Protein AF-0000000079855420 (afdb_homodimer)

Foldseek 3Di:
DVVVLVVVLVVLLLLQLQQCLVPNPVRDDLCSSCVVSVHDSVVVCVNPVDPLSSVLVNLVVLLVVLVVQLVVLVVVVDQLVVSLLSSLLSVLVVCLVPVSNLSVVVCLVVQCVPVSCVVSSVVSVVVQLVSQLVSQVSCCVVQFFPVPDDSSVLSCVLVVLLNVLSVVCVVVVNPDRSNVSSSVVVCVSSVVGTD/DVVVLVVVLVVLLLLQLQQCLVPNPVRDDLCSSCVVSVHDSVVVCVNPVDPLRSVLVNLVVLLVVLVVQLVVLVVVVDQLVVSLLSSLLSVLVVCLVPVSNLSVVVCLVVQCVPVSCVVSSVVSVVVQLVSQLVSQCSCCVVQFFPVPDDSSVLSCVLVVLLNVLSVVCVVVVNPDRSNVVSSVVVCVSSVVGTD

Organism: NCBI:txid1812858

pLDDT: mean 91.12, std 8.91, range [43.56, 98.62]

Sequence (390 aa):
MRDNLLHRKDRLIITTIEIIDELGIQGLSTREIAKRQGVSEATLFRHYKSKNELLIAVLEYFSQFDKDIYYSTKLKKLNPKKAIYYLIRATVEYYENYPAITSIMQLTDVLRYDIALSDKVNEIYENRMEIIKQLIIDAQLCGEIRSDANSEYLSVLIIGLMREICLKWRLEDRNFSLKDRTISTLDMLIDVFSTMRDNLLHRKDRLIITTIEIIDELGIQGLSTREIAKRQGVSEATLFRHYKSKNELLIAVLEYFSQFDKDIYYSTKLKKLNPKKAIYYLIRATVEYYENYPAITSIMQLTDVLRYDIALSDKVNEIYENRMEIIKQLIIDAQLCGEIRSDANSEYLSVLIIGLMREICLKWRLEDRNFSLKDRTISTLDMLIDVFST

InterPro domains:
  IPR001647 DNA-binding HTH domain, TetR-type [PF00440] (16-58)
  IPR001647 DNA-binding HTH domain, TetR-type [PR00455] (12-25)
  IPR001647 DNA-binding HTH domain, TetR-type [PR00455] (33-56)
  IPR001647 DNA-binding HTH domain, TetR-type [PS50977] (6-66)
  IPR009057 Homedomain-like superfamily [SSF46689] (4-65)
  IPR013570 Transcription regulator YsiA, C-terminal [PF08359] (77-190)
  IPR036271 Tetracyclin repressor-like, C-terminal domain superfamily [SSF48498] (79-191)
  IPR050624 Nucleoid occlusion factor SlmA/HTH-type transcriptional regulator [PTHR43479] (7-173)

Radius of gyration: 21.97 Å; Cα contacts (8 Å, |Δi|>4): 417; chains: 2; bounding box: 68×56×42 Å

Structure (mmCIF, N/CA/C/O backbone):
data_AF-0000000079855420-model_v1
#
loop_
_entity.id
_entity.type
_entity.pdbx_description
1 polymer 'TetR/AcrR family transcriptional regulator'
#
loop_
_atom_site.group_PDB
_atom_site.id
_atom_site.type_symbol
_atom_site.label_atom_id
_atom_site.label_alt_id
_atom_site.label_comp_id
_atom_site.label_asym_id
_atom_site.label_entity_id
_atom_site.label_seq_id
_atom_site.pdbx_PDB_ins_code
_atom_site.Cartn_x
_atom_site.Cartn_y
_atom_site.Cartn_z
_atom_site.occupancy
_atom_site.B_iso_or_equiv
_atom_site.auth_seq_id
_atom_site.auth_comp_id
_atom_site.auth_asym_id
_atom_site.auth_atom_id
_atom_site.pdbx_PDB_model_num
ATOM 1 N N . MET A 1 1 ? 33.625 19.188 12.18 1 44.31 1 MET A N 1
ATOM 2 C CA . MET A 1 1 ? 32.375 19.938 12.008 1 44.31 1 MET A CA 1
ATOM 3 C C . MET A 1 1 ? 31.469 19.266 10.984 1 44.31 1 MET A C 1
ATOM 5 O O . MET A 1 1 ? 30.266 19.156 11.188 1 44.31 1 MET A O 1
ATOM 9 N N . ARG A 1 2 ? 32.125 18.906 9.789 1 49.12 2 ARG A N 1
ATOM 10 C CA . ARG A 1 2 ? 31.406 18.234 8.703 1 49.12 2 ARG A CA 1
ATOM 11 C C . ARG A 1 2 ? 30.859 16.875 9.156 1 49.12 2 ARG A C 1
ATOM 13 O O . ARG A 1 2 ? 29.719 16.531 8.836 1 49.12 2 ARG A O 1
ATOM 20 N N . ASP A 1 3 ? 31.609 16.172 9.891 1 50.81 3 ASP A N 1
ATOM 21 C CA . ASP A 1 3 ? 31.25 14.859 10.414 1 50.81 3 ASP A CA 1
ATOM 22 C C . ASP A 1 3 ? 30.078 14.953 11.375 1 50.81 3 ASP A C 1
ATOM 24 O O . ASP A 1 3 ? 29.172 14.125 11.336 1 50.81 3 ASP A O 1
ATOM 28 N N . ASN A 1 4 ? 30.141 15.922 12.203 1 55.38 4 ASN A N 1
ATOM 29 C CA . ASN A 1 4 ? 29.062 16.156 13.156 1 55.38 4 ASN A CA 1
ATOM 30 C C . ASN A 1 4 ? 27.766 16.531 12.453 1 55.38 4 ASN A C 1
ATOM 32 O O . ASN A 1 4 ? 26.672 16.141 12.883 1 55.38 4 ASN A O 1
ATOM 36 N N . LEU A 1 5 ? 28.031 17.188 11.297 1 54.75 5 LEU A N 1
ATOM 37 C CA . LEU A 1 5 ? 26.875 17.609 10.508 1 54.75 5 LEU A CA 1
ATOM 38 C C . LEU A 1 5 ? 26.219 16.406 9.836 1 54.75 5 LEU A C 1
ATOM 40 O O . LEU A 1 5 ? 24.984 16.328 9.789 1 54.75 5 LEU A O 1
ATOM 44 N N . LEU A 1 6 ? 27.141 15.648 9.266 1 59.25 6 LEU A N 1
ATOM 45 C CA . LEU A 1 6 ? 26.625 14.453 8.602 1 59.25 6 LEU A CA 1
ATOM 46 C C . LEU A 1 6 ? 25.891 13.555 9.594 1 59.25 6 LEU A C 1
ATOM 48 O O . LEU A 1 6 ? 24.844 12.992 9.273 1 59.25 6 LEU A O 1
ATOM 52 N N . HIS A 1 7 ? 26.438 13.703 10.609 1 78.75 7 HIS A N 1
ATOM 53 C CA . HIS A 1 7 ? 25.859 12.891 11.672 1 78.75 7 HIS A CA 1
ATOM 54 C C . HIS A 1 7 ? 24.5 13.43 12.102 1 78.75 7 HIS A C 1
ATOM 56 O O . HIS A 1 7 ? 23.562 12.656 12.32 1 78.75 7 HIS A O 1
ATOM 62 N N . ARG A 1 8 ? 24.406 14.734 11.945 1 81.81 8 ARG A N 1
ATOM 63 C CA . ARG A 1 8 ? 23.156 15.344 12.375 1 81.81 8 ARG A CA 1
ATOM 64 C C . ARG A 1 8 ? 22.062 15.164 11.328 1 81.81 8 ARG A C 1
ATOM 66 O O . ARG A 1 8 ? 20.906 14.914 11.656 1 81.81 8 ARG A O 1
ATOM 73 N N . LYS A 1 9 ? 22.5 15.266 10.102 1 88.31 9 LYS A N 1
ATOM 74 C CA . LYS A 1 9 ? 21.547 15.07 9.016 1 88.31 9 LYS A CA 1
ATOM 75 C C . LYS A 1 9 ? 20.938 13.672 9.07 1 88.31 9 LYS A C 1
ATOM 77 O O . LYS A 1 9 ? 19.719 13.516 8.922 1 88.31 9 LYS A O 1
ATOM 82 N N . ASP A 1 10 ? 21.766 12.773 9.359 1 91.12 10 ASP A N 1
ATOM 83 C CA . ASP A 1 10 ? 21.297 11.391 9.438 1 91.12 10 ASP A CA 1
ATOM 84 C C . ASP A 1 10 ? 20.359 11.203 10.625 1 91.12 10 ASP A C 1
ATOM 86 O O . ASP A 1 10 ? 19.375 10.469 10.539 1 91.12 10 ASP A O 1
ATOM 90 N N . ARG A 1 11 ? 20.641 11.867 11.648 1 93.75 11 ARG A N 1
ATOM 91 C CA . ARG A 1 11 ? 19.812 11.773 12.836 1 93.75 11 ARG A CA 1
ATOM 92 C C . ARG A 1 11 ? 18.422 12.383 12.578 1 93.75 11 ARG A C 1
ATOM 94 O O . ARG A 1 11 ? 17.422 11.852 13.047 1 93.75 11 ARG A O 1
ATOM 101 N N . LEU A 1 12 ? 18.453 13.477 11.805 1 94.94 12 LEU A N 1
ATOM 102 C CA . LEU A 1 12 ? 17.188 14.117 11.469 1 94.94 12 LEU A CA 1
ATOM 103 C C . LEU A 1 12 ? 16.328 13.211 10.586 1 94.94 12 LEU A C 1
ATOM 105 O O . LEU A 1 12 ? 15.109 13.141 10.75 1 94.94 12 LEU A O 1
ATOM 109 N N . ILE A 1 13 ? 17 12.539 9.727 1 95.81 13 ILE A N 1
ATOM 110 C CA . ILE A 1 13 ? 16.312 11.609 8.836 1 95.81 13 ILE A CA 1
ATOM 111 C C . ILE A 1 13 ? 15.688 10.477 9.648 1 95.81 13 ILE A C 1
ATOM 113 O O . ILE A 1 13 ? 14.5 10.18 9.508 1 95.81 13 ILE A O 1
ATOM 117 N N . ILE A 1 14 ? 16.469 9.914 10.547 1 96.12 14 ILE A N 1
ATOM 118 C CA . ILE A 1 14 ? 16.031 8.789 11.359 1 96.12 14 ILE A CA 1
ATOM 119 C C . ILE A 1 14 ? 14.891 9.234 12.273 1 96.12 14 ILE A C 1
ATOM 121 O O . ILE A 1 14 ? 13.875 8.539 12.406 1 96.12 14 ILE A O 1
ATOM 125 N N . THR A 1 15 ? 15.016 10.375 12.844 1 96.94 15 THR A N 1
ATOM 126 C CA . THR A 1 15 ? 13.969 10.93 13.703 1 96.94 15 THR A CA 1
ATOM 127 C C . THR A 1 15 ? 12.68 11.133 12.914 1 96.94 15 THR A C 1
ATOM 129 O O . THR A 1 15 ? 11.594 10.852 13.414 1 96.94 15 THR A O 1
ATOM 132 N N . THR A 1 16 ? 12.789 11.672 11.688 1 96.62 16 THR A N 1
ATOM 133 C CA . THR A 1 16 ? 11.625 11.891 10.836 1 96.62 16 THR A CA 1
ATOM 134 C C . THR A 1 16 ? 10.914 10.57 10.539 1 96.62 16 THR A C 1
ATOM 136 O O . THR A 1 16 ? 9.688 10.484 10.656 1 96.62 16 THR A O 1
ATOM 139 N N . ILE A 1 17 ? 11.68 9.539 10.234 1 96.06 17 ILE A N 1
ATOM 140 C CA . ILE A 1 17 ? 11.125 8.219 9.961 1 96.06 17 ILE A CA 1
ATOM 141 C C . ILE A 1 17 ? 10.398 7.691 11.195 1 96.06 17 ILE A C 1
ATOM 143 O O . ILE A 1 17 ? 9.281 7.176 11.094 1 96.06 17 ILE A O 1
ATOM 147 N N . GLU A 1 18 ? 10.992 7.875 12.336 1 96.38 18 GLU A N 1
ATOM 148 C CA . GLU A 1 18 ? 10.398 7.418 13.586 1 96.38 18 GLU A CA 1
ATOM 149 C C . GLU A 1 18 ? 9.094 8.156 13.883 1 96.38 18 GLU A C 1
ATOM 151 O O . GLU A 1 18 ? 8.117 7.559 14.344 1 96.38 18 GLU A O 1
ATOM 156 N N . ILE A 1 19 ? 9.078 9.438 13.625 1 95.56 19 ILE A N 1
ATOM 157 C CA . ILE A 1 19 ? 7.875 10.234 13.828 1 95.56 19 ILE A CA 1
ATOM 158 C C . ILE A 1 19 ? 6.77 9.758 12.891 1 95.56 19 ILE A C 1
ATOM 160 O O . ILE A 1 19 ? 5.625 9.578 13.305 1 95.56 19 ILE A O 1
ATOM 164 N N . ILE A 1 20 ? 7.105 9.562 11.625 1 93.38 20 ILE A N 1
ATOM 165 C CA . ILE A 1 20 ? 6.125 9.094 10.656 1 93.38 20 ILE A CA 1
ATOM 166 C C . ILE A 1 20 ? 5.578 7.734 11.086 1 93.38 20 ILE A C 1
ATOM 168 O O . ILE A 1 20 ? 4.383 7.469 10.953 1 93.38 20 ILE A O 1
ATOM 172 N N . ASP A 1 21 ? 6.43 6.898 11.602 1 92.94 21 ASP A N 1
ATOM 173 C CA . ASP A 1 21 ? 6.023 5.57 12.055 1 92.94 21 ASP A CA 1
ATOM 174 C C . ASP A 1 21 ? 5.098 5.656 13.266 1 92.94 21 ASP A C 1
ATOM 176 O O . ASP A 1 21 ? 4.207 4.82 13.43 1 92.94 21 ASP A O 1
ATOM 180 N N . GLU A 1 22 ? 5.297 6.637 14.117 1 91.38 22 GLU A N 1
ATOM 181 C CA . GLU A 1 22 ? 4.559 6.75 15.367 1 91.38 22 GLU A CA 1
ATOM 182 C C . GLU A 1 22 ? 3.281 7.562 15.188 1 91.38 22 GLU A C 1
ATOM 184 O O . GLU A 1 22 ? 2.236 7.227 15.75 1 91.38 22 GLU A O 1
ATOM 189 N N . LEU A 1 23 ? 3.418 8.641 14.375 1 89.5 23 LEU A N 1
ATOM 190 C CA . LEU A 1 23 ? 2.334 9.617 14.344 1 89.5 23 LEU A CA 1
ATOM 191 C C . LEU A 1 23 ? 1.726 9.719 12.953 1 89.5 23 LEU A C 1
ATOM 193 O O . LEU A 1 23 ? 0.7 10.375 12.766 1 89.5 23 LEU A O 1
ATOM 197 N N . GLY A 1 24 ? 2.318 9.039 12.008 1 88 24 GLY A N 1
ATOM 198 C CA . GLY A 1 24 ? 1.881 9.227 10.633 1 88 24 GLY A CA 1
ATOM 199 C C . GLY A 1 24 ? 2.408 10.5 10.008 1 88 24 GLY A C 1
ATOM 200 O O . GLY A 1 24 ? 2.967 11.352 10.703 1 88 24 GLY A O 1
ATOM 201 N N . ILE A 1 25 ? 2.174 10.594 8.711 1 88.25 25 ILE A N 1
ATOM 202 C CA . ILE A 1 25 ? 2.637 11.766 7.98 1 88.25 25 ILE A CA 1
ATOM 203 C C . ILE A 1 25 ? 1.872 13 8.445 1 88.25 25 ILE A C 1
ATOM 205 O O . ILE A 1 25 ? 2.412 14.109 8.445 1 88.25 25 ILE A O 1
ATOM 209 N N . GLN A 1 26 ? 0.71 12.82 8.891 1 85.06 26 GLN A N 1
ATOM 210 C CA . GLN A 1 26 ? -0.114 13.922 9.359 1 85.06 26 GLN A CA 1
ATOM 211 C C . GLN A 1 26 ? 0.444 14.516 10.656 1 85.06 26 GLN A C 1
ATOM 213 O O . GLN A 1 26 ? 0.213 15.688 10.961 1 85.06 26 GLN A O 1
ATOM 218 N N . GLY A 1 27 ? 1.15 13.711 11.367 1 87.75 27 GLY A N 1
ATOM 219 C CA . GLY A 1 27 ? 1.712 14.156 12.625 1 87.75 27 GLY A CA 1
ATOM 220 C C . GLY A 1 27 ? 3.123 14.695 12.492 1 87.75 27 GLY A C 1
ATOM 221 O O . GLY A 1 27 ? 3.719 15.148 13.477 1 87.75 27 GLY A O 1
ATOM 222 N N . LEU A 1 28 ? 3.57 14.633 11.305 1 91.88 28 LEU A N 1
ATOM 223 C CA . LEU A 1 28 ? 4.93 15.109 11.062 1 91.88 28 LEU A CA 1
ATOM 224 C C . LEU A 1 28 ? 4.961 16.625 10.961 1 91.88 28 LEU A C 1
ATOM 226 O O . LEU A 1 28 ? 4.215 17.219 10.18 1 91.88 28 LEU A O 1
ATOM 230 N N . SER A 1 29 ? 5.715 17.297 11.797 1 93.25 29 SER A N 1
ATOM 231 C CA . SER A 1 29 ? 5.953 18.734 11.727 1 93.25 29 SER A CA 1
ATOM 232 C C . SER A 1 29 ? 7.402 19.078 12.047 1 93.25 29 SER A C 1
ATOM 234 O O . SER A 1 29 ? 8.094 18.297 12.711 1 93.25 29 SER A O 1
ATOM 236 N N . THR A 1 30 ? 7.793 20.156 11.461 1 93.62 30 THR A N 1
ATOM 237 C CA . THR A 1 30 ? 9.141 20.609 11.758 1 93.62 30 THR A CA 1
ATOM 238 C C . THR A 1 30 ? 9.312 20.859 13.258 1 93.62 30 THR A C 1
ATOM 240 O O . THR A 1 30 ? 10.375 20.609 13.82 1 93.62 30 THR A O 1
ATOM 243 N N . ARG A 1 31 ? 8.273 21.312 13.859 1 95.19 31 ARG A N 1
ATOM 244 C CA . ARG A 1 31 ? 8.289 21.531 15.305 1 95.19 31 ARG A CA 1
ATOM 245 C C . ARG A 1 31 ? 8.531 20.219 16.047 1 95.19 31 ARG A C 1
ATOM 247 O O . ARG A 1 31 ? 9.359 20.172 16.953 1 95.19 31 ARG A O 1
ATOM 254 N N . GLU A 1 32 ? 7.859 19.156 15.703 1 95.69 32 GLU A N 1
ATOM 255 C CA . GLU A 1 32 ? 7.992 17.859 16.359 1 95.69 32 GLU A CA 1
ATOM 256 C C . GLU A 1 32 ? 9.383 17.266 16.141 1 95.69 32 GLU A C 1
ATOM 258 O O . GLU A 1 32 ? 9.961 16.688 17.062 1 95.69 32 GLU A O 1
ATOM 263 N N . ILE A 1 33 ? 9.914 17.391 14.93 1 96.19 33 ILE A N 1
ATOM 264 C CA . ILE A 1 33 ? 11.25 16.891 14.609 1 96.19 33 ILE A CA 1
ATOM 265 C C . ILE A 1 33 ? 12.289 17.609 15.469 1 96.19 33 ILE A C 1
ATOM 267 O O . ILE A 1 33 ? 13.133 16.953 16.094 1 96.19 33 ILE A O 1
ATOM 271 N N . ALA A 1 34 ? 12.18 18.938 15.5 1 95.62 34 ALA A N 1
ATOM 272 C CA . ALA A 1 34 ? 13.117 19.75 16.281 1 95.62 34 ALA A CA 1
ATOM 273 C C . ALA A 1 34 ? 13.047 19.375 17.766 1 95.62 34 ALA A C 1
ATOM 275 O O . ALA A 1 34 ? 14.086 19.203 18.406 1 95.62 34 ALA A O 1
ATOM 276 N N . LYS A 1 35 ? 11.891 19.234 18.266 1 96.44 35 LYS A N 1
ATOM 277 C CA . LYS A 1 35 ? 11.672 18.875 19.656 1 96.44 35 LYS A CA 1
ATOM 278 C C . LYS A 1 35 ? 12.336 17.531 20 1 96.44 35 LYS A C 1
ATOM 280 O O . LYS A 1 35 ? 13.039 17.422 21 1 96.44 35 LYS A O 1
ATOM 285 N N . ARG A 1 36 ? 12.195 16.562 19.219 1 95.38 36 ARG A N 1
ATOM 286 C CA . ARG A 1 36 ? 12.727 15.227 19.469 1 95.38 36 ARG A CA 1
ATOM 287 C C . ARG A 1 36 ? 14.25 15.219 19.391 1 95.38 36 ARG A C 1
ATOM 289 O O . ARG A 1 36 ? 14.906 14.438 20.078 1 95.38 36 ARG A O 1
ATOM 296 N N . GLN A 1 37 ? 14.781 16.109 18.578 1 94.31 37 GLN A N 1
ATOM 297 C CA . GLN A 1 37 ? 16.219 16.172 18.391 1 94.31 37 GLN A CA 1
ATOM 298 C C . GLN A 1 37 ? 16.859 17.156 19.359 1 94.31 37 GLN A C 1
ATOM 300 O O . GLN A 1 37 ? 18.094 17.266 19.422 1 94.31 37 GLN A O 1
ATOM 305 N N . GLY A 1 38 ? 16.062 17.859 20.078 1 94 38 GLY A N 1
ATOM 306 C CA . GLY A 1 38 ? 16.578 18.812 21.062 1 94 38 GLY A CA 1
ATOM 307 C C . GLY A 1 38 ? 17.234 20.016 20.422 1 94 38 GLY A C 1
ATOM 308 O O . GLY A 1 38 ? 18.266 20.484 20.906 1 94 38 GLY A O 1
ATOM 309 N N . VAL A 1 39 ? 16.766 20.422 19.312 1 92.69 39 VAL A N 1
ATOM 310 C CA . VAL A 1 39 ? 17.281 21.594 18.641 1 92.69 39 VAL A CA 1
ATOM 311 C C . VAL A 1 39 ? 16.156 22.562 18.328 1 92.69 39 VAL A C 1
ATOM 313 O O . VAL A 1 39 ? 14.977 22.219 18.469 1 92.69 39 VAL A O 1
ATOM 316 N N . SER A 1 40 ? 16.531 23.812 17.969 1 93 40 SER A N 1
ATOM 317 C CA . SER A 1 40 ? 15.531 24.781 17.516 1 93 40 SER A CA 1
ATOM 318 C C . SER A 1 40 ? 15.109 24.5 16.078 1 93 40 SER A C 1
ATOM 320 O O . SER A 1 40 ? 15.836 23.859 15.32 1 93 40 SER A O 1
ATOM 322 N N . GLU A 1 41 ? 13.891 24.891 15.734 1 93.31 41 GLU A N 1
ATOM 323 C CA . GLU A 1 41 ? 13.461 24.781 14.344 1 93.31 41 GLU A CA 1
ATOM 324 C C . GLU A 1 41 ? 14.438 25.5 13.414 1 93.31 41 GLU A C 1
ATOM 326 O O . GLU A 1 41 ? 14.664 25.062 12.281 1 93.31 41 GLU A O 1
ATOM 331 N N . ALA A 1 42 ? 15.031 26.625 13.828 1 91.88 42 ALA A N 1
ATOM 332 C CA . ALA A 1 42 ? 16.016 27.359 13.039 1 91.88 42 ALA A CA 1
ATOM 333 C C . ALA A 1 42 ? 17.234 26.484 12.727 1 91.88 42 ALA A C 1
ATOM 335 O O . ALA A 1 42 ? 17.734 26.5 11.602 1 91.88 42 ALA A O 1
ATOM 336 N N . THR A 1 43 ? 17.703 25.781 13.672 1 89.81 43 THR A N 1
ATOM 337 C CA . THR A 1 43 ? 18.812 24.859 13.484 1 89.81 43 THR A CA 1
ATOM 338 C C . THR A 1 43 ? 18.453 23.781 12.477 1 89.81 43 THR A C 1
ATOM 340 O O . THR A 1 43 ? 19.281 23.406 11.633 1 89.81 43 THR A O 1
ATOM 343 N N . LEU A 1 44 ? 17.188 23.203 12.609 1 92.19 44 LEU A N 1
ATOM 344 C CA . LEU A 1 44 ? 16.703 22.203 11.656 1 92.19 44 LEU A CA 1
ATOM 345 C C . LEU A 1 44 ? 16.781 22.734 10.227 1 92.19 44 LEU A C 1
ATOM 347 O O . LEU A 1 44 ? 17.219 22.031 9.32 1 92.19 44 LEU A O 1
ATOM 351 N N . PHE A 1 45 ? 16.484 24 10.07 1 90.81 45 PHE A N 1
ATOM 352 C CA . PHE A 1 45 ? 16.391 24.594 8.742 1 90.81 45 PHE A CA 1
ATOM 353 C C . PHE A 1 45 ? 17.781 24.906 8.203 1 90.81 45 PHE A C 1
ATOM 355 O O . PHE A 1 45 ? 17.953 25.172 7.008 1 90.81 45 PHE A O 1
ATOM 362 N N . ARG A 1 46 ? 18.797 24.922 9.039 1 91.94 46 ARG A N 1
ATOM 363 C CA . ARG A 1 46 ? 20.172 25.031 8.578 1 91.94 46 ARG A CA 1
ATOM 364 C C . ARG A 1 46 ? 20.594 23.781 7.816 1 91.94 46 ARG A C 1
ATOM 366 O O . ARG A 1 46 ? 21.453 23.859 6.922 1 91.94 46 ARG A O 1
ATOM 373 N N . HIS A 1 47 ? 19.922 22.719 8.133 1 91.12 47 HIS A N 1
ATOM 374 C CA . HIS A 1 47 ? 20.281 21.453 7.5 1 91.12 47 HIS A CA 1
ATOM 375 C C . HIS A 1 47 ? 19.359 21.141 6.336 1 91.12 47 HIS A C 1
ATOM 377 O O . HIS A 1 47 ? 19.797 20.641 5.305 1 91.12 47 HIS A O 1
ATOM 383 N N . TYR A 1 48 ? 18.062 21.391 6.586 1 93.62 48 TYR A N 1
ATOM 384 C CA . TYR A 1 48 ? 17.047 21.188 5.559 1 93.62 48 TYR A CA 1
ATOM 385 C C . TYR A 1 48 ? 16.156 22.422 5.434 1 93.62 48 TYR A C 1
ATOM 387 O O . TYR A 1 48 ? 15.406 22.766 6.363 1 93.62 48 TYR A O 1
ATOM 395 N N . LYS A 1 49 ? 16.109 22.953 4.277 1 91.75 49 LYS A N 1
ATOM 396 C CA . LYS A 1 49 ? 15.492 24.25 4.07 1 91.75 49 LYS A CA 1
ATOM 397 C C . LYS A 1 49 ? 13.969 24.156 4.188 1 91.75 49 LYS A C 1
ATOM 399 O O . LYS A 1 49 ? 13.297 25.172 4.383 1 91.75 49 LYS A O 1
ATOM 404 N N . SER A 1 50 ? 13.469 22.938 3.992 1 90.31 50 SER A N 1
ATOM 405 C CA . SER A 1 50 ? 12.023 22.766 4.055 1 90.31 50 SER A CA 1
ATOM 406 C C . SER A 1 50 ? 11.664 21.328 4.461 1 90.31 50 SER A C 1
ATOM 408 O O . SER A 1 50 ? 12.516 20.438 4.441 1 90.31 50 SER A O 1
ATOM 410 N N . LYS A 1 51 ? 10.461 21.188 4.859 1 89.94 51 LYS A N 1
ATOM 411 C CA . LYS A 1 51 ? 9.938 19.859 5.156 1 89.94 51 LYS A CA 1
ATOM 412 C C . LYS A 1 51 ? 10.07 18.922 3.949 1 89.94 51 LYS A C 1
ATOM 414 O O . LYS A 1 51 ? 10.414 17.75 4.098 1 89.94 51 LYS A O 1
ATOM 419 N N . ASN A 1 52 ? 9.891 19.453 2.777 1 90.5 52 ASN A N 1
ATOM 420 C CA . ASN A 1 52 ? 10 18.672 1.556 1 90.5 52 ASN A CA 1
ATOM 421 C C . ASN A 1 52 ? 11.438 18.219 1.31 1 90.5 52 ASN A C 1
ATOM 423 O O . ASN A 1 52 ? 11.664 17.078 0.884 1 90.5 52 ASN A O 1
ATOM 427 N N . GLU A 1 53 ? 12.289 19.109 1.535 1 93.31 53 GLU A N 1
ATOM 428 C CA . GLU A 1 53 ? 13.688 18.719 1.376 1 93.31 53 GLU A CA 1
ATOM 429 C C . GLU A 1 53 ? 14.062 17.578 2.318 1 93.31 53 GLU A C 1
ATOM 431 O O . GLU A 1 53 ? 14.781 16.656 1.931 1 93.31 53 GLU A O 1
ATOM 436 N N . LEU A 1 54 ? 13.594 17.703 3.533 1 94.38 54 LEU A N 1
ATOM 437 C CA . LEU A 1 54 ? 13.836 16.641 4.508 1 94.38 54 LEU A CA 1
ATOM 438 C C . LEU A 1 54 ? 13.18 15.344 4.074 1 94.38 54 LEU A C 1
ATOM 440 O O . LEU A 1 54 ? 13.781 14.273 4.18 1 94.38 54 LEU A O 1
ATOM 444 N N . LEU A 1 55 ? 12 15.391 3.57 1 94 55 LEU A N 1
ATOM 445 C CA . LEU A 1 55 ? 11.281 14.203 3.109 1 94 55 LEU A CA 1
ATOM 446 C C . LEU A 1 55 ? 11.977 13.578 1.907 1 94 55 LEU A C 1
ATOM 448 O O . LEU A 1 55 ? 12 12.359 1.763 1 94 55 LEU A O 1
ATOM 452 N N . ILE A 1 56 ? 12.547 14.406 1.044 1 94.31 56 ILE A N 1
ATOM 453 C CA . ILE A 1 56 ? 13.328 13.898 -0.072 1 94.31 56 ILE A CA 1
ATOM 454 C C . ILE A 1 56 ? 14.531 13.117 0.459 1 94.31 56 ILE A C 1
ATOM 456 O O . ILE A 1 56 ? 14.844 12.031 -0.033 1 94.31 56 ILE A O 1
ATOM 460 N N . ALA A 1 57 ? 15.148 13.688 1.463 1 94.88 57 ALA A N 1
ATOM 461 C CA . ALA A 1 57 ? 16.281 13.016 2.076 1 94.88 57 ALA A CA 1
ATOM 462 C C . ALA A 1 57 ? 15.875 11.688 2.697 1 94.88 57 ALA A C 1
ATOM 464 O O . ALA A 1 57 ? 16.609 10.703 2.625 1 94.88 57 ALA A O 1
ATOM 465 N N . VAL A 1 58 ? 14.727 11.633 3.318 1 95.38 58 VAL A N 1
ATOM 466 C CA . VAL A 1 58 ? 14.188 10.398 3.891 1 95.38 58 VAL A CA 1
ATOM 467 C C . VAL A 1 58 ? 13.969 9.367 2.785 1 95.38 58 VAL A C 1
ATOM 469 O O . VAL A 1 58 ? 14.344 8.203 2.934 1 95.38 58 VAL A O 1
ATOM 472 N N . LEU A 1 59 ? 13.414 9.781 1.668 1 94.19 59 LEU A N 1
ATOM 473 C CA . LEU A 1 59 ? 13.172 8.891 0.539 1 94.19 59 LEU A CA 1
ATOM 474 C C . LEU A 1 59 ? 14.484 8.383 -0.044 1 94.19 59 LEU A C 1
ATOM 476 O O . LEU A 1 59 ? 14.586 7.219 -0.441 1 94.19 59 LEU A O 1
ATOM 480 N N . GLU A 1 60 ? 15.43 9.258 -0.114 1 93.88 60 GLU A N 1
ATOM 481 C CA . GLU A 1 60 ? 16.75 8.852 -0.593 1 93.88 60 GLU A CA 1
ATOM 482 C C . GLU A 1 60 ? 17.375 7.812 0.331 1 93.88 60 GLU A C 1
ATOM 484 O O . GLU A 1 60 ? 17.953 6.828 -0.135 1 93.88 60 GLU A O 1
ATOM 489 N N . TYR A 1 61 ? 17.234 8.086 1.589 1 93.94 61 TYR A N 1
ATOM 490 C CA . TYR A 1 61 ? 17.719 7.125 2.58 1 93.94 61 TYR A CA 1
ATOM 491 C C . TYR A 1 61 ? 17.031 5.773 2.408 1 93.94 61 TYR A C 1
ATOM 493 O O . TYR A 1 61 ? 17.688 4.73 2.406 1 93.94 61 TYR A O 1
ATOM 501 N N . PHE A 1 62 ? 15.781 5.742 2.215 1 92.94 62 PHE A N 1
ATOM 502 C CA . PHE A 1 62 ? 14.969 4.547 2.018 1 92.94 62 PHE A CA 1
ATOM 503 C C . PHE A 1 62 ? 15.398 3.797 0.764 1 92.94 62 PHE A C 1
ATOM 505 O O . PHE A 1 62 ? 15.562 2.576 0.79 1 92.94 62 PHE A O 1
ATOM 512 N N . SER A 1 63 ? 15.609 4.559 -0.322 1 91.56 63 SER A N 1
ATOM 513 C CA . SER A 1 63 ? 15.922 3.945 -1.61 1 91.56 63 SER A CA 1
ATOM 514 C C . SER A 1 63 ? 17.344 3.393 -1.633 1 91.56 63 SER A C 1
ATOM 516 O O . SER A 1 63 ? 17.656 2.492 -2.416 1 91.56 63 SER A O 1
ATOM 518 N N . GLN A 1 64 ? 18.156 3.994 -0.832 1 90.94 64 GLN A N 1
ATOM 519 C CA . GLN A 1 64 ? 19.547 3.564 -0.799 1 90.94 64 GLN A CA 1
ATOM 520 C C . GLN A 1 64 ? 19.672 2.119 -0.322 1 90.94 64 GLN A C 1
ATOM 522 O O . GLN A 1 64 ? 20.516 1.369 -0.809 1 90.94 64 GLN A O 1
ATOM 527 N N . PHE A 1 65 ? 18.859 1.77 0.565 1 85.19 65 PHE A N 1
ATOM 528 C CA . PHE A 1 65 ? 18.891 0.401 1.066 1 85.19 65 PHE A CA 1
ATOM 529 C C . PHE A 1 65 ? 18.531 -0.589 -0.034 1 85.19 65 PHE A C 1
ATOM 531 O O . PHE A 1 65 ? 19.156 -1.64 -0.163 1 85.19 65 PHE A O 1
ATOM 538 N N . ASP A 1 66 ? 17.484 -0.27 -0.79 1 81.69 66 ASP A N 1
ATOM 539 C CA . ASP A 1 66 ? 17.109 -1.113 -1.922 1 81.69 66 ASP A CA 1
ATOM 540 C C . ASP A 1 66 ? 18.297 -1.325 -2.859 1 81.69 66 ASP A C 1
ATOM 542 O O . ASP A 1 66 ? 18.562 -2.447 -3.297 1 81.69 66 ASP A O 1
ATOM 546 N N . LYS A 1 67 ? 18.953 -0.247 -3.125 1 84.75 67 LYS A N 1
ATOM 547 C CA . LYS A 1 67 ? 20.094 -0.296 -4.047 1 84.75 67 LYS A CA 1
ATOM 548 C C . LYS A 1 67 ? 21.219 -1.145 -3.484 1 84.75 67 LYS A C 1
ATOM 550 O O . LYS A 1 67 ? 21.812 -1.953 -4.203 1 84.75 67 LYS A O 1
ATOM 555 N N . ASP A 1 68 ? 21.469 -0.965 -2.248 1 88.56 68 ASP A N 1
ATOM 556 C CA . ASP A 1 68 ? 22.562 -1.695 -1.605 1 88.56 68 ASP A CA 1
ATOM 557 C C . ASP A 1 68 ? 22.297 -3.199 -1.623 1 88.56 68 ASP A C 1
ATOM 559 O O . ASP A 1 68 ? 23.203 -3.99 -1.883 1 88.56 68 ASP A O 1
ATOM 563 N N . ILE A 1 69 ? 21.125 -3.557 -1.355 1 84.5 69 ILE A N 1
ATOM 564 C CA . ILE A 1 69 ? 20.766 -4.973 -1.34 1 84.5 69 ILE A CA 1
ATOM 565 C C . ILE A 1 69 ? 20.875 -5.543 -2.754 1 84.5 69 ILE A C 1
ATOM 567 O O . ILE A 1 69 ? 21.422 -6.629 -2.955 1 84.5 69 ILE A O 1
ATOM 571 N N . TYR A 1 70 ? 20.359 -4.844 -3.736 1 82.56 70 TYR A N 1
ATOM 572 C CA . TYR A 1 70 ? 20.422 -5.277 -5.129 1 82.56 70 TYR A CA 1
ATOM 573 C C . TYR A 1 70 ? 21.875 -5.449 -5.574 1 82.56 70 TYR A C 1
ATOM 575 O O . TYR A 1 70 ? 22.219 -6.453 -6.199 1 82.56 70 TYR A O 1
ATOM 583 N N . TYR A 1 71 ? 22.672 -4.484 -5.227 1 82.88 71 TYR A N 1
ATOM 584 C CA . TYR A 1 71 ? 24.078 -4.562 -5.598 1 82.88 71 TYR A CA 1
ATOM 585 C C . TYR A 1 71 ? 24.75 -5.762 -4.941 1 82.88 71 TYR A C 1
ATOM 587 O O . TYR A 1 71 ? 25.609 -6.406 -5.543 1 82.88 71 TYR A O 1
ATOM 595 N N . SER A 1 72 ? 24.375 -6.043 -3.748 1 84.5 72 SER A N 1
ATOM 596 C CA . SER A 1 72 ? 24.938 -7.191 -3.035 1 84.5 72 SER A CA 1
ATOM 597 C C . SER A 1 72 ? 24.609 -8.5 -3.75 1 84.5 72 SER A C 1
ATOM 599 O O . SER A 1 72 ? 25.422 -9.43 -3.748 1 84.5 72 SER A O 1
ATOM 601 N N . THR A 1 73 ? 23.438 -8.57 -4.359 1 82.12 73 THR A N 1
ATOM 602 C CA . THR A 1 73 ? 23.062 -9.766 -5.105 1 82.12 73 THR A CA 1
ATOM 603 C C . THR A 1 73 ? 23.984 -9.961 -6.312 1 82.12 73 THR A C 1
ATOM 605 O O . THR A 1 73 ? 24.312 -11.094 -6.66 1 82.12 73 THR A O 1
ATOM 608 N N . LYS A 1 74 ? 24.375 -8.93 -6.965 1 82.44 74 LYS A N 1
ATOM 609 C CA . LYS A 1 74 ? 25.266 -8.984 -8.117 1 82.44 74 LYS A CA 1
ATOM 610 C C . LYS A 1 74 ? 26.672 -9.406 -7.699 1 82.44 74 LYS A C 1
ATOM 612 O O . LYS A 1 74 ? 27.312 -10.195 -8.391 1 82.44 74 LYS A O 1
ATOM 617 N N . LEU A 1 75 ? 27.078 -8.953 -6.609 1 83.19 75 LEU A N 1
ATOM 618 C CA . LEU A 1 75 ? 28.422 -9.266 -6.105 1 83.19 75 LEU A CA 1
ATOM 619 C C . LEU A 1 75 ? 28.531 -10.742 -5.754 1 83.19 75 LEU A C 1
ATOM 621 O O . LEU A 1 75 ? 29.594 -11.352 -5.953 1 83.19 75 LEU A O 1
ATOM 625 N N . LYS A 1 76 ? 27.469 -11.328 -5.348 1 87.12 76 LYS A N 1
ATOM 626 C CA . LYS A 1 76 ? 27.469 -12.719 -4.918 1 87.12 76 LYS A CA 1
ATOM 627 C C . LYS A 1 76 ? 27.328 -13.664 -6.109 1 87.12 76 LYS A C 1
ATOM 629 O O . LYS A 1 76 ? 27.453 -14.883 -5.961 1 87.12 76 LYS A O 1
ATOM 634 N N . LYS A 1 77 ? 27.172 -13.219 -7.312 1 86.69 77 LYS A N 1
ATOM 635 C CA . LYS A 1 77 ? 27.047 -14 -8.539 1 86.69 77 LYS A CA 1
ATOM 636 C C . LYS A 1 77 ? 26 -15.109 -8.375 1 86.69 77 LYS A C 1
ATOM 638 O O . LYS A 1 77 ? 26.266 -16.266 -8.734 1 86.69 77 LYS A O 1
ATOM 643 N N . LEU A 1 78 ? 24.922 -14.797 -7.758 1 88.94 78 LEU A N 1
ATOM 644 C CA . LEU A 1 78 ? 23.875 -15.773 -7.508 1 88.94 78 LEU A CA 1
ATOM 645 C C . LEU A 1 78 ? 23.109 -16.078 -8.789 1 88.94 78 LEU A C 1
ATOM 647 O O . LEU A 1 78 ? 22.953 -15.203 -9.648 1 88.94 78 LEU A O 1
ATOM 651 N N . ASN A 1 79 ? 22.703 -17.406 -8.914 1 92.44 79 ASN A N 1
ATOM 652 C CA . ASN A 1 79 ? 21.703 -17.688 -9.938 1 92.44 79 ASN A CA 1
ATOM 653 C C . ASN A 1 79 ? 20.469 -16.797 -9.773 1 92.44 79 ASN A C 1
ATOM 655 O O . ASN A 1 79 ? 20.141 -16.406 -8.656 1 92.44 79 ASN A O 1
ATOM 659 N N . PRO A 1 80 ? 19.844 -16.484 -10.875 1 93.62 80 PRO A N 1
ATOM 660 C CA . PRO A 1 80 ? 18.781 -15.477 -10.844 1 93.62 80 PRO A CA 1
ATOM 661 C C . PRO A 1 80 ? 17.672 -15.82 -9.852 1 93.62 80 PRO A C 1
ATOM 663 O O . PRO A 1 80 ? 17.203 -14.945 -9.117 1 93.62 80 PRO A O 1
ATOM 666 N N . LYS A 1 81 ? 17.281 -17.031 -9.805 1 95.19 81 LYS A N 1
ATOM 667 C CA . LYS A 1 81 ? 16.234 -17.422 -8.867 1 95.19 81 LYS A CA 1
ATOM 668 C C . LYS A 1 81 ? 16.688 -17.234 -7.422 1 95.19 81 LYS A C 1
ATOM 670 O O . LYS A 1 81 ? 15.953 -16.688 -6.602 1 95.19 81 LYS A O 1
ATOM 675 N N . LYS A 1 82 ? 17.922 -17.641 -7.086 1 94.75 82 LYS A N 1
ATOM 676 C CA . LYS A 1 82 ? 18.5 -17.422 -5.762 1 94.75 82 LYS A CA 1
ATOM 677 C C . LYS A 1 82 ? 18.641 -15.938 -5.453 1 94.75 82 LYS A C 1
ATOM 679 O O . LYS A 1 82 ? 18.5 -15.516 -4.305 1 94.75 82 LYS A O 1
ATOM 684 N N . ALA A 1 83 ? 18.953 -15.18 -6.48 1 94.06 83 ALA A N 1
ATOM 685 C CA . ALA A 1 83 ? 19.094 -13.742 -6.312 1 94.06 83 ALA A CA 1
ATOM 686 C C . ALA A 1 83 ? 17.766 -13.109 -5.887 1 94.06 83 ALA A C 1
ATOM 688 O O . ALA A 1 83 ? 17.734 -12.211 -5.043 1 94.06 83 ALA A O 1
ATOM 689 N N . ILE A 1 84 ? 16.656 -13.57 -6.465 1 95.62 84 ILE A N 1
ATOM 690 C CA . ILE A 1 84 ? 15.328 -13.086 -6.082 1 95.62 84 ILE A CA 1
ATOM 691 C C . ILE A 1 84 ? 15.094 -13.359 -4.598 1 95.62 84 ILE A C 1
ATOM 693 O O . ILE A 1 84 ? 14.719 -12.453 -3.846 1 95.62 84 ILE A O 1
ATOM 697 N N . TYR A 1 85 ? 15.406 -14.547 -4.172 1 96.12 85 TYR A N 1
ATOM 698 C CA . TYR A 1 85 ? 15.219 -14.93 -2.779 1 96.12 85 TYR A CA 1
ATOM 699 C C . TYR A 1 85 ? 16.109 -14.102 -1.86 1 96.12 85 TYR A C 1
ATOM 701 O O . TYR A 1 85 ? 15.68 -13.664 -0.795 1 96.12 85 TYR A O 1
ATOM 709 N N . TYR A 1 86 ? 17.312 -13.969 -2.277 1 95.06 86 TYR A N 1
ATOM 710 C CA . TYR A 1 86 ? 18.25 -13.203 -1.468 1 95.06 86 TYR A CA 1
ATOM 711 C C . TYR A 1 86 ? 17.781 -11.766 -1.288 1 95.06 86 TYR A C 1
ATOM 713 O O . TYR A 1 86 ? 17.797 -11.234 -0.177 1 95.06 86 TYR A O 1
ATOM 721 N N . LEU A 1 87 ? 17.328 -11.18 -2.355 1 94.44 87 LEU A N 1
ATOM 722 C CA . LEU A 1 87 ? 16.859 -9.805 -2.326 1 94.44 87 LEU A CA 1
ATOM 723 C C . LEU A 1 87 ? 15.664 -9.656 -1.392 1 94.44 87 LEU A C 1
ATOM 725 O O . LEU A 1 87 ? 15.641 -8.766 -0.539 1 94.44 87 LEU A O 1
ATOM 729 N N . ILE A 1 88 ? 14.695 -10.523 -1.53 1 96.25 88 ILE A N 1
ATOM 730 C CA . ILE A 1 88 ? 13.477 -10.453 -0.733 1 96.25 88 ILE A CA 1
ATOM 731 C C . ILE A 1 88 ? 13.797 -10.727 0.733 1 96.25 88 ILE A C 1
ATOM 733 O O . ILE A 1 88 ? 13.359 -9.992 1.621 1 96.25 88 ILE A O 1
ATOM 737 N N . ARG A 1 89 ? 14.609 -11.719 0.961 1 96.19 89 ARG A N 1
ATOM 738 C CA . ARG A 1 89 ? 14.992 -12.07 2.324 1 96.19 89 ARG A CA 1
ATOM 739 C C . ARG A 1 89 ? 15.734 -10.93 2.998 1 96.19 89 ARG A C 1
ATOM 741 O O . ARG A 1 89 ? 15.414 -10.547 4.129 1 96.19 89 ARG A O 1
ATOM 748 N N . ALA A 1 90 ? 16.719 -10.414 2.332 1 94.88 90 ALA A N 1
ATOM 749 C CA . ALA A 1 90 ? 17.516 -9.32 2.887 1 94.88 90 ALA A CA 1
ATOM 750 C C . ALA A 1 90 ? 16.625 -8.102 3.17 1 94.88 90 ALA A C 1
ATOM 752 O O . ALA A 1 90 ? 16.797 -7.426 4.188 1 94.88 90 ALA A O 1
ATOM 753 N N . THR A 1 91 ? 15.695 -7.816 2.303 1 94.62 91 THR A N 1
ATOM 754 C CA . THR A 1 91 ? 14.805 -6.672 2.461 1 94.62 91 THR A CA 1
ATOM 755 C C . THR A 1 91 ? 13.922 -6.84 3.693 1 94.62 91 THR A C 1
ATOM 757 O O . THR A 1 91 ? 13.836 -5.941 4.531 1 94.62 91 THR A O 1
ATOM 760 N N . VAL A 1 92 ? 13.32 -7.973 3.836 1 95.94 92 VAL A N 1
ATOM 761 C CA . VAL A 1 92 ? 12.375 -8.156 4.934 1 95.94 92 VAL A CA 1
ATOM 762 C C . VAL A 1 92 ? 13.133 -8.289 6.25 1 95.94 92 VAL A C 1
ATOM 764 O O . VAL A 1 92 ? 12.625 -7.891 7.305 1 95.94 92 VAL A O 1
ATOM 767 N N . GLU A 1 93 ? 14.312 -8.82 6.234 1 95.44 93 GLU A N 1
ATOM 768 C CA . GLU A 1 93 ? 15.156 -8.828 7.422 1 95.44 93 GLU A CA 1
ATOM 769 C C . GLU A 1 93 ? 15.492 -7.402 7.867 1 95.44 93 GLU A C 1
ATOM 771 O O . GLU A 1 93 ? 15.477 -7.102 9.062 1 95.44 93 GLU A O 1
ATOM 776 N N . TYR A 1 94 ? 15.766 -6.652 6.902 1 93.75 94 TYR A N 1
ATOM 777 C CA . TYR A 1 94 ? 15.992 -5.242 7.203 1 93.75 94 TYR A CA 1
ATOM 778 C C . TYR A 1 94 ? 14.766 -4.613 7.844 1 93.75 94 TYR A C 1
ATOM 780 O O . TYR A 1 94 ? 14.875 -3.902 8.844 1 93.75 94 TYR A O 1
ATOM 788 N N . TYR A 1 95 ? 13.602 -4.875 7.281 1 95.31 95 TYR A N 1
ATOM 789 C CA . TYR A 1 95 ? 12.344 -4.352 7.797 1 95.31 95 TYR A CA 1
ATOM 790 C C . TYR A 1 95 ? 12.109 -4.82 9.227 1 95.31 95 TYR A C 1
ATOM 792 O O . TYR A 1 95 ? 11.633 -4.051 10.07 1 95.31 95 TYR A O 1
ATOM 800 N N . GLU A 1 96 ? 12.445 -6.039 9.531 1 96.69 96 GLU A N 1
ATOM 801 C CA . GLU A 1 96 ? 12.273 -6.57 10.883 1 96.69 96 GLU A CA 1
ATOM 802 C C . GLU A 1 96 ? 13.219 -5.898 11.867 1 96.69 96 GLU A C 1
ATOM 804 O O . GLU A 1 96 ? 12.859 -5.68 13.031 1 96.69 96 GLU A O 1
ATOM 809 N N . ASN A 1 97 ? 14.391 -5.594 11.383 1 95.12 97 ASN A N 1
ATOM 810 C CA . ASN A 1 97 ? 15.406 -5.004 12.25 1 95.12 97 ASN A CA 1
ATOM 811 C C . ASN A 1 97 ? 15.18 -3.508 12.445 1 95.12 97 ASN A C 1
ATOM 813 O O . ASN A 1 97 ? 15.609 -2.934 13.445 1 95.12 97 ASN A O 1
ATOM 817 N N . TYR A 1 98 ? 14.562 -2.914 11.492 1 94.69 98 TYR A N 1
ATOM 818 C CA . TYR A 1 98 ? 14.234 -1.495 11.539 1 94.69 98 TYR A CA 1
ATOM 819 C C . TYR A 1 98 ? 12.789 -1.256 11.102 1 94.69 98 TYR A C 1
ATOM 821 O O . TYR A 1 98 ? 12.547 -0.636 10.062 1 94.69 98 TYR A O 1
ATOM 829 N N . PRO A 1 99 ? 11.844 -1.607 11.984 1 95.75 99 PRO A N 1
ATOM 830 C CA . PRO A 1 99 ? 10.43 -1.615 11.609 1 95.75 99 PRO A CA 1
ATOM 831 C C . PRO A 1 99 ? 9.922 -0.235 11.203 1 95.75 99 PRO A C 1
ATOM 833 O O . PRO A 1 99 ? 9.047 -0.126 10.344 1 95.75 99 PRO A O 1
ATOM 836 N N . ALA A 1 100 ? 10.477 0.815 11.703 1 94.31 100 ALA A N 1
ATOM 837 C CA . ALA A 1 100 ? 9.992 2.168 11.438 1 94.31 100 ALA A CA 1
ATOM 838 C C . ALA A 1 100 ? 10.078 2.498 9.953 1 94.31 100 ALA A C 1
ATOM 840 O O . ALA A 1 100 ? 9.227 3.213 9.414 1 94.31 100 ALA A O 1
ATOM 841 N N . ILE A 1 101 ? 11.055 1.899 9.289 1 94.5 101 ILE A N 1
ATOM 842 C CA . ILE A 1 101 ? 11.32 2.238 7.898 1 94.5 101 ILE A CA 1
ATOM 843 C C . ILE A 1 101 ? 10.172 1.756 7.02 1 94.5 101 ILE A C 1
ATOM 845 O O . ILE A 1 101 ? 9.969 2.264 5.914 1 94.5 101 ILE A O 1
ATOM 849 N N . THR A 1 102 ? 9.344 0.784 7.488 1 93.56 102 THR A N 1
ATOM 850 C CA . THR A 1 102 ? 8.25 0.231 6.703 1 93.56 102 THR A CA 1
ATOM 851 C C . THR A 1 102 ? 7.109 1.24 6.578 1 93.56 102 THR A C 1
ATOM 853 O O . THR A 1 102 ? 6.254 1.116 5.699 1 93.56 102 THR A O 1
ATOM 856 N N . SER A 1 103 ? 7.074 2.26 7.441 1 91.81 103 SER A N 1
ATOM 857 C CA . SER A 1 103 ? 6.086 3.324 7.312 1 91.81 103 SER A CA 1
ATOM 858 C C . SER A 1 103 ? 6.312 4.137 6.043 1 91.81 103 SER A C 1
ATOM 860 O O . SER A 1 103 ? 5.359 4.645 5.445 1 91.81 103 SER A O 1
ATOM 862 N N . ILE A 1 104 ? 7.555 4.234 5.598 1 91.44 104 ILE A N 1
ATOM 863 C CA . ILE A 1 104 ? 7.902 4.977 4.391 1 91.44 104 ILE A CA 1
ATOM 864 C C . ILE A 1 104 ? 7.445 4.203 3.156 1 91.44 104 ILE A C 1
ATOM 866 O O . ILE A 1 104 ? 6.961 4.797 2.191 1 91.44 104 ILE A O 1
ATOM 870 N N . MET A 1 105 ? 7.504 2.908 3.188 1 87.44 105 MET A N 1
ATOM 871 C CA . MET A 1 105 ? 7.055 2.043 2.102 1 87.44 105 MET A CA 1
ATOM 872 C C . MET A 1 105 ? 5.559 2.213 1.852 1 87.44 105 MET A C 1
ATOM 874 O O . MET A 1 105 ? 5.113 2.195 0.703 1 87.44 105 MET A O 1
ATOM 878 N N . GLN A 1 106 ? 4.863 2.396 2.891 1 83.56 106 GLN A N 1
ATOM 879 C CA . GLN A 1 106 ? 3.41 2.479 2.785 1 83.56 106 GLN A CA 1
ATOM 880 C C . GLN A 1 106 ? 2.963 3.887 2.404 1 83.56 106 GLN A C 1
ATOM 882 O O . GLN A 1 106 ? 1.8 4.102 2.059 1 83.56 106 GLN A O 1
ATOM 887 N N . LEU A 1 107 ? 3.891 4.824 2.457 1 78.06 107 LEU A N 1
ATOM 888 C CA . LEU A 1 107 ? 3.566 6.234 2.262 1 78.06 107 LEU A CA 1
ATOM 889 C C . LEU A 1 107 ? 3.748 6.637 0.803 1 78.06 107 LEU A C 1
ATOM 891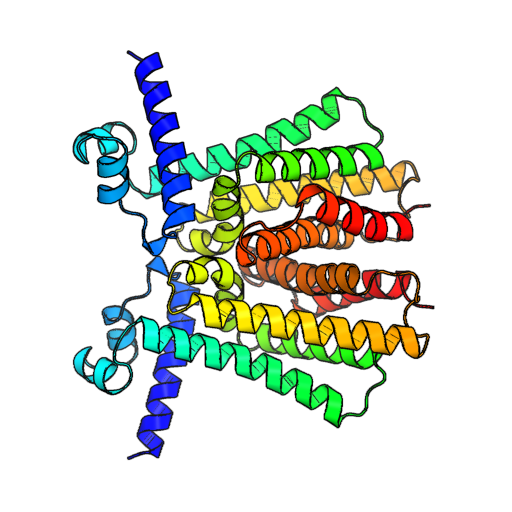 O O . LEU A 1 107 ? 3.396 7.754 0.414 1 78.06 107 LEU A O 1
ATOM 895 N N . THR A 1 108 ? 4.141 5.77 0.004 1 74.25 108 THR A N 1
ATOM 896 C CA . THR A 1 108 ? 4.582 6.152 -1.334 1 74.25 108 THR A CA 1
ATOM 897 C C . THR A 1 108 ? 3.438 6.773 -2.127 1 74.25 108 THR A C 1
ATOM 899 O O . THR A 1 108 ? 3.617 7.797 -2.789 1 74.25 108 THR A O 1
ATOM 902 N N . ASP A 1 109 ? 2.273 6.254 -1.98 1 73.62 109 ASP A N 1
ATOM 903 C CA . ASP A 1 109 ? 1.179 6.828 -2.758 1 73.62 109 ASP A CA 1
ATOM 904 C C . ASP A 1 109 ? 0.743 8.172 -2.184 1 73.62 109 ASP A C 1
ATOM 906 O O . ASP A 1 109 ? 0.276 9.047 -2.92 1 73.62 109 ASP A O 1
ATOM 910 N N . VAL A 1 110 ? 1.015 8.367 -0.916 1 73.75 110 VAL A N 1
ATOM 911 C CA . VAL A 1 110 ? 0.585 9.578 -0.225 1 73.75 110 VAL A CA 1
ATOM 912 C C . VAL A 1 110 ? 1.528 10.734 -0.565 1 73.75 110 VAL A C 1
ATOM 914 O O . VAL A 1 110 ? 1.094 11.875 -0.711 1 73.75 110 VAL A O 1
ATOM 917 N N . LEU A 1 111 ? 2.711 10.43 -0.769 1 75.19 111 LEU A N 1
ATOM 918 C CA . LEU A 1 111 ? 3.727 11.461 -0.962 1 75.19 111 LEU A CA 1
ATOM 919 C C . LEU A 1 111 ? 3.729 11.961 -2.404 1 75.19 111 LEU A C 1
ATOM 921 O O . LEU A 1 111 ? 4.281 13.023 -2.697 1 75.19 111 LEU A O 1
ATOM 925 N N . ARG A 1 112 ? 2.982 11.273 -3.193 1 75.12 112 ARG A N 1
ATOM 926 C CA . ARG A 1 112 ? 3.014 11.633 -4.609 1 75.12 112 ARG A CA 1
ATOM 927 C C . ARG A 1 112 ? 2.25 12.922 -4.863 1 75.12 112 ARG A C 1
ATOM 929 O O . ARG A 1 112 ? 2.396 13.539 -5.922 1 75.12 112 ARG A O 1
ATOM 936 N N . TYR A 1 113 ? 1.532 13.383 -3.943 1 74 113 TYR A N 1
ATOM 937 C CA . TYR A 1 113 ? 0.693 14.555 -4.141 1 74 113 TYR A CA 1
ATOM 938 C C . TYR A 1 113 ? 1.521 15.836 -4.074 1 74 113 TYR A C 1
ATOM 940 O O . TYR A 1 113 ? 1.063 16.906 -4.496 1 74 113 TYR A O 1
ATOM 948 N N . ASP A 1 114 ? 2.637 15.664 -3.436 1 77.62 114 ASP A N 1
ATOM 949 C CA . ASP A 1 114 ? 3.607 16.75 -3.506 1 77.62 114 ASP A CA 1
ATOM 950 C C . ASP A 1 114 ? 4.512 16.609 -4.727 1 77.62 114 ASP A C 1
ATOM 952 O O . ASP A 1 114 ? 5.27 15.633 -4.828 1 77.62 114 ASP A O 1
ATOM 956 N N . ILE A 1 115 ? 4.383 17.5 -5.566 1 76.62 115 ILE A N 1
ATOM 957 C CA . ILE A 1 115 ? 5.055 17.453 -6.859 1 76.62 115 ILE A CA 1
ATOM 958 C C . ILE A 1 115 ? 6.555 17.234 -6.656 1 76.62 115 ILE A C 1
ATOM 960 O O . ILE A 1 115 ? 7.188 16.5 -7.418 1 76.62 115 ILE A O 1
ATOM 964 N N . ALA A 1 116 ? 7.043 17.875 -5.648 1 79.44 116 ALA A N 1
ATOM 965 C CA . ALA A 1 116 ? 8.477 17.781 -5.395 1 79.44 116 ALA A CA 1
ATOM 966 C C . ALA A 1 116 ? 8.875 16.375 -4.984 1 79.44 116 ALA A C 1
ATOM 968 O O . ALA A 1 116 ? 10.008 15.945 -5.215 1 79.44 116 ALA A O 1
ATOM 969 N N . LEU A 1 117 ? 7.918 15.672 -4.406 1 89 117 LEU A N 1
ATOM 970 C CA . LEU A 1 117 ? 8.211 14.336 -3.893 1 89 117 LEU A CA 1
ATOM 971 C C . LEU A 1 117 ? 7.824 13.266 -4.906 1 89 117 LEU A C 1
ATOM 973 O O . LEU A 1 117 ? 8.367 12.164 -4.887 1 89 117 LEU A O 1
ATOM 977 N N . SER A 1 118 ? 6.91 13.609 -5.781 1 87.94 118 SER A N 1
ATOM 978 C CA . SER A 1 118 ? 6.305 12.656 -6.711 1 87.94 118 SER A CA 1
ATOM 979 C C . SER A 1 118 ? 7.363 11.984 -7.578 1 87.94 118 SER A C 1
ATOM 981 O O . SER A 1 118 ? 7.352 10.766 -7.746 1 87.94 118 SER A O 1
ATOM 983 N N . ASP A 1 119 ? 8.312 12.711 -8.07 1 89.56 119 ASP A N 1
ATOM 984 C CA . ASP A 1 119 ? 9.352 12.172 -8.945 1 89.56 119 ASP A CA 1
ATOM 985 C C . ASP A 1 119 ? 10.195 11.125 -8.219 1 89.56 119 ASP A C 1
ATOM 987 O O . ASP A 1 119 ? 10.516 10.078 -8.781 1 89.56 119 ASP A O 1
ATOM 991 N N . LYS A 1 120 ? 10.477 11.453 -6.984 1 90.94 120 LYS A N 1
ATOM 992 C CA . LYS A 1 120 ? 11.32 10.539 -6.211 1 90.94 120 LYS A CA 1
ATOM 993 C C . LYS A 1 120 ? 10.57 9.25 -5.879 1 90.94 120 LYS A C 1
ATOM 995 O O . LYS A 1 120 ? 11.141 8.164 -5.957 1 90.94 120 LYS A O 1
ATOM 1000 N N . VAL A 1 121 ? 9.359 9.375 -5.52 1 91.38 121 VAL A N 1
ATOM 1001 C CA . VAL A 1 121 ? 8.531 8.219 -5.227 1 91.38 121 VAL A CA 1
ATOM 1002 C C . VAL A 1 121 ? 8.414 7.336 -6.469 1 91.38 121 VAL A C 1
ATOM 1004 O O . VAL A 1 121 ? 8.586 6.117 -6.387 1 91.38 121 VAL A O 1
ATOM 1007 N N . ASN A 1 122 ? 8.172 7.953 -7.602 1 91.62 122 ASN A N 1
ATOM 1008 C CA . ASN A 1 122 ? 8.07 7.223 -8.859 1 91.62 122 ASN A CA 1
ATOM 1009 C C . ASN A 1 122 ? 9.375 6.512 -9.203 1 91.62 122 ASN A C 1
ATOM 1011 O O . ASN A 1 122 ? 9.359 5.367 -9.664 1 91.62 122 ASN A O 1
ATOM 1015 N N . GLU A 1 123 ? 10.375 7.203 -9 1 92.06 123 GLU A N 1
ATOM 1016 C CA . GLU A 1 123 ? 11.695 6.637 -9.266 1 92.06 123 GLU A CA 1
ATOM 1017 C C . GLU A 1 123 ? 11.945 5.398 -8.414 1 92.06 123 GLU A C 1
ATOM 1019 O O . GLU A 1 123 ? 12.43 4.379 -8.914 1 92.06 123 GLU A O 1
ATOM 1024 N N . ILE A 1 124 ? 11.656 5.477 -7.16 1 91.94 124 ILE A N 1
ATOM 1025 C CA . ILE A 1 124 ? 11.867 4.375 -6.234 1 91.94 124 ILE A CA 1
ATOM 1026 C C . ILE A 1 124 ? 11.023 3.174 -6.656 1 91.94 124 ILE A C 1
ATOM 1028 O O . ILE A 1 124 ? 11.516 2.047 -6.711 1 91.94 124 ILE A O 1
ATOM 1032 N N . TYR A 1 125 ? 9.812 3.441 -6.961 1 92.31 125 TYR A N 1
ATOM 1033 C CA . TYR A 1 125 ? 8.891 2.391 -7.383 1 92.31 125 TYR A CA 1
ATOM 1034 C C . TYR A 1 125 ? 9.383 1.717 -8.656 1 92.31 125 TYR A C 1
ATOM 1036 O O . TYR A 1 125 ? 9.445 0.488 -8.734 1 92.31 125 TYR A O 1
ATOM 1044 N N . GLU A 1 126 ? 9.75 2.527 -9.656 1 92.94 126 GLU A N 1
ATOM 1045 C CA . GLU A 1 126 ? 10.195 2.014 -10.953 1 92.94 126 GLU A CA 1
ATOM 1046 C C . GLU A 1 126 ? 11.477 1.2 -10.812 1 92.94 126 GLU A C 1
ATOM 1048 O O . GLU A 1 126 ? 11.625 0.156 -11.453 1 92.94 126 GLU A O 1
ATOM 1053 N N . ASN A 1 127 ? 12.344 1.693 -10.039 1 92.69 127 ASN A N 1
ATOM 1054 C CA . ASN A 1 127 ? 13.602 0.987 -9.836 1 92.69 127 ASN A CA 1
ATOM 1055 C C . ASN A 1 127 ? 13.383 -0.389 -9.211 1 92.69 127 ASN A C 1
ATOM 1057 O O . ASN A 1 127 ? 13.977 -1.376 -9.648 1 92.69 127 ASN A O 1
ATOM 1061 N N . ARG A 1 128 ? 12.555 -0.505 -8.188 1 92.5 128 ARG A N 1
ATOM 1062 C CA . ARG A 1 128 ? 12.258 -1.773 -7.527 1 92.5 128 ARG A CA 1
ATOM 1063 C C . ARG A 1 128 ? 11.609 -2.756 -8.5 1 92.5 128 ARG A C 1
ATOM 1065 O O . ARG A 1 128 ? 11.992 -3.926 -8.555 1 92.5 128 ARG A O 1
ATOM 1072 N N . MET A 1 129 ? 10.664 -2.23 -9.242 1 94.69 129 MET A N 1
ATOM 1073 C CA . MET A 1 129 ? 9.984 -3.061 -10.234 1 94.69 129 MET A CA 1
ATOM 1074 C C . MET A 1 129 ? 10.969 -3.58 -11.281 1 94.69 129 MET A C 1
ATOM 1076 O O . MET A 1 129 ? 10.945 -4.762 -11.617 1 94.69 129 MET A O 1
ATOM 1080 N N . GLU A 1 130 ? 11.812 -2.721 -11.727 1 94.25 130 GLU A N 1
ATOM 1081 C CA . GLU A 1 130 ? 12.758 -3.084 -12.773 1 94.25 130 GLU A CA 1
ATOM 1082 C C . GLU A 1 130 ? 13.758 -4.125 -12.273 1 94.25 130 GLU A C 1
ATOM 1084 O O . GLU A 1 130 ? 14.117 -5.051 -13.008 1 94.25 130 GLU A O 1
ATOM 1089 N N . ILE A 1 131 ? 14.227 -3.977 -11.094 1 93.31 131 ILE A N 1
ATOM 1090 C CA . ILE A 1 131 ? 15.18 -4.918 -10.516 1 93.31 131 ILE A CA 1
ATOM 1091 C C . ILE A 1 131 ? 14.562 -6.312 -10.469 1 93.31 131 ILE A C 1
ATOM 1093 O O . ILE A 1 131 ? 15.148 -7.277 -10.953 1 93.31 131 ILE A O 1
ATOM 1097 N N . ILE A 1 132 ? 13.367 -6.441 -9.93 1 95.88 132 ILE A N 1
ATOM 1098 C CA . ILE A 1 132 ? 12.703 -7.734 -9.781 1 95.88 132 ILE A CA 1
ATOM 1099 C C . ILE A 1 132 ? 12.383 -8.312 -11.156 1 95.88 132 ILE A C 1
ATOM 1101 O O . ILE A 1 132 ? 12.602 -9.5 -11.398 1 95.88 132 ILE A O 1
ATOM 1105 N N . LYS A 1 133 ? 11.914 -7.441 -12.023 1 97.06 133 LYS A N 1
ATOM 1106 C CA . LYS A 1 133 ? 11.578 -7.883 -13.375 1 97.06 133 LYS A CA 1
ATOM 1107 C C . LYS A 1 133 ? 12.797 -8.445 -14.094 1 97.06 133 LYS A C 1
ATOM 1109 O O . LYS A 1 133 ? 12.719 -9.5 -14.727 1 97.06 133 LYS A O 1
ATOM 1114 N N . GLN A 1 134 ? 13.883 -7.754 -13.984 1 94.94 134 GLN A N 1
ATOM 1115 C CA . GLN A 1 134 ? 15.094 -8.203 -14.656 1 94.94 134 GLN A CA 1
ATOM 1116 C C . GLN A 1 134 ? 15.578 -9.531 -14.078 1 94.94 134 GLN A C 1
ATOM 1118 O O . GLN A 1 134 ? 16.031 -10.406 -14.82 1 94.94 134 GLN A O 1
ATOM 1123 N N . LEU A 1 135 ? 15.492 -9.711 -12.805 1 94.75 135 LEU A N 1
ATOM 1124 C CA . LEU A 1 135 ? 15.883 -10.977 -12.188 1 94.75 135 LEU A CA 1
ATOM 1125 C C . LEU A 1 135 ? 14.992 -12.117 -12.664 1 94.75 135 LEU A C 1
ATOM 1127 O O . LEU A 1 135 ? 15.469 -13.234 -12.883 1 94.75 135 LEU A O 1
ATOM 1131 N N . ILE A 1 136 ? 13.711 -11.859 -12.867 1 97.38 136 ILE A N 1
ATOM 1132 C CA . ILE A 1 136 ? 12.773 -12.859 -13.359 1 97.38 136 ILE A CA 1
ATOM 1133 C C . ILE A 1 136 ? 13.125 -13.242 -14.797 1 97.38 136 ILE A C 1
ATOM 1135 O O . ILE A 1 136 ? 13.172 -14.422 -15.141 1 97.38 136 ILE A O 1
ATOM 1139 N N . ILE A 1 137 ? 13.383 -12.219 -15.602 1 97.56 137 ILE A N 1
ATOM 1140 C CA . ILE A 1 137 ? 13.758 -12.453 -16.984 1 97.56 137 ILE A CA 1
ATOM 1141 C C . ILE A 1 137 ? 15.016 -13.312 -17.047 1 97.56 137 ILE A C 1
ATOM 1143 O O . ILE A 1 137 ? 15.078 -14.281 -17.812 1 97.56 137 ILE A O 1
ATOM 1147 N N . ASP A 1 138 ? 15.992 -12.945 -16.25 1 95.5 138 ASP A N 1
ATOM 1148 C CA . ASP A 1 138 ? 17.234 -13.719 -16.188 1 95.5 138 ASP A CA 1
ATOM 1149 C C . ASP A 1 138 ? 16.953 -15.164 -15.766 1 95.5 138 ASP A C 1
ATOM 1151 O O . ASP A 1 138 ? 17.531 -16.094 -16.312 1 95.5 138 ASP A O 1
ATOM 1155 N N . ALA A 1 139 ? 16.078 -15.328 -14.805 1 96.88 139 ALA A N 1
ATOM 1156 C CA . ALA A 1 139 ? 15.727 -16.672 -14.32 1 96.88 139 ALA A CA 1
ATOM 1157 C C . ALA A 1 139 ? 15.008 -17.469 -15.398 1 96.88 139 ALA A C 1
ATOM 1159 O O . ALA A 1 139 ? 15.156 -18.688 -15.477 1 96.88 139 ALA A O 1
ATOM 1160 N N . GLN A 1 140 ? 14.234 -16.812 -16.219 1 97.5 140 GLN A N 1
ATOM 1161 C CA . GLN A 1 140 ? 13.555 -17.469 -17.344 1 97.5 140 GLN A CA 1
ATOM 1162 C C . GLN A 1 140 ? 14.547 -17.891 -18.422 1 97.5 140 GLN A C 1
ATOM 1164 O O . GLN A 1 140 ? 14.453 -19 -18.953 1 97.5 140 GLN A O 1
ATOM 1169 N N . LEU A 1 141 ? 15.469 -17.031 -18.656 1 96.19 141 LEU A N 1
ATOM 1170 C CA . LEU A 1 141 ? 16.484 -17.297 -19.672 1 96.19 141 LEU A CA 1
ATOM 1171 C C . LEU A 1 141 ? 17.344 -18.5 -19.281 1 96.19 141 LEU A C 1
ATOM 1173 O O . LEU A 1 141 ? 17.75 -19.281 -20.141 1 96.19 141 LEU A O 1
ATOM 1177 N N . CYS A 1 142 ? 17.578 -18.719 -18.031 1 95.62 142 CYS A N 1
ATOM 1178 C CA . CYS A 1 142 ? 18.422 -19.812 -17.578 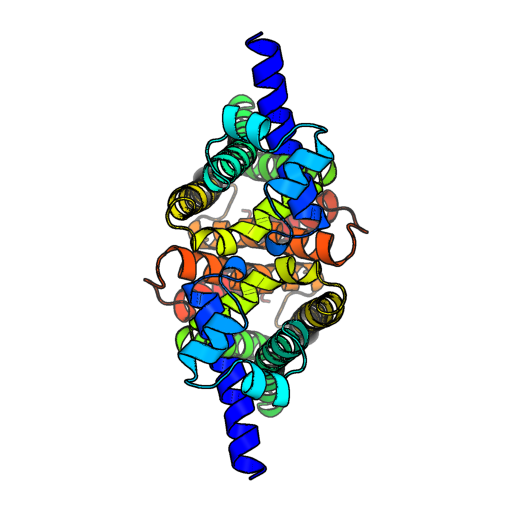1 95.62 142 CYS A CA 1
ATOM 1179 C C . CYS A 1 142 ? 17.578 -21.047 -17.266 1 95.62 142 CYS A C 1
ATOM 1181 O O . CYS A 1 142 ? 18.109 -22.047 -16.781 1 95.62 142 CYS A O 1
ATOM 1183 N N . GLY A 1 143 ? 16.297 -20.938 -17.375 1 95.94 143 GLY A N 1
ATOM 1184 C CA . GLY A 1 143 ? 15.43 -22.094 -17.281 1 95.94 143 GLY A CA 1
ATOM 1185 C C . GLY A 1 143 ? 14.977 -22.391 -15.867 1 95.94 143 GLY A C 1
ATOM 1186 O O . GLY A 1 143 ? 14.445 -23.469 -15.594 1 95.94 143 GLY A O 1
ATOM 1187 N N . GLU A 1 144 ? 15.125 -21.422 -14.953 1 96.69 144 GLU A N 1
ATOM 1188 C CA . GLU A 1 144 ? 14.75 -21.625 -13.555 1 96.69 144 GLU A CA 1
ATOM 1189 C C . GLU A 1 144 ? 13.273 -21.297 -13.336 1 96.69 144 GLU A C 1
ATOM 1191 O O . GLU A 1 144 ? 12.641 -21.844 -12.422 1 96.69 144 GLU A O 1
ATOM 1196 N N . ILE A 1 145 ? 12.781 -20.375 -14.117 1 96.69 145 ILE A N 1
ATOM 1197 C CA . ILE A 1 145 ? 11.375 -19.984 -14.125 1 96.69 145 ILE A CA 1
ATOM 1198 C C . ILE A 1 145 ? 10.797 -20.172 -15.531 1 96.69 145 ILE A C 1
ATOM 1200 O O . ILE A 1 145 ? 11.484 -19.938 -16.531 1 96.69 145 ILE A O 1
ATOM 1204 N N . ARG A 1 146 ? 9.609 -20.672 -15.594 1 96 146 ARG A N 1
ATOM 1205 C CA . ARG A 1 146 ? 8.992 -20.938 -16.891 1 96 146 ARG A CA 1
ATOM 1206 C C . ARG A 1 146 ? 8.984 -19.688 -17.766 1 96 146 ARG A C 1
ATOM 1208 O O . ARG A 1 146 ? 8.719 -18.578 -17.281 1 96 146 ARG A O 1
ATOM 1215 N N . SER A 1 147 ? 9.188 -19.828 -19.016 1 94.88 147 SER A N 1
ATOM 1216 C CA . SER A 1 147 ? 9.336 -18.719 -19.953 1 94.88 147 SER A CA 1
ATOM 1217 C C . SER A 1 147 ? 7.98 -18.203 -20.422 1 94.88 147 SER A C 1
ATOM 1219 O O . SER A 1 147 ? 7.891 -17.109 -20.984 1 94.88 147 SER A O 1
ATOM 1221 N N . ASP A 1 148 ? 6.906 -18.969 -20.188 1 94.69 148 ASP A N 1
ATOM 1222 C CA . ASP A 1 148 ? 5.582 -18.547 -20.641 1 94.69 148 ASP A CA 1
ATOM 1223 C C . ASP A 1 148 ? 4.91 -17.641 -19.609 1 94.69 148 ASP A C 1
ATOM 1225 O O . ASP A 1 148 ? 3.852 -17.078 -19.891 1 94.69 148 ASP A O 1
ATOM 1229 N N . ALA A 1 149 ? 5.547 -17.578 -18.422 1 96.19 149 ALA A N 1
ATOM 1230 C CA . ALA A 1 149 ? 5.039 -16.656 -17.406 1 96.19 149 ALA A CA 1
ATOM 1231 C C . ALA A 1 149 ? 5.422 -15.211 -17.75 1 96.19 149 ALA A C 1
ATOM 1233 O O . ALA A 1 149 ? 6.574 -14.93 -18.078 1 96.19 149 ALA A O 1
ATOM 1234 N N . ASN A 1 150 ? 4.461 -14.305 -17.734 1 97.75 150 ASN A N 1
ATOM 1235 C CA . ASN A 1 150 ? 4.754 -12.898 -17.984 1 97.75 150 ASN A CA 1
ATOM 1236 C C . ASN A 1 150 ? 5.617 -12.305 -16.875 1 97.75 150 ASN A C 1
ATOM 1238 O O . ASN A 1 150 ? 5.215 -12.281 -15.719 1 97.75 150 ASN A O 1
ATOM 1242 N N . SER A 1 151 ? 6.797 -11.828 -17.234 1 97.94 151 SER A N 1
ATOM 1243 C CA . SER A 1 151 ? 7.758 -11.352 -16.25 1 97.94 151 SER A CA 1
ATOM 1244 C C . SER A 1 151 ? 7.242 -10.117 -15.516 1 97.94 151 SER A C 1
ATOM 1246 O O . SER A 1 151 ? 7.508 -9.938 -14.32 1 97.94 151 SER A O 1
ATOM 1248 N N . GLU A 1 152 ? 6.469 -9.258 -16.188 1 97.31 152 GLU A N 1
ATOM 1249 C CA . GLU A 1 152 ? 5.891 -8.078 -15.547 1 97.31 152 GLU A CA 1
ATOM 1250 C C . GLU A 1 152 ? 4.84 -8.469 -14.508 1 97.31 152 GLU A C 1
ATOM 1252 O O . GLU A 1 152 ? 4.816 -7.926 -13.406 1 97.31 152 GLU A O 1
ATOM 1257 N N . TYR A 1 153 ? 3.977 -9.43 -14.914 1 97.81 153 TYR A N 1
ATOM 1258 C CA . TYR A 1 153 ? 2.936 -9.883 -14 1 97.81 153 TYR A CA 1
ATOM 1259 C C . TYR A 1 153 ? 3.543 -10.562 -12.773 1 97.81 153 TYR A C 1
ATOM 1261 O O . TYR A 1 153 ? 3.092 -10.344 -11.648 1 97.81 153 TYR A O 1
ATOM 1269 N N . LEU A 1 154 ? 4.559 -11.359 -13.031 1 97.75 154 LEU A N 1
ATOM 1270 C CA . LEU A 1 154 ? 5.211 -12.047 -11.922 1 97.75 154 LEU A CA 1
ATOM 1271 C C . LEU A 1 154 ? 5.898 -11.055 -11 1 97.75 154 LEU A C 1
ATOM 1273 O O . LEU A 1 154 ? 5.918 -11.242 -9.781 1 97.75 154 LEU A O 1
ATOM 1277 N N . SER A 1 155 ? 6.477 -9.945 -11.547 1 98 155 SER A N 1
ATOM 1278 C CA . SER A 1 155 ? 7.094 -8.891 -10.742 1 98 155 SER A CA 1
ATOM 1279 C C . SER A 1 155 ? 6.07 -8.234 -9.828 1 98 155 SER A C 1
ATOM 1281 O O . SER A 1 155 ? 6.348 -7.988 -8.648 1 98 155 SER A O 1
ATOM 1283 N N . VAL A 1 156 ? 4.871 -7.992 -10.352 1 97.75 156 VAL A N 1
ATOM 1284 C CA . VAL A 1 156 ? 3.779 -7.398 -9.586 1 97.75 156 VAL A CA 1
ATOM 1285 C C . VAL A 1 156 ? 3.391 -8.32 -8.438 1 97.75 156 VAL A C 1
ATOM 1287 O O . VAL A 1 156 ? 3.146 -7.859 -7.316 1 97.75 156 VAL A O 1
ATOM 1290 N N . LEU A 1 157 ? 3.342 -9.57 -8.711 1 98.19 157 LEU A N 1
ATOM 1291 C CA . LEU A 1 157 ? 2.986 -10.547 -7.691 1 98.19 157 LEU A CA 1
ATOM 1292 C C . LEU A 1 157 ? 4.012 -10.555 -6.559 1 98.19 157 LEU A C 1
ATOM 1294 O O . LEU A 1 157 ? 3.645 -10.555 -5.383 1 98.19 157 LEU A O 1
ATOM 1298 N N . ILE A 1 158 ? 5.281 -10.5 -6.914 1 98.19 158 ILE A N 1
ATOM 1299 C CA . ILE A 1 158 ? 6.348 -10.586 -5.918 1 98.19 158 ILE A CA 1
ATOM 1300 C C . ILE A 1 158 ? 6.379 -9.305 -5.086 1 98.19 158 ILE A C 1
ATOM 1302 O O . ILE A 1 158 ? 6.406 -9.359 -3.855 1 98.19 158 ILE A O 1
ATOM 1306 N N . ILE A 1 159 ? 6.336 -8.188 -5.754 1 96.5 159 ILE A N 1
ATOM 1307 C CA . ILE A 1 159 ? 6.367 -6.914 -5.043 1 96.5 159 ILE A CA 1
ATOM 1308 C C . ILE A 1 159 ? 5.09 -6.75 -4.223 1 96.5 159 ILE A C 1
ATOM 1310 O O . ILE A 1 159 ? 5.137 -6.289 -3.078 1 96.5 159 ILE A O 1
ATOM 1314 N N . GLY A 1 160 ? 3.98 -7.18 -4.801 1 96.25 160 GLY A N 1
ATOM 1315 C CA . GLY A 1 160 ? 2.697 -7.094 -4.121 1 96.25 160 GLY A CA 1
ATOM 1316 C C . GLY A 1 160 ? 2.633 -7.93 -2.859 1 96.25 160 GLY A C 1
ATOM 1317 O O . GLY A 1 160 ? 2.094 -7.488 -1.842 1 96.25 160 GLY A O 1
ATOM 1318 N N . LEU A 1 161 ? 3.141 -9.156 -2.949 1 97.69 161 LEU A N 1
ATOM 1319 C CA . LEU A 1 161 ? 3.078 -10 -1.759 1 97.69 161 LEU A CA 1
ATOM 1320 C C . LEU A 1 161 ? 3.932 -9.414 -0.638 1 97.69 161 LEU A C 1
ATOM 1322 O O . LEU A 1 161 ? 3.555 -9.484 0.535 1 97.69 161 LEU A O 1
ATOM 1326 N N . MET A 1 162 ? 5.105 -8.867 -0.968 1 95.62 162 MET A N 1
ATOM 1327 C CA . MET A 1 162 ? 5.973 -8.266 0.044 1 95.62 162 MET A CA 1
ATOM 1328 C C . MET A 1 162 ? 5.289 -7.078 0.711 1 95.62 162 MET A C 1
ATOM 1330 O O . MET A 1 162 ? 5.27 -6.973 1.939 1 95.62 162 MET A O 1
ATOM 1334 N N . ARG A 1 163 ? 4.754 -6.246 -0.113 1 93.12 163 ARG A N 1
ATOM 1335 C CA . ARG A 1 163 ? 4.078 -5.059 0.405 1 93.12 163 ARG A CA 1
ATOM 1336 C C . ARG A 1 163 ? 2.859 -5.438 1.237 1 93.12 163 ARG A C 1
ATOM 1338 O O . ARG A 1 163 ? 2.613 -4.852 2.293 1 93.12 163 ARG A O 1
ATOM 1345 N N . GLU A 1 164 ? 2.084 -6.371 0.767 1 95.5 164 GLU A N 1
ATOM 1346 C CA . GLU A 1 164 ? 0.861 -6.785 1.449 1 95.5 164 GLU A CA 1
ATOM 1347 C C . GLU A 1 164 ? 1.172 -7.422 2.799 1 95.5 164 GLU A C 1
ATOM 1349 O O . GLU A 1 164 ? 0.504 -7.137 3.795 1 95.5 164 GLU A O 1
ATOM 1354 N N . ILE A 1 165 ? 2.162 -8.297 2.857 1 97.25 165 ILE A N 1
ATOM 1355 C CA . ILE A 1 165 ? 2.518 -8.953 4.113 1 97.25 165 ILE A CA 1
ATOM 1356 C C . ILE A 1 165 ? 3.072 -7.922 5.09 1 97.25 165 ILE A C 1
ATOM 1358 O O . ILE A 1 165 ? 2.795 -7.988 6.293 1 97.25 165 ILE A O 1
ATOM 1362 N N . CYS A 1 166 ? 3.828 -6.996 4.559 1 95.19 166 CYS A N 1
ATOM 1363 C CA . CYS A 1 166 ? 4.336 -5.918 5.406 1 95.19 166 CYS A CA 1
ATOM 1364 C C . CYS A 1 166 ? 3.193 -5.102 5.996 1 95.19 166 CYS A C 1
ATOM 1366 O O . CYS A 1 166 ? 3.215 -4.762 7.18 1 95.19 166 CYS A O 1
ATOM 1368 N N . LEU A 1 167 ? 2.24 -4.781 5.172 1 93.12 167 LEU A N 1
ATOM 1369 C CA . LEU A 1 167 ? 1.076 -4.051 5.66 1 93.12 167 LEU A CA 1
ATOM 1370 C C . LEU A 1 167 ? 0.37 -4.832 6.766 1 93.12 167 LEU A C 1
ATOM 1372 O O . LEU A 1 167 ? 0.075 -4.281 7.828 1 93.12 167 LEU A O 1
ATOM 1376 N N . LYS A 1 168 ? 0.117 -6.074 6.512 1 94.25 168 LYS A N 1
ATOM 1377 C CA . LYS A 1 168 ? -0.516 -6.922 7.516 1 94.25 168 LYS A CA 1
ATOM 1378 C C . LYS A 1 168 ? 0.308 -6.961 8.797 1 94.25 168 LYS A C 1
ATOM 1380 O O . LYS A 1 168 ? -0.243 -6.891 9.898 1 94.25 168 LYS A O 1
ATOM 1385 N N . TRP A 1 169 ? 1.63 -7.098 8.609 1 95.69 169 TRP A N 1
ATOM 1386 C CA . TRP A 1 169 ? 2.574 -7.129 9.719 1 95.69 169 TRP A CA 1
ATOM 1387 C C . TRP A 1 169 ? 2.445 -5.875 10.578 1 95.69 169 TRP A C 1
ATOM 1389 O O . TRP A 1 169 ? 2.404 -5.961 11.812 1 95.69 169 TRP A O 1
ATOM 1399 N N . ARG A 1 170 ? 2.291 -4.785 9.992 1 92.19 170 ARG A N 1
ATOM 1400 C CA . ARG A 1 170 ? 2.156 -3.518 10.695 1 92.19 170 ARG A CA 1
ATOM 1401 C C . ARG A 1 170 ? 0.788 -3.404 11.359 1 92.19 170 ARG A C 1
ATOM 1403 O O . ARG A 1 170 ? 0.682 -2.947 12.5 1 92.19 170 ARG A O 1
ATOM 1410 N N . LEU A 1 171 ? -0.231 -3.803 10.672 1 90.31 171 LEU A N 1
ATOM 1411 C CA . LEU A 1 171 ? -1.591 -3.711 11.195 1 90.31 171 LEU A CA 1
ATOM 1412 C C . LEU A 1 171 ? -1.767 -4.605 12.414 1 90.31 171 LEU A C 1
ATOM 1414 O O . LEU A 1 171 ? -2.566 -4.297 13.305 1 90.31 171 LEU A O 1
ATOM 1418 N N . GLU A 1 172 ? -1.011 -5.672 12.422 1 92.19 172 GLU A N 1
ATOM 1419 C CA . GLU A 1 172 ? -1.124 -6.625 13.523 1 92.19 172 GLU A CA 1
ATOM 1420 C C . GLU A 1 172 ? -0.039 -6.391 14.57 1 92.19 172 GLU A C 1
ATOM 1422 O O . GLU A 1 172 ? 0.4 -7.332 15.234 1 92.19 172 GLU A O 1
ATOM 1427 N N . ASP A 1 173 ? 0.503 -5.238 14.648 1 91.12 173 ASP A N 1
ATOM 1428 C CA . ASP A 1 173 ? 1.478 -4.809 15.648 1 91.12 173 ASP A CA 1
ATOM 1429 C C . ASP A 1 173 ? 2.736 -5.672 15.594 1 91.12 173 ASP A C 1
ATOM 1431 O O . ASP A 1 173 ? 3.283 -6.047 16.641 1 91.12 173 ASP A O 1
ATOM 1435 N N . ARG A 1 174 ? 3.109 -6.129 14.359 1 94.88 174 ARG A N 1
ATOM 1436 C CA . ARG A 1 174 ? 4.359 -6.836 14.094 1 94.88 174 ARG A CA 1
ATOM 1437 C C . ARG A 1 174 ? 4.457 -8.102 14.938 1 94.88 174 ARG A C 1
ATOM 1439 O O . ARG A 1 174 ? 5.504 -8.391 15.523 1 94.88 174 ARG A O 1
ATOM 1446 N N . ASN A 1 175 ? 3.344 -8.891 14.992 1 95.19 175 ASN A N 1
ATOM 1447 C CA . ASN A 1 175 ? 3.211 -10 15.922 1 95.19 175 ASN A CA 1
ATOM 1448 C C . ASN A 1 175 ? 3.562 -11.336 15.266 1 95.19 175 ASN A C 1
ATOM 1450 O O . ASN A 1 175 ? 3.252 -12.398 15.805 1 95.19 175 ASN A O 1
ATOM 1454 N N . PHE A 1 176 ? 4.062 -11.375 14.109 1 96.94 176 PHE A N 1
ATOM 1455 C CA . PHE A 1 176 ? 4.535 -12.578 13.438 1 96.94 176 PHE A CA 1
ATOM 1456 C C . PHE A 1 176 ? 5.859 -12.328 12.734 1 96.94 176 PHE A C 1
ATOM 1458 O O . PHE A 1 176 ? 6.297 -11.18 12.617 1 96.94 176 PHE A O 1
ATOM 1465 N N . SER A 1 177 ? 6.531 -13.352 12.336 1 98 177 SER A N 1
ATOM 1466 C CA . SER A 1 177 ? 7.777 -13.211 11.586 1 98 177 SER A CA 1
ATOM 1467 C C . SER A 1 177 ? 7.516 -12.758 10.156 1 98 177 SER A C 1
ATOM 1469 O O . SER A 1 177 ? 6.996 -13.516 9.336 1 98 177 SER A O 1
ATOM 1471 N N . LEU A 1 178 ? 7.906 -11.523 9.914 1 98.06 178 LEU A N 1
ATOM 1472 C CA . LEU A 1 178 ? 7.754 -10.984 8.562 1 98.06 178 LEU A CA 1
ATOM 1473 C C . LEU A 1 178 ? 8.547 -11.812 7.559 1 98.06 178 LEU A C 1
ATOM 1475 O O . LEU A 1 178 ? 8.039 -12.125 6.477 1 98.06 178 LEU A O 1
ATOM 1479 N N . LYS A 1 179 ? 9.719 -12.156 7.973 1 97.94 179 LYS A N 1
ATOM 1480 C CA . LYS A 1 179 ? 10.617 -12.922 7.121 1 97.94 179 LYS A CA 1
ATOM 1481 C C . LYS A 1 179 ? 10.016 -14.281 6.773 1 97.94 179 LYS A C 1
ATOM 1483 O O . LYS A 1 179 ? 9.891 -14.633 5.598 1 97.94 179 LYS A O 1
ATOM 1488 N N . ASP A 1 180 ? 9.547 -15.016 7.746 1 98.06 180 ASP A N 1
ATOM 1489 C CA . ASP A 1 180 ? 9.047 -16.359 7.527 1 98.06 180 ASP A CA 1
ATOM 1490 C C . ASP A 1 180 ? 7.789 -16.344 6.66 1 98.06 180 ASP A C 1
ATOM 1492 O O . ASP A 1 180 ? 7.66 -17.141 5.727 1 98.06 180 ASP A O 1
ATOM 1496 N N . ARG A 1 181 ? 6.906 -15.445 6.965 1 98.12 181 ARG A N 1
ATOM 1497 C CA . ARG A 1 181 ? 5.668 -15.359 6.199 1 98.12 181 ARG A CA 1
ATOM 1498 C C . ARG A 1 181 ? 5.941 -14.969 4.75 1 98.12 181 ARG A C 1
ATOM 1500 O O . ARG A 1 181 ? 5.348 -15.523 3.826 1 98.12 181 ARG A O 1
ATOM 1507 N N . THR A 1 182 ? 6.84 -13.992 4.543 1 98.62 182 THR A N 1
ATOM 1508 C CA . THR A 1 182 ? 7.152 -13.508 3.201 1 98.62 182 THR A CA 1
ATOM 1509 C C . THR A 1 182 ? 7.832 -14.602 2.381 1 98.62 182 THR A C 1
ATOM 1511 O O . THR A 1 182 ? 7.434 -14.867 1.245 1 98.62 182 THR A O 1
ATOM 1514 N N . ILE A 1 183 ? 8.773 -15.281 3.002 1 98.19 183 ILE A N 1
ATOM 1515 C CA . ILE A 1 183 ? 9.547 -16.297 2.285 1 98.19 183 ILE A CA 1
ATOM 1516 C C . ILE A 1 183 ? 8.664 -17.5 1.995 1 98.19 183 ILE A C 1
ATOM 1518 O O . ILE A 1 183 ? 8.727 -18.078 0.906 1 98.19 183 ILE A O 1
ATOM 1522 N N . SER A 1 184 ? 7.805 -17.891 2.938 1 98.12 184 SER A N 1
ATOM 1523 C CA . SER A 1 184 ? 6.898 -19.016 2.711 1 98.12 184 SER A CA 1
ATOM 1524 C C . SER A 1 184 ? 5.926 -18.719 1.576 1 98.12 184 SER A C 1
ATOM 1526 O O . SER A 1 184 ? 5.637 -19.594 0.754 1 98.12 184 SER A O 1
ATOM 1528 N N . THR A 1 185 ? 5.414 -17.5 1.526 1 98.31 185 THR A N 1
ATOM 1529 C CA . THR A 1 185 ? 4.508 -17.109 0.453 1 98.31 185 THR A CA 1
ATOM 1530 C C . THR A 1 185 ? 5.242 -17.047 -0.883 1 98.31 185 THR A C 1
ATOM 1532 O O . THR A 1 185 ? 4.715 -17.5 -1.906 1 98.31 185 THR A O 1
ATOM 1535 N N . LEU A 1 186 ? 6.441 -16.484 -0.817 1 98.19 186 LEU A N 1
ATOM 1536 C CA . LEU A 1 186 ? 7.266 -16.438 -2.018 1 98.19 186 LEU A CA 1
ATOM 1537 C C . LEU A 1 186 ? 7.543 -17.859 -2.535 1 98.19 186 LEU A C 1
ATOM 1539 O O . LEU A 1 186 ? 7.496 -18.094 -3.744 1 98.19 186 LEU A O 1
ATOM 1543 N N . ASP A 1 187 ? 7.836 -18.812 -1.65 1 97.44 187 ASP A N 1
ATOM 1544 C CA . ASP A 1 187 ? 8.07 -20.203 -2.012 1 97.44 187 ASP A CA 1
ATOM 1545 C C . ASP A 1 187 ? 6.879 -20.781 -2.764 1 97.44 187 ASP A C 1
ATOM 1547 O O . ASP A 1 187 ? 7.043 -21.406 -3.814 1 97.44 187 ASP A O 1
ATOM 1551 N N . MET A 1 188 ? 5.77 -20.562 -2.221 1 96.88 188 MET A N 1
ATOM 1552 C CA . MET A 1 188 ? 4.562 -21.094 -2.857 1 96.88 188 MET A CA 1
ATOM 1553 C C . MET A 1 188 ? 4.395 -20.516 -4.262 1 96.88 188 MET A C 1
ATOM 1555 O O . MET A 1 188 ? 4.043 -21.234 -5.195 1 96.88 188 MET A O 1
ATOM 1559 N N . LEU A 1 189 ? 4.676 -19.219 -4.414 1 97.56 189 LEU A N 1
ATOM 1560 C CA . LEU A 1 189 ? 4.516 -18.547 -5.695 1 97.56 189 LEU A CA 1
ATOM 1561 C C . LEU A 1 189 ? 5.555 -19.031 -6.699 1 97.56 189 LEU A C 1
ATOM 1563 O O . LEU A 1 189 ? 5.203 -19.453 -7.805 1 97.56 189 LEU A O 1
ATOM 1567 N N . ILE A 1 190 ? 6.84 -19.016 -6.301 1 96.44 190 ILE A N 1
ATOM 1568 C CA . ILE A 1 190 ? 7.93 -19.328 -7.219 1 96.44 190 ILE A CA 1
ATOM 1569 C C . ILE A 1 190 ? 7.898 -20.812 -7.578 1 96.44 190 ILE A C 1
ATOM 1571 O O . ILE A 1 190 ? 8.211 -21.188 -8.711 1 96.44 190 ILE A O 1
ATOM 1575 N N . ASP A 1 191 ? 7.469 -21.656 -6.68 1 93.69 191 ASP A N 1
ATOM 1576 C CA . ASP A 1 191 ? 7.441 -23.094 -6.902 1 93.69 191 ASP A CA 1
ATOM 1577 C C . ASP A 1 191 ? 6.535 -23.453 -8.078 1 93.69 191 ASP A C 1
ATOM 1579 O O . ASP A 1 191 ? 6.844 -24.359 -8.859 1 93.69 191 ASP A O 1
ATOM 1583 N N . VAL A 1 192 ? 5.488 -22.766 -8.258 1 93.44 192 VAL A N 1
ATOM 1584 C CA . VAL A 1 192 ? 4.516 -23.109 -9.289 1 93.44 192 VAL A CA 1
ATOM 1585 C C . VAL A 1 192 ? 4.965 -22.547 -10.633 1 93.44 192 VAL A C 1
ATOM 1587 O O . VAL A 1 192 ? 4.445 -22.938 -11.688 1 93.44 192 VAL A O 1
ATOM 1590 N N . PHE A 1 193 ? 5.922 -21.656 -10.578 1 93.81 193 PHE A N 1
ATOM 1591 C CA . PHE A 1 193 ? 6.422 -21.094 -11.828 1 93.81 193 PHE A CA 1
ATOM 1592 C C . PHE A 1 193 ? 7.801 -21.656 -12.164 1 93.81 193 PHE A C 1
ATOM 1594 O O . PHE A 1 193 ? 8.375 -21.328 -13.203 1 93.81 193 PHE A O 1
ATOM 1601 N N . SER A 1 194 ? 8.266 -22.453 -11.266 1 90 194 SER A N 1
ATOM 1602 C CA . SER A 1 194 ? 9.586 -23.031 -11.477 1 90 194 SER A CA 1
ATOM 1603 C C . SER A 1 194 ? 9.523 -24.203 -12.453 1 90 194 SER A C 1
ATOM 1605 O O . SER A 1 194 ? 8.492 -24.875 -12.562 1 90 194 SER A O 1
ATOM 1607 N N . THR A 1 195 ? 10.5 -24.344 -13.195 1 81.75 195 THR A N 1
ATOM 1608 C CA . THR A 1 195 ? 10.656 -25.469 -14.117 1 81.75 195 THR A CA 1
ATOM 1609 C C . THR A 1 195 ? 11.523 -26.562 -13.492 1 81.75 195 THR A C 1
ATOM 1611 O O . THR A 1 195 ? 12.391 -26.281 -12.664 1 81.75 195 THR A O 1
ATOM 1614 N N . MET B 1 1 ? -36.281 17.609 4.496 1 43.56 1 MET B N 1
ATOM 1615 C CA . MET B 1 1 ? -35.125 18.109 5.234 1 43.56 1 MET B CA 1
ATOM 1616 C C . MET B 1 1 ? -34.125 17 5.445 1 43.56 1 MET B C 1
ATOM 1618 O O . MET B 1 1 ? -32.906 17.219 5.293 1 43.56 1 MET B O 1
ATOM 1622 N N . ARG B 1 2 ? -34.656 15.773 5.898 1 48.66 2 ARG B N 1
ATOM 1623 C CA . ARG B 1 2 ? -33.812 14.609 6.145 1 48.66 2 ARG B CA 1
ATOM 1624 C C . ARG B 1 2 ? -33.125 14.141 4.859 1 48.66 2 ARG B C 1
ATOM 1626 O O . ARG B 1 2 ? -31.953 13.812 4.863 1 48.66 2 ARG B O 1
ATOM 1633 N N . ASP B 1 3 ? -33.844 14.141 3.799 1 50.53 3 ASP B N 1
ATOM 1634 C CA . ASP B 1 3 ? -33.375 13.734 2.484 1 50.53 3 ASP B CA 1
ATOM 1635 C C . ASP B 1 3 ? -32.25 14.664 1.992 1 50.53 3 ASP B C 1
ATOM 1637 O O . ASP B 1 3 ? -31.266 14.211 1.425 1 50.53 3 ASP B O 1
ATOM 1641 N N . ASN B 1 4 ? -32.469 15.883 2.186 1 55.44 4 ASN B N 1
ATOM 1642 C CA . ASN B 1 4 ? -31.484 16.875 1.8 1 55.44 4 ASN B CA 1
ATOM 1643 C C . ASN B 1 4 ? -30.219 16.75 2.625 1 55.44 4 ASN B C 1
ATOM 1645 O O . ASN B 1 4 ? -29.109 16.953 2.109 1 55.44 4 ASN B O 1
ATOM 1649 N N . LEU B 1 5 ? -30.484 16.266 3.848 1 55.09 5 LEU B N 1
ATOM 1650 C CA . LEU B 1 5 ? -29.359 16.078 4.746 1 55.09 5 LEU B CA 1
ATOM 1651 C C . LEU B 1 5 ? -28.516 14.883 4.32 1 55.09 5 LEU B C 1
ATOM 1653 O O . LEU B 1 5 ? -27.281 14.938 4.355 1 55.09 5 LEU B O 1
ATOM 1657 N N . LEU B 1 6 ? -29.297 13.844 4.055 1 59.28 6 LEU B N 1
ATOM 1658 C CA . LEU B 1 6 ? -28.609 12.633 3.615 1 59.28 6 LEU B CA 1
ATOM 1659 C C . LEU B 1 6 ? -27.828 12.891 2.328 1 59.28 6 LEU B C 1
ATOM 1661 O O . LEU B 1 6 ? -26.703 12.414 2.172 1 59.28 6 LEU B O 1
ATOM 1665 N N . HIS B 1 7 ? -28.438 13.695 1.738 1 78.81 7 HIS B N 1
ATOM 1666 C CA . HIS B 1 7 ? -27.828 14.047 0.464 1 78.81 7 HIS B CA 1
ATOM 1667 C C . HIS B 1 7 ? -26.562 14.883 0.673 1 78.81 7 HIS B C 1
ATOM 1669 O O . HIS B 1 7 ? -25.547 14.664 0.005 1 78.81 7 HIS B O 1
ATOM 1675 N N . ARG B 1 8 ? -26.641 15.617 1.76 1 82.25 8 ARG B N 1
ATOM 1676 C CA . ARG B 1 8 ? -25.5 16.484 2.02 1 82.25 8 ARG B CA 1
ATOM 1677 C C . ARG B 1 8 ? -24.344 15.703 2.627 1 82.25 8 ARG B C 1
ATOM 1679 O O . ARG B 1 8 ? -23.172 15.938 2.285 1 82.25 8 ARG B O 1
ATOM 1686 N N . LYS B 1 9 ? -24.719 14.789 3.471 1 88.44 9 LYS B N 1
ATOM 1687 C CA . LYS B 1 9 ? -23.688 13.961 4.082 1 88.44 9 LYS B CA 1
ATOM 1688 C C . LYS B 1 9 ? -22.906 13.18 3.025 1 88.44 9 LYS B C 1
ATOM 1690 O O . LYS B 1 9 ? -21.688 13.109 3.074 1 88.44 9 LYS B O 1
ATOM 1695 N N . ASP B 1 10 ? -23.656 12.711 2.113 1 91.12 10 ASP B N 1
ATOM 1696 C CA . ASP B 1 10 ? -23.016 11.945 1.039 1 91.12 10 ASP B CA 1
ATOM 1697 C C . ASP B 1 10 ? -22.141 12.836 0.176 1 91.12 10 ASP B C 1
ATOM 1699 O O . ASP B 1 10 ? -21.062 12.414 -0.268 1 91.12 10 ASP B O 1
ATOM 1703 N N . ARG B 1 11 ? -22.547 14.008 -0.002 1 93.75 11 ARG B N 1
ATOM 1704 C CA . ARG B 1 11 ? -21.766 14.953 -0.797 1 93.75 11 ARG B CA 1
ATOM 1705 C C . ARG B 1 11 ? -20.469 15.312 -0.095 1 93.75 11 ARG B C 1
ATOM 1707 O O . ARG B 1 11 ? -19.422 15.453 -0.741 1 93.75 11 ARG B O 1
ATOM 1714 N N . LEU B 1 12 ? -20.578 15.422 1.236 1 94.88 12 LEU B N 1
ATOM 1715 C CA . LEU B 1 12 ? -19.391 15.734 2.012 1 94.88 12 LEU B CA 1
ATOM 1716 C C . LEU B 1 12 ? -18.375 14.594 1.949 1 94.88 12 LEU B C 1
ATOM 1718 O O . LEU B 1 12 ? -17.172 14.82 1.852 1 94.88 12 LEU B O 1
ATOM 1722 N N . ILE B 1 13 ? -18.906 13.422 1.964 1 95.69 13 ILE B N 1
ATOM 1723 C CA . ILE B 1 13 ? -18.062 12.242 1.879 1 95.69 13 ILE B CA 1
ATOM 1724 C C . ILE B 1 13 ? -17.359 12.203 0.525 1 95.69 13 ILE B C 1
ATOM 1726 O O . ILE B 1 13 ? -16.141 12.062 0.46 1 95.69 13 ILE B O 1
ATOM 1730 N N . ILE B 1 14 ? -18.125 12.43 -0.528 1 96.06 14 ILE B N 1
ATOM 1731 C CA . ILE B 1 14 ? -17.578 12.375 -1.884 1 96.06 14 ILE B CA 1
ATOM 1732 C C . ILE B 1 14 ? -16.562 13.492 -2.076 1 96.06 14 ILE B C 1
ATOM 1734 O O . ILE B 1 14 ? -15.484 13.266 -2.627 1 96.06 14 ILE B O 1
ATOM 1738 N N . THR B 1 15 ? -16.859 14.641 -1.587 1 96.81 15 THR B N 1
ATOM 1739 C CA . THR B 1 15 ? -15.938 15.773 -1.672 1 96.81 15 THR B CA 1
ATOM 1740 C C . THR B 1 15 ? -14.641 15.469 -0.931 1 96.81 15 THR B C 1
ATOM 1742 O O . THR B 1 15 ? -13.555 15.797 -1.413 1 96.81 15 THR B O 1
ATOM 1745 N N . THR B 1 16 ? -14.742 14.875 0.266 1 96.56 16 THR B N 1
ATOM 1746 C CA . THR B 1 16 ? -13.57 14.508 1.052 1 96.56 16 THR B CA 1
ATOM 1747 C C . THR B 1 16 ? -12.688 13.531 0.283 1 96.56 16 THR B C 1
ATOM 1749 O O . THR B 1 16 ? -11.469 13.711 0.213 1 96.56 16 THR B O 1
ATOM 1752 N N . ILE B 1 17 ? -13.312 12.539 -0.344 1 96 17 ILE B N 1
ATOM 1753 C CA . ILE B 1 17 ? -12.586 11.547 -1.134 1 96 17 ILE B CA 1
ATOM 1754 C C . ILE B 1 17 ? -11.875 12.242 -2.295 1 96 17 ILE B C 1
ATOM 1756 O O . ILE B 1 17 ? -10.695 11.969 -2.559 1 96 17 ILE B O 1
ATOM 1760 N N . GLU B 1 18 ? -12.539 13.148 -2.928 1 96.38 18 GLU B N 1
ATOM 1761 C CA . GLU B 1 18 ? -11.961 13.875 -4.055 1 96.38 18 GLU B CA 1
ATOM 1762 C C . GLU B 1 18 ? -10.781 14.734 -3.607 1 96.38 18 GLU B C 1
ATOM 1764 O O . GLU B 1 18 ? -9.766 14.812 -4.309 1 96.38 18 GLU B O 1
ATOM 1769 N N . ILE B 1 19 ? -10.898 15.359 -2.471 1 95.5 19 ILE B N 1
ATOM 1770 C CA . ILE B 1 19 ? -9.82 16.172 -1.935 1 95.5 19 ILE B CA 1
ATOM 1771 C C . ILE B 1 19 ? -8.609 15.289 -1.621 1 95.5 19 ILE B C 1
ATOM 1773 O O . ILE B 1 19 ? -7.48 15.625 -1.97 1 95.5 19 ILE B O 1
ATOM 1777 N N . ILE B 1 20 ? -8.852 14.164 -0.97 1 93.31 20 ILE B N 1
ATOM 1778 C CA . ILE B 1 20 ? -7.766 13.25 -0.639 1 93.31 20 ILE B CA 1
ATOM 1779 C C . ILE B 1 20 ? -7.086 12.766 -1.919 1 93.31 20 ILE B C 1
ATOM 1781 O O . ILE B 1 20 ? -5.859 12.648 -1.971 1 93.31 20 ILE B O 1
ATOM 1785 N N . ASP B 1 21 ? -7.855 12.523 -2.939 1 92.88 21 ASP B N 1
ATOM 1786 C CA . ASP B 1 21 ? -7.316 12.062 -4.215 1 92.88 21 ASP B CA 1
ATOM 1787 C C . ASP B 1 21 ? -6.477 13.148 -4.883 1 92.88 21 ASP B C 1
ATOM 1789 O O . ASP B 1 21 ? -5.5 12.852 -5.57 1 92.88 21 ASP B O 1
ATOM 1793 N N . GLU B 1 22 ? -6.848 14.398 -4.707 1 91.44 22 GLU B N 1
ATOM 1794 C CA . GLU B 1 22 ? -6.203 15.516 -5.395 1 91.44 22 GLU B CA 1
ATOM 1795 C C . GLU B 1 22 ? -5.027 16.062 -4.586 1 91.44 22 GLU B C 1
ATOM 1797 O O . GLU B 1 22 ? -3.986 16.406 -5.152 1 91.44 22 GLU B O 1
ATOM 1802 N N . LEU B 1 23 ? -5.25 16.109 -3.244 1 89.56 23 LEU B N 1
ATOM 1803 C CA . LEU B 1 23 ? -4.293 16.859 -2.432 1 89.56 23 LEU B CA 1
ATOM 1804 C C . LEU B 1 23 ? -3.623 15.945 -1.409 1 89.56 23 LEU B C 1
ATOM 1806 O O . LEU B 1 23 ? -2.676 16.359 -0.732 1 89.56 23 LEU B O 1
ATOM 1810 N N . GLY B 1 24 ? -4.066 14.711 -1.344 1 87.88 24 GLY B N 1
ATOM 1811 C CA . GLY B 1 24 ? -3.578 13.844 -0.282 1 87.88 24 GLY B CA 1
ATOM 1812 C C . GLY B 1 24 ? -4.223 14.125 1.062 1 87.88 24 GLY B C 1
ATOM 1813 O O . GLY B 1 24 ? -4.93 15.125 1.221 1 87.88 24 GLY B O 1
ATOM 1814 N N . ILE B 1 25 ? -3.916 13.242 1.98 1 88.25 25 ILE B N 1
ATOM 1815 C CA . ILE B 1 25 ? -4.477 13.383 3.32 1 88.25 25 ILE B CA 1
ATOM 1816 C C . ILE B 1 25 ? -3.9 14.625 3.994 1 88.25 25 ILE B C 1
ATOM 1818 O O . ILE B 1 25 ? -4.57 15.266 4.809 1 88.25 25 ILE B O 1
ATOM 1822 N N . GLN B 1 26 ? -2.752 14.984 3.637 1 85 26 GLN B N 1
ATOM 1823 C CA . GLN B 1 26 ? -2.1 16.156 4.215 1 85 26 GLN B CA 1
ATOM 1824 C C . GLN B 1 26 ? -2.801 17.438 3.785 1 85 26 GLN B C 1
ATOM 1826 O O . GLN B 1 26 ? -2.734 18.453 4.484 1 85 26 GLN B O 1
ATOM 1831 N N . GLY B 1 27 ? -3.436 17.375 2.67 1 87.69 27 GLY B N 1
ATOM 1832 C CA . GLY B 1 27 ? -4.121 18.547 2.156 1 87.69 27 GLY B CA 1
ATOM 1833 C C . GLY B 1 27 ? -5.578 18.609 2.576 1 87.69 27 GLY B C 1
ATOM 1834 O O . GLY B 1 27 ? -6.281 19.562 2.238 1 87.69 27 GLY B O 1
ATOM 1835 N N . LEU B 1 28 ? -5.953 17.625 3.279 1 91.75 28 LEU B N 1
ATOM 1836 C CA . LEU B 1 28 ? -7.34 17.578 3.723 1 91.75 28 LEU B CA 1
ATOM 1837 C C . LEU B 1 28 ? -7.555 18.469 4.941 1 91.75 28 LEU B C 1
ATOM 1839 O O . LEU B 1 28 ? -6.844 18.328 5.941 1 91.75 28 LEU B O 1
ATOM 1843 N N . SER B 1 29 ? -8.422 19.438 4.855 1 93.12 29 SER B N 1
ATOM 1844 C CA . SER B 1 29 ? -8.828 20.281 5.98 1 93.12 29 SER B CA 1
ATOM 1845 C C . SER B 1 29 ? -10.32 20.562 5.949 1 93.12 29 SER B C 1
ATOM 1847 O O . SER B 1 29 ? -10.953 20.484 4.891 1 93.12 29 SER B O 1
ATOM 1849 N N . THR B 1 30 ? -10.805 20.766 7.121 1 93.38 30 THR B N 1
ATOM 1850 C CA . THR B 1 30 ? -12.219 21.109 7.195 1 93.38 30 THR B CA 1
ATOM 1851 C C . THR B 1 30 ? -12.5 22.391 6.402 1 93.38 30 THR B C 1
ATOM 1853 O O . THR B 1 30 ? -13.555 22.516 5.785 1 93.38 30 THR B O 1
ATOM 1856 N N . ARG B 1 31 ? -11.562 23.266 6.402 1 95 31 ARG B N 1
ATOM 1857 C CA . ARG B 1 31 ? -11.688 24.484 5.625 1 95 31 ARG B CA 1
ATOM 1858 C C . ARG B 1 31 ? -11.812 24.188 4.137 1 95 31 ARG B C 1
ATOM 1860 O O . ARG B 1 31 ? -12.688 24.734 3.457 1 95 31 ARG B O 1
ATOM 1867 N N . GLU B 1 32 ? -10.992 23.328 3.59 1 95.62 32 GLU B N 1
ATOM 1868 C CA . GLU B 1 32 ? -11.008 22.969 2.174 1 95.62 32 GLU B CA 1
ATOM 1869 C C . GLU B 1 32 ? -12.297 22.25 1.792 1 95.62 32 GLU B C 1
ATOM 1871 O O . GLU B 1 32 ? -12.859 22.5 0.723 1 95.62 32 GLU B O 1
ATOM 1876 N N . ILE B 1 33 ? -12.773 21.359 2.654 1 96.06 33 ILE B N 1
ATOM 1877 C CA . ILE B 1 33 ? -14.016 20.625 2.414 1 96.06 33 ILE B CA 1
ATOM 1878 C C . ILE B 1 33 ? -15.18 21.609 2.33 1 96.06 33 ILE B C 1
ATOM 1880 O O . ILE B 1 33 ? -15.977 21.562 1.389 1 96.06 33 ILE B O 1
ATOM 1884 N N . ALA B 1 34 ? -15.242 22.5 3.336 1 95.44 34 ALA B N 1
ATOM 1885 C CA . ALA B 1 34 ? -16.312 23.5 3.385 1 95.44 34 ALA B CA 1
ATOM 1886 C C . ALA B 1 34 ? -16.281 24.391 2.146 1 95.44 34 ALA B C 1
ATOM 1888 O O . ALA B 1 34 ? -17.328 24.641 1.536 1 95.44 34 ALA B O 1
ATOM 1889 N N . LYS B 1 35 ? -15.156 24.812 1.763 1 96.38 35 LYS B N 1
ATOM 1890 C CA . LYS B 1 35 ? -14.977 25.672 0.595 1 96.38 35 LYS B CA 1
ATOM 1891 C C . LYS B 1 35 ? -15.492 24.984 -0.672 1 96.38 35 LYS B C 1
ATOM 1893 O O . LYS B 1 35 ? -16.234 25.594 -1.448 1 96.38 35 LYS B O 1
ATOM 1898 N N . ARG B 1 36 ? -15.188 23.797 -0.896 1 95.31 36 ARG B N 1
ATOM 1899 C CA . ARG B 1 36 ? -15.562 23.062 -2.105 1 95.31 36 ARG B CA 1
ATOM 1900 C C . ARG B 1 36 ? -17.062 22.812 -2.145 1 95.31 36 ARG B C 1
ATOM 1902 O O . ARG B 1 36 ? -17.672 22.75 -3.221 1 95.31 36 ARG B O 1
ATOM 1909 N N . GLN B 1 37 ? -17.656 22.703 -0.958 1 94.12 37 GLN B N 1
ATOM 1910 C CA . GLN B 1 37 ? -19.078 22.422 -0.875 1 94.12 37 GLN B CA 1
ATOM 1911 C C . GLN B 1 37 ? -19.891 23.703 -0.795 1 94.12 37 GLN B C 1
ATOM 1913 O O . GLN B 1 37 ? -21.125 23.672 -0.806 1 94.12 37 GLN B O 1
ATOM 1918 N N . GLY B 1 38 ? -19.219 24.812 -0.681 1 93.88 38 GLY B N 1
ATOM 1919 C CA . GLY B 1 38 ? -19.906 26.094 -0.623 1 93.88 38 GLY B CA 1
ATOM 1920 C C . GLY B 1 38 ? -20.672 26.312 0.666 1 93.88 38 GLY B C 1
ATOM 1921 O O . GLY B 1 38 ? -21.781 26.844 0.651 1 93.88 38 GLY B O 1
ATOM 1922 N N . VAL B 1 39 ? -20.172 25.781 1.714 1 92.5 39 VAL B N 1
ATOM 1923 C CA . VAL B 1 39 ? -20.797 25.953 3.021 1 92.5 39 VAL B CA 1
ATOM 1924 C C . VAL B 1 39 ? -19.766 26.484 4.02 1 92.5 39 VAL B C 1
ATOM 1926 O O . VAL B 1 39 ? -18.562 26.516 3.73 1 92.5 39 VAL B O 1
ATOM 1929 N N . SER B 1 40 ? -20.281 26.969 5.184 1 92.88 40 SER B N 1
ATOM 1930 C CA . SER B 1 40 ? -19.375 27.359 6.258 1 92.88 40 SER B CA 1
ATOM 1931 C C . SER B 1 40 ? -18.844 26.141 7.008 1 92.88 40 SER B C 1
ATOM 1933 O O . SER B 1 40 ? -19.438 25.078 6.973 1 92.88 40 SER B O 1
ATOM 1935 N N . GLU B 1 41 ? -17.656 26.281 7.59 1 93.19 41 GLU B N 1
ATOM 1936 C CA . GLU B 1 41 ? -17.156 25.219 8.438 1 93.19 41 GLU B CA 1
ATOM 1937 C C . GLU B 1 41 ? -18.141 24.859 9.539 1 93.19 41 GLU B C 1
ATOM 1939 O O . GLU B 1 41 ? -18.25 23.688 9.922 1 93.19 41 GLU B O 1
ATOM 1944 N N . ALA B 1 42 ? -18.875 25.812 10.086 1 91.62 42 ALA B N 1
ATOM 1945 C CA . ALA B 1 42 ? -19.906 25.578 11.102 1 91.62 42 ALA B CA 1
ATOM 1946 C C . ALA B 1 42 ? -20.984 24.625 10.578 1 91.62 42 ALA B C 1
ATOM 1948 O O . ALA B 1 42 ? -21.422 23.734 11.289 1 91.62 42 ALA B O 1
ATOM 1949 N N . THR B 1 43 ? -21.438 24.844 9.406 1 89.62 43 THR B N 1
ATOM 1950 C CA . THR B 1 43 ? -22.406 23.969 8.766 1 89.62 43 THR B CA 1
ATOM 1951 C C . THR B 1 43 ? -21.859 22.562 8.617 1 89.62 43 THR B C 1
ATOM 1953 O O . THR B 1 43 ? -22.578 21.578 8.836 1 89.62 43 THR B O 1
ATOM 1956 N N . LEU B 1 44 ? -20.531 22.438 8.164 1 92 44 LEU B N 1
ATOM 1957 C CA . LEU B 1 44 ? -19.891 21.125 8.055 1 92 44 LEU B CA 1
ATOM 1958 C C . LEU B 1 44 ? -19.953 20.375 9.383 1 92 44 LEU B C 1
ATOM 1960 O O . LEU B 1 44 ? -20.25 19.188 9.414 1 92 44 LEU B O 1
ATOM 1964 N N . PHE B 1 45 ? -19.797 21.109 10.461 1 90.56 45 PHE B N 1
ATOM 1965 C CA . PHE B 1 45 ? -19.703 20.5 11.781 1 90.56 45 PHE B CA 1
ATOM 1966 C C . PHE B 1 45 ? -21.094 20.109 12.289 1 90.56 45 PHE B C 1
ATOM 1968 O O . PHE B 1 45 ? -21.219 19.344 13.25 1 90.56 45 PHE B O 1
ATOM 1975 N N . ARG B 1 46 ? -22.141 20.625 11.695 1 91.81 46 ARG B N 1
ATOM 1976 C CA . ARG B 1 46 ? -23.5 20.188 12.008 1 91.81 46 ARG B CA 1
ATOM 1977 C C . ARG B 1 46 ? -23.734 18.75 11.531 1 91.81 46 ARG B C 1
ATOM 1979 O O . ARG B 1 46 ? -24.531 18.016 12.117 1 91.81 46 ARG B O 1
ATOM 1986 N N . HIS B 1 47 ? -22.953 18.406 10.555 1 90.94 47 HIS B N 1
ATOM 1987 C CA . HIS B 1 47 ? -23.125 17.062 9.984 1 90.94 47 HIS B CA 1
ATOM 1988 C C . HIS B 1 47 ? -22.094 16.094 10.555 1 90.94 47 HIS B C 1
ATOM 1990 O O . HIS B 1 47 ? -22.406 14.93 10.82 1 90.94 47 HIS B O 1
ATOM 1996 N N . TYR B 1 48 ? -20.859 16.594 10.656 1 93.44 48 TYR B N 1
ATOM 1997 C CA . TYR B 1 48 ? -19.766 15.812 11.242 1 93.44 48 TYR B CA 1
ATOM 1998 C C . TYR B 1 48 ? -19.031 16.609 12.305 1 93.44 48 TYR B C 1
ATOM 2000 O O . TYR B 1 48 ? -18.391 17.625 12 1 93.44 48 TYR B O 1
ATOM 2008 N N . LYS B 1 49 ? -18.984 16.062 13.453 1 91.56 49 LYS B N 1
ATOM 2009 C CA . LYS B 1 49 ? -18.516 16.812 14.609 1 91.56 49 LYS B CA 1
ATOM 2010 C C . LYS B 1 49 ? -17.016 17.031 14.547 1 91.56 49 LYS B C 1
ATOM 2012 O O . LYS B 1 49 ? -16.484 17.922 15.234 1 91.56 49 LYS B O 1
ATOM 2017 N N . SER B 1 50 ? -16.359 16.172 13.781 1 90.19 50 SER B N 1
ATOM 2018 C CA . SER B 1 50 ? -14.906 16.297 13.68 1 90.19 50 SER B CA 1
ATOM 2019 C C . SER B 1 50 ? -14.398 15.727 12.352 1 90.19 50 SER B C 1
ATOM 2021 O O . SER B 1 50 ? -15.133 15.039 11.648 1 90.19 50 SER B O 1
ATOM 2023 N N . LYS B 1 51 ? -13.195 16.094 12.039 1 89.81 51 LYS B N 1
ATOM 2024 C CA . LYS B 1 51 ? -12.531 15.523 10.867 1 89.81 51 LYS B CA 1
ATOM 2025 C C . LYS B 1 51 ? -12.484 14 10.945 1 89.81 51 LYS B C 1
ATOM 2027 O O . LYS B 1 51 ? -12.688 13.32 9.938 1 89.81 51 LYS B O 1
ATOM 2032 N N . ASN B 1 52 ? -12.305 13.477 12.125 1 90.31 52 ASN B N 1
ATOM 2033 C CA . ASN B 1 52 ? -12.25 12.031 12.312 1 90.31 52 ASN B CA 1
ATOM 2034 C C . ASN B 1 52 ? -13.602 11.375 12.047 1 90.31 52 ASN B C 1
ATOM 2036 O O . ASN B 1 52 ? -13.664 10.297 11.453 1 90.31 52 ASN B O 1
ATOM 2040 N N . GLU B 1 53 ? -14.562 12.008 12.531 1 93.19 53 GLU B N 1
ATOM 2041 C CA . GLU B 1 53 ? -15.898 11.469 12.266 1 93.19 53 GLU B CA 1
ATOM 2042 C C . GLU B 1 53 ? -16.188 11.406 10.766 1 93.19 53 GLU B C 1
ATOM 2044 O O . GLU B 1 53 ? -16.75 10.43 10.281 1 93.19 53 GLU B O 1
ATOM 2049 N N . LEU B 1 54 ? -15.812 12.461 10.102 1 94.25 54 LEU B N 1
ATOM 2050 C CA . LEU B 1 54 ? -15.984 12.492 8.648 1 94.25 54 LEU B CA 1
ATOM 2051 C C . LEU B 1 54 ? -15.148 11.414 7.98 1 94.25 54 LEU B C 1
ATOM 2053 O O . LEU B 1 54 ? -15.617 10.727 7.07 1 94.25 54 LEU B O 1
ATOM 2057 N N . LEU B 1 55 ? -13.945 11.211 8.406 1 94 55 LEU B N 1
ATOM 2058 C CA . LEU B 1 55 ? -13.07 10.188 7.844 1 94 55 LEU B CA 1
ATOM 2059 C C . LEU B 1 55 ? -13.617 8.789 8.117 1 94 55 LEU B C 1
ATOM 2061 O O . LEU B 1 55 ? -13.477 7.891 7.281 1 94 55 LEU B O 1
ATOM 2065 N N . ILE B 1 56 ? 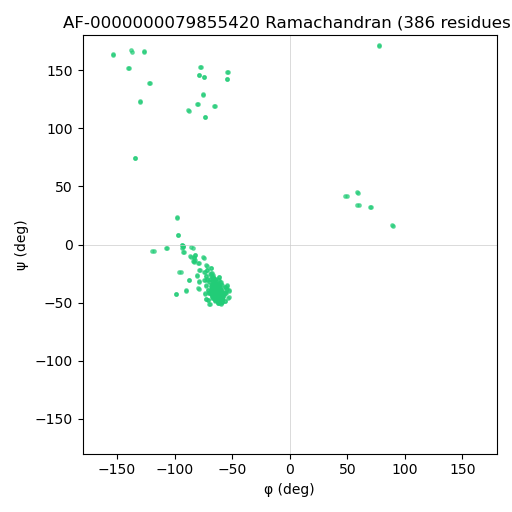-14.219 8.594 9.281 1 94.19 56 ILE B N 1
ATOM 2066 C CA . ILE B 1 56 ? -14.867 7.328 9.578 1 94.19 56 ILE B CA 1
ATOM 2067 C C . ILE B 1 56 ? -16 7.082 8.578 1 94.19 56 ILE B C 1
ATOM 2069 O O . ILE B 1 56 ? -16.141 5.973 8.055 1 94.19 56 ILE B O 1
ATOM 2073 N N . ALA B 1 57 ? -16.734 8.125 8.32 1 94.81 57 ALA B N 1
ATOM 2074 C CA . ALA B 1 57 ? -17.812 8.016 7.352 1 94.81 57 ALA B CA 1
ATOM 2075 C C . ALA B 1 57 ? -17.281 7.684 5.961 1 94.81 57 ALA B C 1
ATOM 2077 O O . ALA B 1 57 ? -17.891 6.906 5.223 1 94.81 57 ALA B O 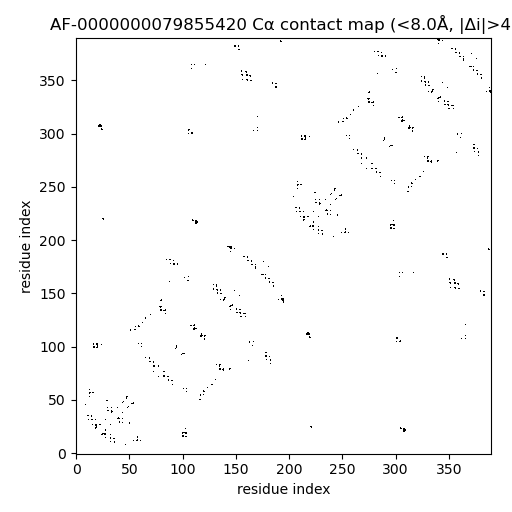1
ATOM 2078 N N . VAL B 1 58 ? -16.172 8.266 5.574 1 95.38 58 VAL B N 1
ATOM 2079 C CA . VAL B 1 58 ? -15.523 7.977 4.301 1 95.38 58 VAL B CA 1
ATOM 2080 C C . VAL B 1 58 ? -15.117 6.504 4.254 1 95.38 58 VAL B C 1
ATOM 2082 O O . VAL B 1 58 ? -15.352 5.824 3.25 1 95.38 58 VAL B O 1
ATOM 2085 N N . LEU B 1 59 ? -14.562 5.996 5.324 1 94.19 59 LEU B N 1
ATOM 2086 C CA . LEU B 1 59 ? -14.141 4.598 5.395 1 94.19 59 LEU B CA 1
ATOM 2087 C C . LEU B 1 59 ? -15.344 3.666 5.312 1 94.19 59 LEU B C 1
ATOM 2089 O O . LEU B 1 59 ? -15.273 2.609 4.684 1 94.19 59 LEU B O 1
ATOM 2093 N N . GLU B 1 60 ? -16.391 4.059 5.969 1 93.88 60 GLU B N 1
ATOM 2094 C CA . GLU B 1 60 ? -17.609 3.271 5.898 1 93.88 60 GLU B CA 1
ATOM 2095 C C . GLU B 1 60 ? -18.156 3.229 4.477 1 93.88 60 GLU B C 1
ATOM 2097 O O . GLU B 1 60 ? -18.594 2.174 4 1 93.88 60 GLU B O 1
ATOM 2102 N N . TYR B 1 61 ? -18.141 4.379 3.873 1 93.94 61 TYR B N 1
ATOM 2103 C CA . TYR B 1 61 ? -18.547 4.457 2.477 1 93.94 61 TYR B CA 1
ATOM 2104 C C . TYR B 1 61 ? -17.688 3.547 1.604 1 93.94 61 TYR B C 1
ATOM 2106 O O . TYR B 1 61 ? -18.219 2.795 0.779 1 93.94 61 TYR B O 1
ATOM 2114 N N . PHE B 1 62 ? -16.438 3.535 1.762 1 92.94 62 PHE B N 1
ATOM 2115 C CA . PHE B 1 62 ? -15.477 2.719 1.028 1 92.94 62 PHE B CA 1
ATOM 2116 C C . PHE B 1 62 ? -15.742 1.234 1.254 1 92.94 62 PHE B C 1
ATOM 2118 O O . PHE B 1 62 ? -15.766 0.45 0.303 1 92.94 62 PHE B O 1
ATOM 2125 N N . SER B 1 63 ? -15.984 0.867 2.535 1 91.5 63 SER B N 1
ATOM 2126 C CA . SER B 1 63 ? -16.141 -0.54 2.891 1 91.5 63 SER B CA 1
ATOM 2127 C C . SER B 1 63 ? -17.469 -1.089 2.408 1 91.5 63 SER B C 1
ATOM 2129 O O . SER B 1 63 ? -17.625 -2.297 2.221 1 91.5 63 SER B O 1
ATOM 2131 N N . GLN B 1 64 ? -18.406 -0.204 2.295 1 91.06 64 GLN B N 1
ATOM 2132 C CA . GLN B 1 64 ? -19.734 -0.628 1.872 1 91.06 64 GLN B CA 1
ATOM 2133 C C . GLN B 1 64 ? -19.703 -1.211 0.462 1 91.06 64 GLN B C 1
ATOM 2135 O O . GLN B 1 64 ? -20.422 -2.164 0.163 1 91.06 64 GLN B O 1
ATOM 2140 N N . PHE B 1 65 ? -18.906 -0.659 -0.333 1 85.31 65 PHE B N 1
ATOM 2141 C CA . PHE B 1 65 ? -18.797 -1.165 -1.697 1 85.31 65 PHE B CA 1
ATOM 2142 C C . PHE B 1 65 ? -18.266 -2.588 -1.708 1 85.31 65 PHE B C 1
ATOM 2144 O O . PHE B 1 65 ? -18.75 -3.439 -2.453 1 85.31 65 PHE B O 1
ATOM 2151 N N . ASP B 1 66 ? -17.203 -2.83 -0.918 1 81.81 66 ASP B N 1
ATOM 2152 C CA . ASP B 1 66 ? -16.672 -4.184 -0.8 1 81.81 66 ASP B CA 1
ATOM 2153 C C . ASP B 1 66 ? -17.766 -5.176 -0.415 1 81.81 66 ASP B C 1
ATOM 2155 O O . ASP B 1 66 ? -17.875 -6.254 -0.999 1 81.81 66 ASP B O 1
ATOM 2159 N N . LYS B 1 67 ? -18.547 -4.773 0.531 1 85 67 LYS B N 1
ATOM 2160 C CA . LYS B 1 67 ? -19.609 -5.645 1.031 1 85 67 LYS B CA 1
ATOM 2161 C C . LYS B 1 67 ? -20.656 -5.898 -0.043 1 85 67 LYS B C 1
ATOM 2163 O O . LYS B 1 67 ? -21.109 -7.035 -0.224 1 85 67 LYS B O 1
ATOM 2168 N N . ASP B 1 68 ? -21 -4.875 -0.726 1 88.62 68 ASP B N 1
ATOM 2169 C CA . ASP B 1 68 ? -22.016 -4.988 -1.76 1 88.62 68 ASP B CA 1
ATOM 2170 C C . ASP B 1 68 ? -21.578 -5.93 -2.875 1 88.62 68 ASP B C 1
ATOM 2172 O O . ASP B 1 68 ? -22.359 -6.746 -3.357 1 88.62 68 ASP B O 1
ATOM 2176 N N . ILE B 1 69 ? -20.375 -5.805 -3.248 1 84.69 69 ILE B N 1
ATOM 2177 C CA . ILE B 1 69 ? -19.859 -6.656 -4.312 1 84.69 69 ILE B CA 1
ATOM 2178 C C . ILE B 1 69 ? -19.812 -8.109 -3.834 1 84.69 69 ILE B C 1
ATOM 2180 O O . ILE B 1 69 ? -20.203 -9.023 -4.559 1 84.69 69 ILE B O 1
ATOM 2184 N N . TYR B 1 70 ? -19.328 -8.344 -2.639 1 82.88 70 TYR B N 1
ATOM 2185 C CA . TYR B 1 70 ? -19.266 -9.688 -2.066 1 82.88 70 TYR B CA 1
ATOM 2186 C C . TYR B 1 70 ? -20.656 -10.312 -1.994 1 82.88 70 TYR B C 1
ATOM 2188 O O . TYR B 1 70 ? -20.828 -11.477 -2.373 1 82.88 70 TYR B O 1
ATOM 2196 N N . TYR B 1 71 ? -21.578 -9.523 -1.532 1 82.94 71 TYR B N 1
ATOM 2197 C CA . TYR B 1 71 ? -22.938 -10.023 -1.433 1 82.94 71 TYR B CA 1
ATOM 2198 C C . TYR B 1 71 ? -23.5 -10.375 -2.809 1 82.94 71 TYR B C 1
ATOM 2200 O O . TYR B 1 71 ? -24.234 -11.352 -2.957 1 82.94 71 TYR B O 1
ATOM 2208 N N . SER B 1 72 ? -23.172 -9.617 -3.781 1 84.62 72 SER B N 1
ATOM 2209 C CA . SER B 1 72 ? -23.625 -9.875 -5.145 1 84.62 72 SER B CA 1
ATOM 2210 C C . SER B 1 72 ? -23.094 -11.211 -5.652 1 84.62 72 SER B C 1
ATOM 2212 O O . SER B 1 72 ? -23.781 -11.906 -6.41 1 84.62 72 SER B O 1
ATOM 2214 N N . THR B 1 73 ? -21.891 -11.586 -5.242 1 82.19 73 THR B N 1
ATOM 2215 C CA . THR B 1 73 ? -21.328 -12.867 -5.645 1 82.19 73 THR B CA 1
ATOM 2216 C C . THR B 1 73 ? -22.141 -14.023 -5.066 1 82.19 73 THR B C 1
ATOM 2218 O O . THR B 1 73 ? -22.312 -15.055 -5.715 1 82.19 73 THR B O 1
ATOM 2221 N N . LYS B 1 74 ? -22.625 -13.898 -3.875 1 82.44 74 LYS B N 1
ATOM 2222 C CA . LYS B 1 74 ? -23.453 -14.914 -3.227 1 82.44 74 LYS B CA 1
ATOM 2223 C C . LYS B 1 74 ? -24.812 -15.047 -3.908 1 82.44 74 LYS B C 1
ATOM 2225 O O . LYS B 1 74 ? -25.312 -16.156 -4.098 1 82.44 74 LYS B O 1
ATOM 2230 N N . LEU B 1 75 ? -25.328 -13.977 -4.285 1 83 75 LEU B N 1
ATOM 2231 C CA . LEU B 1 75 ? -26.625 -13.953 -4.93 1 83 75 LEU B CA 1
ATOM 2232 C C . LEU B 1 75 ? -26.578 -14.648 -6.289 1 83 75 LEU B C 1
ATOM 2234 O O . LEU B 1 75 ? -27.547 -15.305 -6.688 1 83 75 LEU B O 1
ATOM 2238 N N . LYS B 1 76 ? -25.469 -14.602 -6.934 1 86.62 76 LYS B N 1
ATOM 2239 C CA . LYS B 1 76 ? -25.328 -15.164 -8.273 1 86.62 76 LYS B CA 1
ATOM 2240 C C . LYS B 1 76 ? -25 -16.656 -8.203 1 86.62 76 LYS B C 1
ATOM 2242 O O . LYS B 1 76 ? -24.984 -17.344 -9.234 1 86.62 76 LYS B O 1
ATOM 2247 N N . LYS B 1 77 ? -24.844 -17.266 -7.086 1 86.44 77 LYS B N 1
ATOM 2248 C CA . LYS B 1 77 ? -24.547 -18.672 -6.871 1 86.44 77 LYS B CA 1
ATOM 2249 C C . LYS B 1 77 ? -23.391 -19.141 -7.754 1 86.44 77 LYS B C 1
ATOM 2251 O O . LYS B 1 77 ? -23.484 -20.172 -8.414 1 86.44 77 LYS B O 1
ATOM 2256 N N . LEU B 1 78 ? -22.391 -18.328 -7.852 1 88.88 78 LEU B N 1
ATOM 2257 C CA . LEU B 1 78 ? -21.25 -18.641 -8.688 1 88.88 78 LEU B CA 1
ATOM 2258 C C . LEU B 1 78 ? -20.375 -19.703 -8.047 1 88.88 78 LEU B C 1
ATOM 2260 O O . LEU B 1 78 ? -20.281 -19.797 -6.816 1 88.88 78 LEU B O 1
ATOM 2264 N N . ASN B 1 79 ? -19.797 -20.609 -8.969 1 92.5 79 ASN B N 1
ATOM 2265 C CA . ASN B 1 79 ? -18.719 -21.438 -8.445 1 92.5 79 ASN B CA 1
ATOM 2266 C C . ASN B 1 79 ? -17.609 -20.594 -7.812 1 92.5 79 ASN B C 1
ATOM 2268 O O . ASN B 1 79 ? -17.406 -19.453 -8.211 1 92.5 79 ASN B O 1
ATOM 2272 N N . PRO B 1 80 ? -16.969 -21.141 -6.816 1 93.62 80 PRO B N 1
ATOM 2273 C CA . PRO B 1 80 ? -16.047 -20.344 -6.008 1 93.62 80 PRO B CA 1
ATOM 2274 C C . PRO B 1 80 ? -14.961 -19.672 -6.848 1 93.62 80 PRO B C 1
ATOM 2276 O O . PRO B 1 80 ? -14.656 -18.5 -6.637 1 93.62 80 PRO B O 1
ATOM 2279 N N . LYS B 1 81 ? -14.422 -20.359 -7.773 1 95.19 81 LYS B N 1
ATOM 2280 C CA . LYS B 1 81 ? -13.391 -19.766 -8.625 1 95.19 81 LYS B CA 1
ATOM 2281 C C . LYS B 1 81 ? -13.953 -18.609 -9.438 1 95.19 81 LYS B C 1
ATOM 2283 O O . LYS B 1 81 ? -13.336 -17.547 -9.516 1 95.19 81 LYS B O 1
ATOM 2288 N N . LYS B 1 82 ? -15.141 -18.766 -10.031 1 94.75 82 LYS B N 1
ATOM 2289 C CA . LYS B 1 82 ? -15.812 -17.703 -10.766 1 94.75 82 LYS B CA 1
ATOM 2290 C C . LYS B 1 82 ? -16.172 -16.531 -9.852 1 94.75 82 LYS B C 1
ATOM 2292 O O . LYS B 1 82 ? -16.141 -15.375 -10.266 1 94.75 82 LYS B O 1
ATOM 2297 N N . ALA B 1 83 ? -16.5 -16.875 -8.625 1 94.06 83 ALA B N 1
ATOM 2298 C CA . ALA B 1 83 ? -16.828 -15.836 -7.648 1 94.06 83 ALA B CA 1
ATOM 2299 C C . ALA B 1 83 ? -15.617 -14.945 -7.367 1 94.06 83 ALA B C 1
ATOM 2301 O O . ALA B 1 83 ? -15.75 -13.727 -7.23 1 94.06 83 ALA B O 1
ATOM 2302 N N . ILE B 1 84 ? -14.422 -15.539 -7.281 1 95.62 84 ILE B N 1
ATOM 2303 C CA . ILE B 1 84 ? -13.195 -14.773 -7.086 1 95.62 84 ILE B CA 1
ATOM 2304 C C . ILE B 1 84 ? -13.008 -13.789 -8.242 1 95.62 84 ILE B C 1
ATOM 2306 O O . ILE B 1 84 ? -12.797 -12.602 -8.023 1 95.62 84 ILE B O 1
ATOM 2310 N N . TYR B 1 85 ? -13.203 -14.273 -9.438 1 96.12 85 TYR B N 1
ATOM 2311 C CA . TYR B 1 85 ? -13.047 -13.438 -10.625 1 96.12 85 TYR B CA 1
ATOM 2312 C C . TYR B 1 85 ? -14.078 -12.32 -10.641 1 96.12 85 TYR B C 1
ATOM 2314 O O . TYR B 1 85 ? -13.766 -11.172 -10.969 1 96.12 85 TYR B O 1
ATOM 2322 N N . TYR B 1 86 ? -15.258 -12.703 -10.336 1 95.06 86 TYR B N 1
ATOM 2323 C CA . TYR B 1 86 ? -16.328 -11.719 -10.336 1 95.06 86 TYR B CA 1
ATOM 2324 C C . TYR B 1 86 ? -16.047 -10.602 -9.336 1 95.06 86 TYR B C 1
ATOM 2326 O O . TYR B 1 86 ? -16.203 -9.422 -9.656 1 95.06 86 TYR B O 1
ATOM 2334 N N . LEU B 1 87 ? -15.617 -10.977 -8.172 1 94.44 87 LEU B N 1
ATOM 2335 C CA . LEU B 1 87 ? -15.328 -10.008 -7.121 1 94.44 87 LEU B CA 1
ATOM 2336 C C . LEU B 1 87 ? -14.211 -9.062 -7.547 1 94.44 87 LEU B C 1
ATOM 2338 O O . LEU B 1 87 ? -14.344 -7.844 -7.426 1 94.44 87 LEU B O 1
ATOM 2342 N N . ILE B 1 88 ? -13.141 -9.609 -8.055 1 96.31 88 ILE B N 1
ATOM 2343 C CA . ILE B 1 88 ? -11.984 -8.812 -8.445 1 96.31 88 ILE B CA 1
ATOM 2344 C C . ILE B 1 88 ? -12.352 -7.91 -9.625 1 96.31 88 ILE B C 1
ATOM 2346 O O . ILE B 1 88 ? -12.055 -6.715 -9.617 1 96.31 88 ILE B O 1
ATOM 2350 N N . ARG B 1 89 ? -13.055 -8.461 -10.578 1 96.19 89 ARG B N 1
ATOM 2351 C CA . ARG B 1 89 ? -13.469 -7.703 -11.758 1 96.19 89 ARG B CA 1
ATOM 2352 C C . ARG B 1 89 ? -14.383 -6.551 -11.367 1 96.19 89 ARG B C 1
ATOM 2354 O O . ARG B 1 89 ? -14.18 -5.414 -11.797 1 96.19 89 ARG B O 1
ATOM 2361 N N . ALA B 1 90 ? -15.383 -6.859 -10.594 1 94.88 90 ALA B N 1
ATOM 2362 C CA . ALA B 1 90 ? -16.328 -5.832 -10.164 1 94.88 90 ALA B CA 1
ATOM 2363 C C . ALA B 1 90 ? -15.617 -4.73 -9.383 1 94.88 90 ALA B C 1
ATOM 2365 O O . ALA B 1 90 ? -15.93 -3.547 -9.539 1 94.88 90 ALA B O 1
ATOM 2366 N N . THR B 1 91 ? -14.68 -5.09 -8.555 1 94.62 91 THR B N 1
ATOM 2367 C CA . THR B 1 91 ? -13.945 -4.129 -7.734 1 94.62 91 THR B CA 1
ATOM 2368 C C . THR B 1 91 ? -13.117 -3.193 -8.609 1 94.62 91 THR B C 1
ATOM 2370 O O . THR B 1 91 ? -13.195 -1.971 -8.469 1 94.62 91 THR B O 1
ATOM 2373 N N . VAL B 1 92 ? -12.391 -3.738 -9.531 1 95.94 92 VAL B N 1
ATOM 2374 C CA . VAL B 1 92 ? -11.492 -2.908 -10.328 1 95.94 92 VAL B CA 1
ATOM 2375 C C . VAL B 1 92 ? -12.297 -2.086 -11.328 1 95.94 92 VAL B C 1
ATOM 2377 O O . VAL B 1 92 ? -11.906 -0.973 -11.688 1 95.94 92 VAL B O 1
ATOM 2380 N N . GLU B 1 93 ? -13.414 -2.586 -11.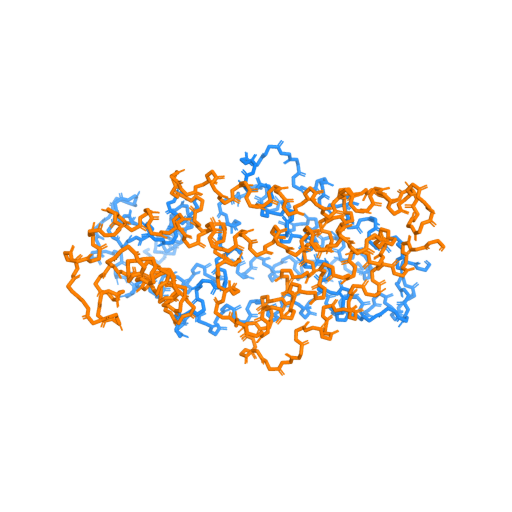781 1 95.44 93 GLU B N 1
ATOM 2381 C CA . GLU B 1 93 ? -14.32 -1.788 -12.609 1 95.44 93 GLU B CA 1
ATOM 2382 C C . GLU B 1 93 ? -14.852 -0.583 -11.836 1 95.44 93 GLU B C 1
ATOM 2384 O O . GLU B 1 93 ? -14.945 0.517 -12.383 1 95.44 93 GLU B O 1
ATOM 2389 N N . TYR B 1 94 ? -15.156 -0.872 -10.664 1 93.88 94 TYR B N 1
ATOM 2390 C CA . TYR B 1 94 ? -15.57 0.228 -9.797 1 93.88 94 TYR B CA 1
ATOM 2391 C C . TYR B 1 94 ? -14.469 1.272 -9.672 1 93.88 94 TYR B C 1
ATOM 2393 O O . TYR B 1 94 ? -14.727 2.473 -9.797 1 93.88 94 TYR B O 1
ATOM 2401 N N . TYR B 1 95 ? -13.258 0.823 -9.43 1 95.31 95 TYR B N 1
ATOM 2402 C CA . TYR B 1 95 ? -12.102 1.709 -9.297 1 95.31 95 TYR B CA 1
ATOM 2403 C C . TYR B 1 95 ? -11.891 2.521 -10.57 1 95.31 95 TYR B C 1
ATOM 2405 O O . TYR B 1 95 ? -11.562 3.709 -10.508 1 95.31 95 TYR B O 1
ATOM 2413 N N . GLU B 1 96 ? -12.094 1.933 -11.711 1 96.62 96 GLU B N 1
ATOM 2414 C CA . GLU B 1 96 ? -11.93 2.629 -12.977 1 96.62 96 GLU B CA 1
ATOM 2415 C C . GLU B 1 96 ? -13.008 3.693 -13.172 1 96.62 96 GLU B C 1
ATOM 2417 O O . GLU B 1 96 ? -12.742 4.758 -13.734 1 96.62 96 GLU B O 1
ATOM 2422 N N . ASN B 1 97 ? -14.18 3.373 -12.695 1 95.06 97 ASN B N 1
ATOM 2423 C CA . ASN B 1 97 ? -15.305 4.281 -12.875 1 95.06 97 ASN B CA 1
ATOM 2424 C C . ASN B 1 97 ? -15.281 5.414 -11.852 1 95.06 97 ASN B C 1
ATOM 2426 O O . ASN B 1 97 ? -15.859 6.477 -12.086 1 95.06 97 ASN B O 1
ATOM 2430 N N . TYR B 1 98 ? -14.688 5.156 -10.75 1 94.75 98 TYR B N 1
ATOM 2431 C CA . TYR B 1 98 ? -14.539 6.145 -9.688 1 94.75 98 TYR B CA 1
ATOM 2432 C C . TYR B 1 98 ? -13.117 6.145 -9.141 1 94.75 98 TYR B C 1
ATOM 2434 O O . TYR B 1 98 ? -12.891 5.797 -7.98 1 94.75 98 TYR B O 1
ATOM 2442 N N . PRO B 1 99 ? -12.188 6.711 -9.93 1 95.62 99 PRO B N 1
ATOM 2443 C CA . PRO B 1 99 ? -10.758 6.598 -9.609 1 95.62 99 PRO B CA 1
ATOM 2444 C C . PRO B 1 99 ? -10.398 7.238 -8.266 1 95.62 99 PRO B C 1
ATOM 2446 O O . PRO B 1 99 ? -9.492 6.766 -7.578 1 95.62 99 PRO B O 1
ATOM 2449 N N . ALA B 1 100 ? -11.117 8.219 -7.828 1 94.25 100 ALA B N 1
ATOM 2450 C CA . ALA B 1 100 ? -10.789 8.938 -6.602 1 94.25 100 ALA B CA 1
ATOM 2451 C C . ALA B 1 100 ? -10.836 8.016 -5.391 1 94.25 100 ALA B C 1
ATOM 2453 O O . ALA B 1 100 ? -10.047 8.172 -4.453 1 94.25 100 ALA B O 1
ATOM 2454 N N . ILE B 1 101 ? -11.688 7.02 -5.473 1 94.44 101 ILE B N 1
ATOM 2455 C CA . ILE B 1 101 ? -11.914 6.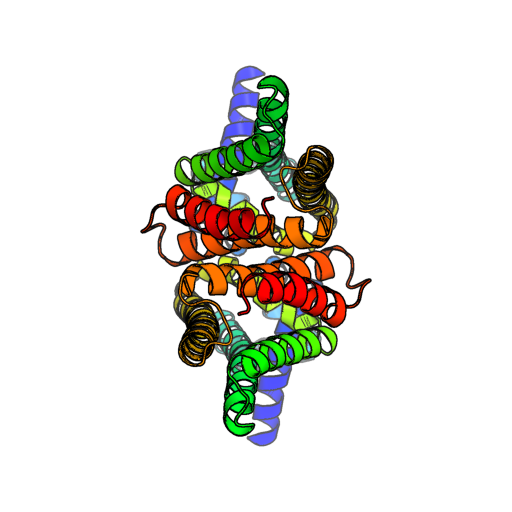145 -4.324 1 94.44 101 ILE B CA 1
ATOM 2456 C C . ILE B 1 101 ? -10.664 5.312 -4.055 1 94.44 101 ILE B C 1
ATOM 2458 O O . ILE B 1 101 ? -10.461 4.828 -2.939 1 94.44 101 ILE B O 1
ATOM 2462 N N . THR B 1 102 ? -9.75 5.137 -5.047 1 93.56 102 THR B N 1
ATOM 2463 C CA . THR B 1 102 ? -8.547 4.328 -4.895 1 93.56 102 THR B CA 1
ATOM 2464 C C . THR B 1 102 ? -7.543 5.02 -3.98 1 93.56 102 THR B C 1
ATOM 2466 O O . THR B 1 102 ? -6.637 4.379 -3.445 1 93.56 102 THR B O 1
ATOM 2469 N N . SER B 1 103 ? -7.688 6.324 -3.77 1 91.75 103 SER B N 1
ATOM 2470 C CA . SER B 1 103 ? -6.832 7.035 -2.822 1 91.75 103 SER B CA 1
ATOM 2471 C C . SER B 1 103 ? -7.082 6.566 -1.394 1 91.75 103 SER B C 1
ATOM 2473 O O . SER B 1 103 ? -6.168 6.559 -0.567 1 91.75 103 SER B O 1
ATOM 2475 N N . ILE B 1 104 ? -8.289 6.137 -1.1 1 91.25 104 ILE B N 1
ATOM 2476 C CA . ILE B 1 104 ? -8.664 5.66 0.227 1 91.25 104 ILE B CA 1
ATOM 2477 C C . ILE B 1 104 ? -8.039 4.285 0.472 1 91.25 104 ILE B C 1
ATOM 2479 O O . ILE B 1 104 ? -7.578 3.994 1.576 1 91.25 104 ILE B O 1
ATOM 2483 N N . MET B 1 105 ? -7.941 3.475 -0.531 1 87.25 105 MET B N 1
ATOM 2484 C CA . MET B 1 105 ? -7.328 2.152 -0.454 1 87.25 105 MET B CA 1
ATOM 2485 C C . MET B 1 105 ? -5.855 2.258 -0.081 1 87.25 105 MET B C 1
ATOM 2487 O O . MET B 1 105 ? -5.34 1.429 0.672 1 87.25 105 MET B O 1
ATOM 2491 N N . GLN B 1 106 ? -5.242 3.24 -0.586 1 83.38 106 GLN B N 1
ATOM 2492 C CA . GLN B 1 106 ? -3.807 3.395 -0.38 1 83.38 106 GLN B CA 1
ATOM 2493 C C . GLN B 1 106 ? -3.51 4.066 0.958 1 83.38 106 GLN B C 1
ATOM 2495 O O . GLN B 1 106 ? -2.365 4.078 1.413 1 83.38 106 GLN B O 1
ATOM 2500 N N . LEU B 1 107 ? -4.551 4.598 1.577 1 78.06 107 LEU B N 1
ATOM 2501 C CA . LEU B 1 107 ? -4.387 5.398 2.785 1 78.06 107 LEU B CA 1
ATOM 2502 C C . LEU B 1 107 ? -4.535 4.535 4.035 1 78.06 107 LEU B C 1
ATOM 2504 O O . LEU B 1 107 ? -4.301 5.008 5.148 1 78.06 107 LEU B O 1
ATOM 2508 N N . THR B 1 108 ? -4.766 3.334 3.867 1 74.31 108 THR B N 1
ATOM 2509 C CA . THR B 1 108 ? -5.188 2.514 4.996 1 74.31 108 THR B CA 1
ATOM 2510 C C . THR B 1 108 ? -4.09 2.453 6.059 1 74.31 108 THR B C 1
ATOM 2512 O O . THR B 1 108 ? -4.367 2.594 7.25 1 74.31 108 THR B O 1
ATOM 2515 N N . ASP B 1 109 ? -2.881 2.365 5.656 1 74.12 109 ASP B N 1
ATOM 2516 C CA . ASP B 1 109 ? -1.83 2.275 6.664 1 74.12 109 ASP B CA 1
ATOM 2517 C C . ASP B 1 109 ? -1.602 3.627 7.34 1 74.12 109 ASP B C 1
ATOM 2519 O O . ASP B 1 109 ? -1.211 3.684 8.508 1 74.12 109 ASP B O 1
ATOM 2523 N N . VAL B 1 110 ? -1.955 4.676 6.652 1 74.12 110 VAL B N 1
ATOM 2524 C CA . VAL B 1 110 ? -1.716 6.031 7.148 1 74.12 110 VAL B CA 1
ATOM 2525 C C . VAL B 1 110 ? -2.779 6.398 8.18 1 74.12 110 VAL B C 1
ATOM 2527 O O . VAL B 1 110 ? -2.488 7.094 9.156 1 74.12 110 VAL B O 1
ATOM 2530 N N . LEU B 1 111 ? -3.895 5.895 8.008 1 75.94 111 LEU B N 1
ATOM 2531 C CA . LEU B 1 111 ? -5.02 6.281 8.852 1 75.94 111 LEU B CA 1
ATOM 2532 C C . LEU B 1 111 ? -5.004 5.512 10.172 1 75.94 111 LEU B C 1
ATOM 2534 O O . LEU B 1 111 ? -5.668 5.902 11.133 1 75.94 111 LEU B O 1
ATOM 2538 N N . ARG B 1 112 ? -4.133 4.57 10.203 1 75.88 112 ARG B N 1
ATOM 2539 C CA . ARG B 1 112 ? -4.141 3.721 11.391 1 75.88 112 ARG B CA 1
ATOM 2540 C C . ARG B 1 112 ? -3.523 4.445 12.586 1 75.88 112 ARG B C 1
ATOM 2542 O O . ARG B 1 112 ? -3.684 4.012 13.727 1 75.88 112 ARG B O 1
ATOM 2549 N N . TYR B 1 113 ? -2.924 5.531 12.367 1 74.44 113 TYR B N 1
ATOM 2550 C CA . TYR B 1 113 ? -2.221 6.234 13.438 1 74.44 113 TYR B CA 1
ATOM 2551 C C . TYR B 1 113 ? -3.199 6.992 14.328 1 74.44 113 TYR B C 1
ATOM 2553 O O . TYR B 1 113 ? -2.848 7.402 15.438 1 74.44 113 TYR B O 1
ATOM 2561 N N . ASP B 1 114 ? -4.324 7.23 13.727 1 77.5 114 ASP B N 1
ATOM 2562 C CA . ASP B 1 114 ? -5.414 7.746 14.555 1 77.5 114 ASP B CA 1
ATOM 2563 C C . ASP B 1 114 ? -6.219 6.609 15.172 1 77.5 114 ASP B C 1
ATOM 2565 O O . ASP B 1 114 ? -6.828 5.812 14.461 1 77.5 114 ASP B O 1
ATOM 2569 N N . ILE B 1 115 ? -6.168 6.547 16.406 1 76.56 115 ILE B N 1
ATOM 2570 C CA . ILE B 1 115 ? -6.754 5.449 17.172 1 76.56 115 ILE B CA 1
ATOM 2571 C C . ILE B 1 115 ? -8.219 5.262 16.781 1 76.56 115 ILE B C 1
ATOM 2573 O O . ILE B 1 115 ? -8.688 4.133 16.656 1 76.56 115 ILE B O 1
ATOM 2577 N N . ALA B 1 116 ? -8.867 6.367 16.594 1 79.5 116 ALA B N 1
ATOM 2578 C CA . ALA B 1 116 ? -10.289 6.305 16.266 1 79.5 116 ALA B CA 1
ATOM 2579 C C . ALA B 1 116 ? -10.508 5.676 14.891 1 79.5 116 ALA B C 1
ATOM 2581 O O . ALA B 1 116 ? -11.547 5.055 14.641 1 79.5 116 ALA B O 1
ATOM 2582 N N . LEU B 1 117 ? -9.516 5.828 14.039 1 88.94 117 LEU B N 1
ATOM 2583 C CA . LEU B 1 117 ? -9.648 5.34 12.672 1 88.94 117 LEU B CA 1
ATOM 2584 C C . LEU B 1 117 ? -9.062 3.936 12.539 1 88.94 117 LEU B C 1
ATOM 2586 O O . LEU B 1 117 ? -9.469 3.17 11.664 1 88.94 117 LEU B O 1
ATOM 2590 N N . SER B 1 118 ? -8.164 3.6 13.414 1 88.06 118 SER B N 1
ATOM 2591 C CA . SER B 1 118 ? -7.395 2.359 13.344 1 88.06 118 SER B CA 1
ATOM 2592 C C . SER B 1 118 ? -8.312 1.142 13.344 1 88.06 118 SER B C 1
ATOM 2594 O O . SER B 1 118 ? -8.141 0.229 12.531 1 88.06 118 SER B O 1
ATOM 2596 N N . ASP B 1 119 ? -9.312 1.115 14.148 1 89.5 119 ASP B N 1
ATOM 2597 C CA . ASP B 1 119 ? -10.227 -0.015 14.25 1 89.5 119 ASP B CA 1
ATOM 2598 C C . ASP B 1 119 ? -10.977 -0.239 12.938 1 89.5 119 ASP B C 1
ATOM 2600 O O . ASP B 1 119 ? -11.125 -1.378 12.492 1 89.5 119 ASP B O 1
ATOM 2604 N N . LYS B 1 120 ? -11.367 0.861 12.375 1 90.94 120 LYS B N 1
ATOM 2605 C CA . LYS B 1 120 ? -12.133 0.76 11.133 1 90.94 120 LYS B CA 1
ATOM 2606 C C . LYS B 1 120 ? -11.25 0.275 9.984 1 90.94 120 LYS B C 1
ATOM 2608 O O . LYS B 1 120 ? -11.68 -0.555 9.18 1 90.94 120 LYS B O 1
ATOM 2613 N N . VAL B 1 121 ? -10.086 0.777 9.914 1 91.44 121 VAL B N 1
ATOM 2614 C CA . VAL B 1 121 ? -9.133 0.358 8.891 1 91.44 121 VAL B CA 1
ATOM 2615 C C . VAL B 1 121 ? -8.844 -1.134 9.039 1 91.44 121 VAL B C 1
ATOM 2617 O O . VAL B 1 121 ? -8.867 -1.876 8.055 1 91.44 121 VAL B O 1
ATOM 2620 N N . ASN B 1 122 ? -8.625 -1.567 10.266 1 91.62 122 ASN B N 1
ATOM 2621 C CA . ASN B 1 122 ? -8.359 -2.977 10.531 1 91.62 122 ASN B CA 1
ATOM 2622 C C . ASN B 1 122 ? -9.547 -3.855 10.141 1 91.62 122 ASN B C 1
ATOM 2624 O O . ASN B 1 122 ? -9.367 -4.934 9.578 1 91.62 122 ASN B O 1
ATOM 2628 N N . GLU B 1 123 ? -10.625 -3.379 10.477 1 92 123 GLU B N 1
ATOM 2629 C CA . GLU B 1 123 ? -11.852 -4.109 10.148 1 92 123 GLU B CA 1
ATOM 2630 C C . GLU B 1 123 ? -11.992 -4.281 8.633 1 92 123 GLU B C 1
ATOM 2632 O O . GLU B 1 123 ? -12.312 -5.371 8.156 1 92 123 GLU B O 1
ATOM 2637 N N . ILE B 1 124 ? -11.789 -3.244 7.895 1 91.94 124 ILE B N 1
ATOM 2638 C CA . ILE B 1 124 ? -11.914 -3.273 6.441 1 91.94 124 ILE B CA 1
ATOM 2639 C C . ILE B 1 124 ? -10.898 -4.258 5.859 1 91.94 124 ILE B C 1
ATOM 2641 O O . ILE B 1 124 ? -11.25 -5.082 5.012 1 91.94 124 ILE B O 1
ATOM 2645 N N . TYR B 1 125 ? -9.719 -4.168 6.328 1 92.38 125 TYR B N 1
ATOM 2646 C CA . TYR B 1 125 ? -8.656 -5.047 5.855 1 92.38 125 TYR B CA 1
ATOM 2647 C C . TYR B 1 125 ? -8.984 -6.504 6.148 1 92.38 125 TYR B C 1
ATOM 2649 O O . TYR B 1 125 ? -8.891 -7.355 5.258 1 92.38 125 TYR B O 1
ATOM 2657 N N . GLU B 1 126 ? -9.398 -6.793 7.391 1 93 126 GLU B N 1
ATOM 2658 C CA . GLU B 1 126 ? -9.695 -8.156 7.816 1 93 126 GLU B CA 1
ATOM 2659 C C . GLU B 1 126 ? -10.875 -8.734 7.039 1 93 126 GLU B C 1
ATOM 2661 O O . GLU B 1 126 ? -10.859 -9.906 6.652 1 93 126 GLU B O 1
ATOM 2666 N N . ASN B 1 127 ? -11.836 -7.934 6.855 1 92.69 127 ASN B N 1
ATOM 2667 C CA . ASN B 1 127 ? -13.008 -8.391 6.121 1 92.69 127 ASN B CA 1
ATOM 2668 C C . ASN B 1 127 ? -12.656 -8.766 4.684 1 92.69 127 ASN B C 1
ATOM 2670 O O . ASN B 1 127 ? -13.094 -9.805 4.188 1 92.69 127 ASN B O 1
ATOM 2674 N N . ARG B 1 128 ? -11.891 -7.965 3.977 1 92.56 128 ARG B N 1
ATOM 2675 C CA . ARG B 1 128 ? -11.477 -8.242 2.605 1 92.56 128 ARG B CA 1
ATOM 2676 C C . ARG B 1 128 ? -10.656 -9.523 2.529 1 92.56 128 ARG B C 1
ATOM 2678 O O . ARG B 1 128 ? -10.891 -10.367 1.656 1 92.56 128 ARG B O 1
ATOM 2685 N N . MET B 1 129 ? -9.734 -9.641 3.457 1 94.75 129 MET B N 1
ATOM 2686 C CA . MET B 1 129 ? -8.906 -10.836 3.514 1 94.75 129 MET B CA 1
ATOM 2687 C C . MET B 1 129 ? -9.75 -12.078 3.744 1 94.75 129 MET B C 1
ATOM 2689 O O . MET B 1 129 ? -9.57 -13.094 3.068 1 94.75 129 MET B O 1
ATOM 2693 N N . GLU B 1 130 ? -10.672 -11.969 4.629 1 94.31 130 GLU B N 1
ATOM 2694 C CA . GLU B 1 130 ? -11.508 -13.109 4.98 1 94.31 130 GLU B CA 1
ATOM 2695 C C . GLU B 1 130 ? -12.398 -13.523 3.811 1 94.31 130 GLU B C 1
ATOM 2697 O O . GLU B 1 130 ? -12.594 -14.719 3.566 1 94.31 130 GLU B O 1
ATOM 2702 N N . ILE B 1 131 ? -12.953 -12.594 3.133 1 93.38 131 ILE B N 1
ATOM 2703 C CA . ILE B 1 131 ? -13.812 -12.883 1.99 1 93.38 131 ILE B CA 1
ATOM 2704 C C . ILE B 1 131 ? -13.031 -13.656 0.934 1 93.38 131 ILE B C 1
ATOM 2706 O O . ILE B 1 131 ? -13.469 -14.719 0.485 1 93.38 131 ILE B O 1
ATOM 2710 N N . ILE B 1 132 ? -11.859 -13.188 0.556 1 95.94 132 ILE B N 1
ATOM 2711 C CA . ILE B 1 132 ? -11.055 -13.82 -0.482 1 95.94 132 ILE B CA 1
ATOM 2712 C C . ILE B 1 132 ? -10.586 -15.188 -0.009 1 95.94 132 ILE B C 1
ATOM 2714 O O . ILE B 1 132 ? -10.633 -16.172 -0.762 1 95.94 132 ILE B O 1
ATOM 2718 N N . LYS B 1 133 ? -10.18 -15.242 1.241 1 97.06 133 LYS B N 1
ATOM 2719 C CA . LYS B 1 133 ? -9.711 -16.5 1.802 1 97.06 133 LYS B CA 1
ATOM 2720 C C . LYS B 1 133 ? -10.812 -17.562 1.771 1 97.06 133 LYS B C 1
ATOM 2722 O O . LYS B 1 133 ? -10.562 -18.703 1.386 1 97.06 133 LYS B O 1
ATOM 2727 N N . GLN B 1 134 ? -11.977 -17.172 2.162 1 95 134 GLN B N 1
ATOM 2728 C CA . GLN B 1 134 ? -13.086 -18.109 2.188 1 95 134 GLN B CA 1
ATOM 2729 C C . GLN B 1 134 ? -13.438 -18.594 0.779 1 95 134 GLN B C 1
ATOM 2731 O O . GLN B 1 134 ? -13.734 -19.766 0.573 1 95 134 GLN B O 1
ATOM 2736 N N . LEU B 1 135 ? -13.398 -17.734 -0.175 1 94.81 135 LEU B N 1
ATOM 2737 C CA . LEU B 1 135 ? -13.664 -18.109 -1.556 1 94.81 135 LEU B CA 1
ATOM 2738 C C . LEU B 1 135 ? -12.617 -19.094 -2.062 1 94.81 135 LEU B C 1
ATOM 2740 O O . LEU B 1 135 ? -12.938 -20.031 -2.789 1 94.81 135 LEU B O 1
ATOM 2744 N N . ILE B 1 136 ? -11.367 -18.922 -1.659 1 97.38 136 ILE B N 1
ATOM 2745 C CA . ILE B 1 136 ? -10.281 -19.812 -2.047 1 97.38 136 ILE B CA 1
ATOM 2746 C C . ILE B 1 136 ? -10.5 -21.188 -1.417 1 97.38 136 ILE B C 1
ATOM 2748 O O . ILE B 1 136 ? -10.383 -22.219 -2.092 1 97.38 136 ILE B O 1
ATOM 2752 N N . ILE B 1 137 ? -10.836 -21.188 -0.137 1 97.56 137 ILE B N 1
ATOM 2753 C CA . ILE B 1 137 ? -11.094 -22.438 0.568 1 97.56 137 ILE B CA 1
ATOM 2754 C C . ILE B 1 137 ? -12.227 -23.188 -0.118 1 97.56 137 ILE B C 1
ATOM 2756 O O . ILE B 1 137 ? -12.125 -24.391 -0.356 1 97.56 137 ILE B O 1
ATOM 2760 N N . ASP B 1 138 ? 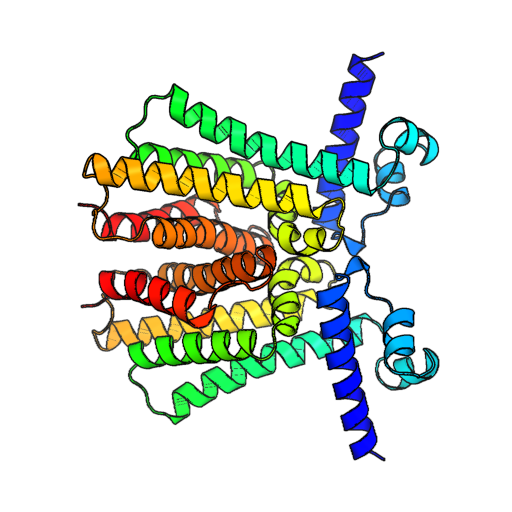-13.289 -22.469 -0.419 1 95.56 138 ASP B N 1
ATOM 2761 C CA . ASP B 1 138 ? -14.414 -23.078 -1.119 1 95.56 138 ASP B CA 1
ATOM 2762 C C . ASP B 1 138 ? -13.984 -23.641 -2.471 1 95.56 138 ASP B C 1
ATOM 2764 O O . ASP B 1 138 ? -14.414 -24.734 -2.857 1 95.56 138 ASP B O 1
ATOM 2768 N N . ALA B 1 139 ? -13.164 -22.906 -3.166 1 96.88 139 ALA B N 1
ATOM 2769 C CA . ALA B 1 139 ? -12.672 -23.359 -4.469 1 96.88 139 ALA B CA 1
ATOM 2770 C C . ALA B 1 139 ? -11.797 -24.594 -4.332 1 96.88 139 ALA B C 1
ATOM 2772 O O . ALA B 1 139 ? -11.789 -25.453 -5.215 1 96.88 139 ALA B O 1
ATOM 2773 N N . GLN B 1 140 ? -11.062 -24.719 -3.271 1 97.5 140 GLN B N 1
ATOM 2774 C CA . GLN B 1 140 ? -10.242 -25.891 -2.998 1 97.5 140 GLN B CA 1
ATOM 2775 C C . GLN B 1 140 ? -11.109 -27.109 -2.672 1 97.5 140 GLN B C 1
ATOM 2777 O O . GLN B 1 140 ? -10.852 -28.203 -3.152 1 97.5 140 GLN B O 1
ATOM 2782 N N . LEU B 1 141 ? -12.125 -26.844 -1.915 1 96.12 141 LEU B N 1
ATOM 2783 C CA . LEU B 1 141 ? -13.031 -27.922 -1.516 1 96.12 141 LEU B CA 1
ATOM 2784 C C . LEU B 1 141 ? -13.75 -28.5 -2.727 1 96.12 141 LEU B C 1
ATOM 2786 O O . LEU B 1 141 ? -14.016 -29.703 -2.779 1 96.12 141 LEU B O 1
ATOM 2790 N N . CYS B 1 142 ? -14.047 -27.719 -3.713 1 95.62 142 CYS B N 1
ATOM 2791 C CA . CYS B 1 142 ? -14.766 -28.188 -4.891 1 95.62 142 CYS B CA 1
ATOM 2792 C C . CYS B 1 142 ? -13.789 -28.625 -5.98 1 95.62 142 CYS B C 1
ATOM 2794 O O . CYS B 1 142 ? -14.211 -28.969 -7.086 1 95.62 142 CYS B O 1
ATOM 2796 N N . GLY B 1 143 ? -12.539 -28.484 -5.754 1 95.94 143 GLY B N 1
ATOM 2797 C CA . GLY B 1 143 ? -11.531 -29.047 -6.637 1 95.94 143 GLY B CA 1
ATOM 2798 C C . GLY B 1 143 ? -11.133 -28.109 -7.762 1 95.94 143 GLY B C 1
ATOM 2799 O O . GLY B 1 143 ? -10.492 -28.531 -8.727 1 95.94 143 GLY B O 1
ATOM 2800 N N . GLU B 1 144 ? -11.445 -26.812 -7.633 1 96.69 144 GLU B N 1
ATOM 2801 C CA . GLU B 1 144 ? -11.125 -25.828 -8.672 1 96.69 144 GLU B CA 1
ATOM 2802 C C . GLU B 1 144 ? -9.719 -25.266 -8.484 1 96.69 144 GLU B C 1
ATOM 2804 O O . GLU B 1 144 ? -9.078 -24.844 -9.445 1 96.69 144 GLU B O 1
ATOM 2809 N N . ILE B 1 145 ? -9.305 -25.203 -7.25 1 96.75 145 ILE B N 1
ATOM 2810 C CA . ILE B 1 145 ? -7.965 -24.797 -6.863 1 96.75 145 ILE B CA 1
ATOM 2811 C C . ILE B 1 145 ? -7.293 -25.906 -6.062 1 96.75 145 ILE B C 1
ATOM 2813 O O . ILE B 1 145 ? -7.945 -26.594 -5.273 1 96.75 145 ILE B O 1
ATOM 2817 N N . ARG B 1 146 ? -6.047 -26.125 -6.332 1 95.94 146 ARG B N 1
ATOM 2818 C CA . ARG B 1 146 ? -5.324 -27.203 -5.66 1 95.94 146 ARG B CA 1
ATOM 2819 C C . ARG B 1 146 ? -5.418 -27.062 -4.145 1 95.94 146 ARG B C 1
ATOM 2821 O O . ARG B 1 146 ? -5.305 -25.969 -3.611 1 95.94 146 ARG B O 1
ATOM 2828 N N . SER B 1 147 ? -5.539 -28.125 -3.445 1 94.81 147 SER B N 1
ATOM 2829 C CA . SER B 1 147 ? -5.77 -28.141 -2.006 1 94.81 147 SER B CA 1
ATOM 2830 C C . SER B 1 147 ? -4.465 -28 -1.232 1 94.81 147 SER B C 1
ATOM 2832 O O . SER B 1 147 ? -4.477 -27.703 -0.034 1 94.81 147 SER B O 1
ATOM 2834 N N . ASP B 1 148 ? -3.314 -28.188 -1.898 1 94.62 148 ASP B N 1
ATOM 2835 C CA . ASP B 1 148 ? -2.031 -28.109 -1.209 1 94.62 148 ASP B CA 1
ATOM 2836 C C . ASP B 1 148 ? -1.535 -26.656 -1.151 1 94.62 148 ASP B C 1
ATOM 2838 O O . ASP B 1 148 ? -0.547 -26.375 -0.476 1 94.62 148 ASP B O 1
ATOM 2842 N N . ALA B 1 149 ? -2.244 -25.797 -1.925 1 96.12 149 ALA B N 1
ATOM 2843 C CA . ALA B 1 149 ? -1.914 -24.375 -1.849 1 96.12 149 ALA B CA 1
ATOM 2844 C C . ALA B 1 149 ? -2.453 -23.75 -0.562 1 96.12 149 ALA B C 1
ATOM 2846 O O . ALA B 1 149 ? -3.613 -23.969 -0.203 1 96.12 149 ALA B O 1
ATOM 2847 N N . ASN B 1 150 ? -1.603 -23.047 0.178 1 97.69 150 ASN B N 1
ATOM 2848 C CA . ASN B 1 150 ? -2.055 -22.359 1.39 1 97.69 150 ASN B CA 1
ATOM 2849 C C . ASN B 1 150 ? -3.045 -21.25 1.072 1 97.69 150 ASN B C 1
ATOM 2851 O O . ASN B 1 150 ? -2.713 -20.297 0.358 1 97.69 150 ASN B O 1
ATOM 2855 N N . SER B 1 151 ? -4.254 -21.359 1.592 1 97.88 151 SER B N 1
ATOM 2856 C CA . SER B 1 151 ? -5.32 -20.422 1.253 1 97.88 151 SER B CA 1
ATOM 2857 C C . SER B 1 151 ? -5 -19.016 1.743 1 97.88 151 SER B C 1
ATOM 2859 O O . SER B 1 151 ? -5.355 -18.031 1.093 1 97.88 151 SER B O 1
ATOM 2861 N N . GLU B 1 152 ? -4.309 -18.875 2.873 1 97.25 152 GLU B N 1
ATOM 2862 C CA . GLU B 1 152 ? -3.918 -17.562 3.389 1 97.25 152 GLU B CA 1
ATOM 2863 C C . GLU B 1 152 ? -2.885 -16.891 2.482 1 97.25 152 GLU B C 1
ATOM 2865 O O . GLU B 1 152 ? -2.994 -15.711 2.176 1 97.25 152 GLU B O 1
ATOM 2870 N N . TYR B 1 153 ? -1.894 -17.719 2.062 1 97.81 153 TYR B N 1
ATOM 2871 C CA . TYR B 1 153 ? -0.859 -17.172 1.183 1 97.81 153 TYR B CA 1
ATOM 2872 C C . TYR B 1 153 ? -1.446 -16.766 -0.16 1 97.81 153 TYR B C 1
ATOM 2874 O O . TYR B 1 153 ? -1.094 -15.711 -0.7 1 97.81 153 TYR B O 1
ATOM 2882 N N . LEU B 1 154 ? -2.338 -17.594 -0.661 1 97.81 154 LEU B N 1
ATOM 2883 C CA . LEU B 1 154 ? -2.963 -17.266 -1.939 1 97.81 154 LEU B CA 1
ATOM 2884 C C . LEU B 1 154 ? -3.82 -16.016 -1.827 1 97.81 154 LEU B C 1
ATOM 2886 O O . LEU B 1 154 ? -3.885 -15.219 -2.764 1 97.81 154 LEU B O 1
ATOM 2890 N N . SER B 1 155 ? -4.5 -15.797 -0.654 1 98.06 155 SER B N 1
ATOM 2891 C CA . SER B 1 155 ? -5.285 -14.594 -0.414 1 98.06 155 SER B CA 1
ATOM 2892 C C . SER B 1 155 ? -4.406 -13.344 -0.446 1 98.06 155 SER B C 1
ATOM 2894 O O . SER B 1 155 ? -4.777 -12.328 -1.038 1 98.06 155 SER B O 1
ATOM 2896 N N . VAL B 1 156 ? -3.217 -13.445 0.145 1 97.75 156 VAL B N 1
ATOM 2897 C CA . VAL B 1 156 ? -2.254 -12.352 0.164 1 97.75 156 VAL B CA 1
ATOM 2898 C C . VAL B 1 156 ? -1.818 -12.023 -1.262 1 97.75 156 VAL B C 1
ATOM 2900 O O . VAL B 1 156 ? -1.695 -10.844 -1.623 1 97.75 156 VAL B O 1
ATOM 2903 N N . LEU B 1 157 ? -1.597 -13.031 -2.041 1 98.19 157 LEU B N 1
ATOM 2904 C CA . LEU B 1 157 ? -1.183 -12.836 -3.426 1 98.19 157 LEU B CA 1
ATOM 2905 C C . LEU B 1 157 ? -2.262 -12.109 -4.219 1 98.19 157 LEU B C 1
ATOM 2907 O O . LEU B 1 157 ? -1.965 -11.172 -4.965 1 98.19 157 LEU B O 1
ATOM 2911 N N . ILE B 1 158 ? -3.502 -12.5 -4.016 1 98.25 158 ILE B N 1
ATOM 2912 C CA . ILE B 1 158 ? -4.605 -11.93 -4.785 1 98.25 158 ILE B CA 1
ATOM 2913 C C . ILE B 1 158 ? -4.84 -10.484 -4.355 1 98.25 158 ILE B C 1
ATOM 2915 O O . ILE B 1 158 ? -4.934 -9.586 -5.199 1 98.25 158 ILE B O 1
ATOM 2919 N N . ILE B 1 159 ? -4.902 -10.266 -3.076 1 96.5 159 ILE B N 1
ATOM 2920 C CA . ILE B 1 159 ? -5.133 -8.914 -2.576 1 96.5 159 ILE B CA 1
ATOM 2921 C C . ILE B 1 159 ? -3.936 -8.031 -2.912 1 96.5 159 ILE B C 1
ATOM 2923 O O . ILE B 1 159 ? -4.102 -6.875 -3.309 1 96.5 159 ILE B O 1
ATOM 2927 N N . GLY B 1 160 ? -2.754 -8.609 -2.795 1 96.25 160 GLY B N 1
ATOM 2928 C CA . GLY B 1 160 ? -1.532 -7.883 -3.1 1 96.25 160 GLY B CA 1
ATOM 2929 C C . GLY B 1 160 ? -1.439 -7.453 -4.551 1 96.25 160 GLY B C 1
ATOM 2930 O O . GLY B 1 160 ? -1.02 -6.332 -4.848 1 96.25 160 GLY B O 1
ATOM 2931 N N . LEU B 1 161 ? -1.782 -8.375 -5.453 1 97.75 161 LEU B N 1
ATOM 2932 C CA . LEU B 1 161 ? -1.687 -8 -6.863 1 97.75 161 LEU B CA 1
ATOM 2933 C C . LEU B 1 161 ? -2.67 -6.883 -7.195 1 97.75 161 LEU B C 1
ATOM 2935 O O . LEU B 1 161 ? -2.357 -5.992 -7.988 1 97.75 161 LEU B O 1
ATOM 2939 N N . MET B 1 162 ? -3.879 -6.922 -6.621 1 95.56 162 MET B N 1
ATOM 2940 C CA . MET B 1 162 ? -4.867 -5.875 -6.871 1 95.56 162 MET B CA 1
ATOM 2941 C C . MET B 1 162 ? -4.375 -4.523 -6.367 1 95.56 162 MET B C 1
ATOM 2943 O O . MET B 1 162 ? -4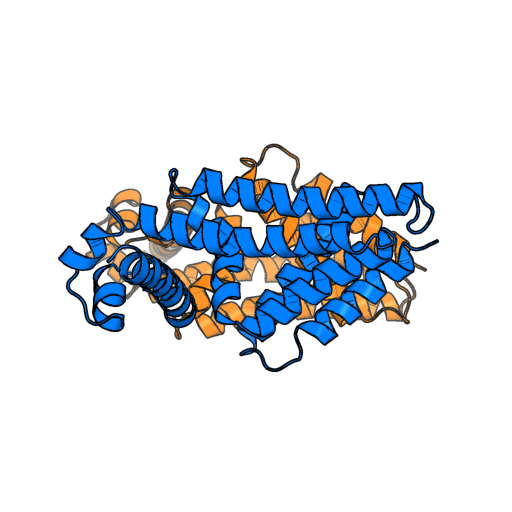.438 -3.527 -7.09 1 95.56 162 MET B O 1
ATOM 2947 N N . ARG B 1 163 ? -3.898 -4.551 -5.168 1 93.12 163 ARG B N 1
ATOM 2948 C CA . ARG B 1 163 ? -3.406 -3.318 -4.566 1 93.12 163 ARG B CA 1
ATOM 2949 C C . ARG B 1 163 ? -2.201 -2.779 -5.328 1 93.12 163 ARG B C 1
ATOM 2951 O O . ARG B 1 163 ? -2.092 -1.572 -5.559 1 93.12 163 ARG B O 1
ATOM 2958 N N . GLU B 1 164 ? -1.29 -3.637 -5.688 1 95.44 164 GLU B N 1
ATOM 2959 C CA . GLU B 1 164 ? -0.067 -3.236 -6.379 1 95.44 164 GLU B CA 1
ATOM 2960 C C . GLU B 1 164 ? -0.373 -2.66 -7.758 1 95.44 164 GLU B C 1
ATOM 2962 O O . GLU B 1 164 ? 0.197 -1.641 -8.148 1 95.44 164 GLU B O 1
ATOM 2967 N N . ILE B 1 165 ? -1.246 -3.297 -8.516 1 97.25 165 ILE B N 1
ATOM 2968 C CA . ILE B 1 165 ? -1.59 -2.811 -9.844 1 97.25 165 ILE B CA 1
ATOM 2969 C C . ILE B 1 165 ? -2.322 -1.476 -9.734 1 97.25 165 ILE B C 1
ATOM 2971 O O . ILE B 1 165 ? -2.107 -0.572 -10.547 1 97.25 165 ILE B O 1
ATOM 2975 N N . CYS B 1 166 ? -3.158 -1.38 -8.727 1 95.12 166 CYS B N 1
ATOM 2976 C CA . CYS B 1 166 ? -3.842 -0.113 -8.484 1 95.12 166 CYS B CA 1
ATOM 2977 C C . CYS B 1 166 ? -2.842 0.998 -8.188 1 95.12 166 CYS B C 1
ATOM 2979 O O . CYS B 1 166 ? -2.973 2.111 -8.695 1 95.12 166 CYS B O 1
ATOM 2981 N N . LEU B 1 167 ? -1.891 0.694 -7.359 1 93.19 167 LEU B N 1
ATOM 2982 C CA . LEU B 1 167 ? -0.853 1.674 -7.055 1 93.19 167 LEU B CA 1
ATOM 2983 C C . LEU B 1 167 ? -0.121 2.1 -8.32 1 93.19 167 LEU B C 1
ATOM 2985 O O . LEU B 1 167 ? 0.046 3.295 -8.578 1 93.19 167 LEU B O 1
ATOM 2989 N N . LYS B 1 168 ? 0.301 1.146 -9.086 1 94.25 168 LYS B N 1
ATOM 2990 C CA . LYS B 1 168 ? 0.973 1.444 -10.352 1 94.25 168 LYS B CA 1
ATOM 2991 C C . LYS B 1 168 ? 0.086 2.291 -11.258 1 94.25 168 LYS B C 1
ATOM 2993 O O . LYS B 1 168 ? 0.56 3.238 -11.883 1 94.25 168 LYS B O 1
ATOM 2998 N N . TRP B 1 169 ? -1.197 1.893 -11.312 1 95.69 169 TRP B N 1
ATOM 2999 C CA . TRP B 1 169 ? -2.195 2.598 -12.109 1 95.69 169 TRP B CA 1
ATOM 3000 C C . TRP B 1 169 ? -2.27 4.07 -11.711 1 95.69 169 TRP B C 1
ATOM 3002 O O . TRP B 1 169 ? -2.291 4.949 -12.57 1 95.69 169 TRP B O 1
ATOM 3012 N N . ARG B 1 170 ? -2.213 4.344 -10.492 1 92.12 170 ARG B N 1
ATOM 3013 C CA . ARG B 1 170 ? -2.277 5.711 -9.984 1 92.12 170 ARG B CA 1
ATOM 3014 C C . ARG B 1 170 ? -0.976 6.457 -10.25 1 92.12 170 ARG B C 1
ATOM 3016 O O . ARG B 1 170 ? -0.993 7.625 -10.641 1 92.12 170 ARG B O 1
ATOM 3023 N N . LEU B 1 171 ? 0.122 5.801 -10.047 1 90.25 171 LEU B N 1
ATOM 3024 C CA . LEU B 1 171 ? 1.428 6.422 -10.234 1 90.25 171 LEU B CA 1
ATOM 3025 C C . LEU B 1 171 ? 1.642 6.797 -11.703 1 90.25 171 LEU B C 1
ATOM 3027 O O . LEU B 1 171 ? 2.348 7.762 -12 1 90.25 171 LEU B O 1
ATOM 3031 N N . GLU B 1 172 ? 1.024 6.02 -12.562 1 92.12 172 GLU B N 1
ATOM 3032 C CA . GLU B 1 172 ? 1.19 6.25 -13.992 1 92.12 172 GLU B CA 1
ATOM 3033 C C . GLU B 1 172 ? 0.025 7.059 -14.555 1 92.12 172 GLU B C 1
ATOM 3035 O O . GLU B 1 172 ? -0.332 6.906 -15.727 1 92.12 172 GLU B O 1
ATOM 3040 N N . ASP B 1 173 ? -0.647 7.797 -13.773 1 91 173 ASP B N 1
ATOM 3041 C CA . ASP B 1 173 ? -1.725 8.703 -14.148 1 91 173 ASP B CA 1
ATOM 3042 C C . ASP B 1 173 ? -2.859 7.953 -14.844 1 91 173 ASP B C 1
ATOM 3044 O O . ASP B 1 173 ? -3.418 8.438 -15.828 1 91 173 ASP B O 1
ATOM 3048 N N . ARG B 1 174 ? -3.1 6.68 -14.414 1 94.88 174 ARG B N 1
ATOM 3049 C CA . ARG B 1 174 ? -4.238 5.875 -14.852 1 94.88 174 ARG B CA 1
ATOM 3050 C C . ARG B 1 174 ? -4.223 5.684 -16.359 1 94.88 174 ARG B C 1
ATOM 3052 O O . ARG B 1 174 ? -5.258 5.82 -17.016 1 94.88 174 ARG B O 1
ATOM 3059 N N . ASN B 1 175 ? -3.029 5.363 -16.938 1 95.19 175 ASN B N 1
ATOM 3060 C CA . ASN B 1 175 ? -2.812 5.371 -18.375 1 95.19 175 ASN B CA 1
ATOM 3061 C C . ASN B 1 175 ? -2.961 3.977 -18.969 1 95.19 175 ASN B C 1
ATOM 3063 O O . ASN B 1 175 ? -2.553 3.738 -20.109 1 95.19 175 ASN B O 1
ATOM 3067 N N . PHE B 1 176 ? -3.398 3.008 -18.266 1 97 176 PHE B N 1
ATOM 3068 C CA . PHE B 1 176 ? -3.684 1.672 -18.781 1 97 176 PHE B CA 1
ATOM 3069 C C . PHE B 1 176 ? -4.988 1.138 -18.203 1 97 176 PHE B C 1
ATOM 3071 O O . PHE B 1 176 ? -5.551 1.732 -17.281 1 97 176 PHE B O 1
ATOM 3078 N N . SER B 1 177 ? -5.504 0.089 -18.75 1 98 177 SER B N 1
ATOM 3079 C CA . SER B 1 177 ? -6.711 -0.539 -18.234 1 98 177 SER B CA 1
ATOM 3080 C C . SER B 1 177 ? -6.43 -1.295 -16.938 1 98 177 SER B C 1
ATOM 3082 O O . SER B 1 177 ? -5.77 -2.336 -16.953 1 98 177 SER B O 1
ATOM 3084 N N . LEU B 1 178 ? -6.957 -0.734 -15.859 1 98.06 178 LEU B N 1
ATOM 3085 C CA . LEU B 1 178 ? -6.801 -1.391 -14.562 1 98.06 178 LEU B CA 1
ATOM 3086 C C . LEU B 1 178 ? -7.422 -2.783 -14.586 1 98.06 178 LEU B C 1
ATOM 3088 O O . LEU B 1 178 ? -6.82 -3.74 -14.094 1 98.06 178 LEU B O 1
ATOM 3092 N N . LYS B 1 179 ? -8.562 -2.832 -15.18 1 97.88 179 LYS B N 1
ATOM 3093 C CA . LYS B 1 179 ? -9.312 -4.086 -15.266 1 97.88 179 LYS B CA 1
ATOM 3094 C C . LYS B 1 179 ? -8.531 -5.141 -16.031 1 97.88 179 LYS B C 1
ATOM 3096 O O . LYS B 1 179 ? -8.289 -6.242 -15.531 1 97.88 179 LYS B O 1
ATOM 3101 N N . ASP B 1 180 ? -8.031 -4.82 -17.203 1 98.06 180 ASP B N 1
ATOM 3102 C CA . ASP B 1 180 ? -7.352 -5.789 -18.047 1 98.06 180 ASP B CA 1
ATOM 3103 C C . ASP B 1 180 ? -6.055 -6.277 -17.406 1 98.06 180 ASP B C 1
ATOM 3105 O O . ASP B 1 180 ? -5.777 -7.477 -17.391 1 98.06 180 ASP B O 1
ATOM 3109 N N . ARG B 1 181 ? -5.305 -5.359 -16.859 1 98.12 181 ARG B N 1
ATOM 3110 C CA . ARG B 1 181 ? -4.043 -5.727 -16.234 1 98.12 181 ARG B CA 1
ATOM 3111 C C . ARG B 1 181 ? -4.281 -6.605 -15.008 1 98.12 181 ARG B C 1
ATOM 3113 O O . ARG B 1 181 ? -3.57 -7.59 -14.797 1 98.12 181 ARG B O 1
ATOM 3120 N N . THR B 1 182 ? -5.273 -6.25 -14.188 1 98.62 182 THR B N 1
ATOM 3121 C CA . THR B 1 182 ? -5.566 -7 -12.969 1 98.62 182 THR B CA 1
ATOM 3122 C C . THR B 1 182 ? -6.059 -8.406 -13.305 1 98.62 182 THR B C 1
ATOM 3124 O O . THR B 1 182 ? -5.562 -9.391 -12.75 1 98.62 182 THR B O 1
ATOM 3127 N N . ILE B 1 183 ? -6.949 -8.484 -14.273 1 98.19 183 ILE B N 1
ATOM 3128 C CA . ILE B 1 183 ? -7.547 -9.773 -14.617 1 98.19 183 ILE B CA 1
ATOM 3129 C C . ILE B 1 183 ? -6.504 -10.656 -15.305 1 98.19 183 ILE B C 1
ATOM 3131 O O . ILE B 1 183 ? -6.438 -11.859 -15.039 1 98.19 183 ILE B O 1
ATOM 3135 N N . SER B 1 184 ? -5.664 -10.078 -16.156 1 98.19 184 SER B N 1
ATOM 3136 C CA . SER B 1 184 ? -4.613 -10.852 -16.812 1 98.19 184 SER B CA 1
ATOM 3137 C C . SER B 1 184 ? -3.619 -11.406 -15.789 1 98.19 184 SER B C 1
ATOM 3139 O O . SER B 1 184 ? -3.18 -12.555 -15.898 1 98.19 184 SER B O 1
ATOM 3141 N N . THR B 1 185 ? -3.26 -10.609 -14.805 1 98.38 185 THR B N 1
ATOM 3142 C CA . THR B 1 185 ? -2.35 -11.055 -13.758 1 98.38 185 THR B CA 1
ATOM 3143 C C . THR B 1 185 ? -3.008 -12.125 -12.891 1 98.38 185 THR B C 1
ATOM 3145 O O . THR B 1 185 ? -2.373 -13.117 -12.531 1 98.38 185 THR B O 1
ATOM 3148 N N . LEU B 1 186 ? -4.258 -11.867 -12.578 1 98.25 186 LEU B N 1
ATOM 3149 C CA . LEU B 1 186 ? -5.016 -12.852 -11.812 1 98.25 186 LEU B CA 1
ATOM 3150 C C . LEU B 1 186 ? -5.086 -14.18 -12.562 1 98.25 186 LEU B C 1
ATOM 3152 O O . LEU B 1 186 ? -4.938 -15.242 -11.961 1 98.25 186 LEU B O 1
ATOM 3156 N N . ASP B 1 187 ? -5.312 -14.156 -13.883 1 97.44 187 ASP B N 1
ATOM 3157 C CA . ASP B 1 187 ? -5.352 -15.352 -14.719 1 97.44 187 ASP B CA 1
ATOM 3158 C C . ASP B 1 187 ? -4.051 -16.156 -14.602 1 97.44 187 ASP B C 1
ATOM 3160 O O . ASP B 1 187 ? -4.078 -17.359 -14.398 1 97.44 187 ASP B O 1
ATOM 3164 N N . MET B 1 188 ? -3.008 -15.461 -14.734 1 96.88 188 MET B N 1
ATOM 3165 C CA . MET B 1 188 ? -1.712 -16.125 -14.641 1 96.88 188 MET B CA 1
ATOM 3166 C C . MET B 1 188 ? -1.536 -16.797 -13.281 1 96.88 188 MET B C 1
ATOM 3168 O O . MET B 1 188 ? -1.04 -17.922 -13.203 1 96.88 188 MET B O 1
ATOM 3172 N N . LEU B 1 189 ? -1.972 -16.125 -12.219 1 97.5 189 LEU B N 1
ATOM 3173 C CA . LEU B 1 189 ? -1.822 -16.641 -10.867 1 97.5 189 LEU B CA 1
ATOM 3174 C C . LEU B 1 189 ? -2.73 -17.844 -10.633 1 97.5 189 LEU B C 1
ATOM 3176 O O . LEU B 1 189 ? -2.268 -18.906 -10.211 1 97.5 189 LEU B O 1
ATOM 3180 N N . ILE B 1 190 ? -4.027 -17.688 -10.961 1 96.44 190 ILE B N 1
ATOM 3181 C CA . ILE B 1 190 ? -5.016 -18.719 -10.664 1 96.44 190 ILE B CA 1
ATOM 3182 C C . ILE B 1 190 ? -4.777 -19.938 -11.555 1 96.44 190 ILE B C 1
ATOM 3184 O O . ILE B 1 190 ? -4.973 -21.078 -11.125 1 96.44 190 ILE B O 1
ATOM 3188 N N . ASP B 1 191 ? -4.301 -19.734 -12.742 1 93.69 191 ASP B N 1
ATOM 3189 C CA . ASP B 1 191 ? -4.078 -20.828 -13.688 1 93.69 191 ASP B CA 1
ATOM 3190 C C . ASP B 1 191 ? -3.074 -21.828 -13.133 1 93.69 191 ASP B C 1
ATOM 3192 O O . ASP B 1 191 ? -3.225 -23.031 -13.336 1 93.69 191 ASP B O 1
ATOM 3196 N N . VAL B 1 192 ? -2.102 -21.406 -12.453 1 93.56 192 VAL B N 1
ATOM 3197 C CA . VAL B 1 192 ? -1.039 -22.297 -11.984 1 93.56 192 VAL B CA 1
ATOM 3198 C C . VAL B 1 192 ? -1.479 -23 -10.711 1 93.56 192 VAL B C 1
ATOM 3200 O O . VAL B 1 192 ? -0.855 -23.984 -10.289 1 93.56 192 VAL B O 1
ATOM 3203 N N . PHE B 1 193 ? -2.547 -22.516 -10.133 1 93.94 193 PHE B N 1
ATOM 3204 C CA . PHE B 1 193 ? -3.041 -23.156 -8.922 1 93.94 193 PHE B CA 1
ATOM 3205 C C . PHE B 1 193 ? -4.32 -23.938 -9.211 1 93.94 193 PHE B C 1
ATOM 3207 O O . PHE B 1 193 ? -4.875 -24.578 -8.32 1 93.94 193 PHE B O 1
ATOM 3214 N N . SER B 1 194 ? -4.727 -23.828 -10.414 1 90.12 194 SER B N 1
ATOM 3215 C CA . SER B 1 194 ? -5.949 -24.531 -10.797 1 90.12 194 SER B CA 1
ATOM 3216 C C . SER B 1 194 ? -5.691 -26.016 -11.047 1 90.12 194 SER B C 1
ATOM 3218 O O . SER B 1 194 ? -4.586 -26.391 -11.43 1 90.12 194 SER B O 1
ATOM 3220 N N . THR B 1 195 ? -6.613 -26.797 -10.742 1 81.94 195 THR B N 1
ATOM 3221 C CA . THR B 1 195 ? -6.586 -28.234 -11 1 81.94 195 THR B CA 1
ATOM 3222 C C . THR B 1 195 ? -7.379 -28.562 -12.266 1 81.94 195 THR B C 1
ATOM 3224 O O . THR B 1 195 ? -8.32 -27.844 -12.617 1 81.94 195 THR B O 1
#

Solvent-accessible surface area (backbone atoms only — not comparable to full-atom values): 20372 Å² total; per-residue (Å²): 109,69,66,62,43,54,50,45,53,51,48,51,38,52,50,45,39,45,40,31,49,64,43,13,73,80,56,55,41,66,65,55,50,17,58,76,68,71,48,51,56,68,60,51,39,75,77,30,83,40,73,63,54,43,50,47,50,40,50,49,56,58,46,45,52,57,50,52,46,53,52,51,38,61,74,64,68,48,57,35,62,57,31,52,51,49,44,54,49,56,51,37,47,46,35,70,74,40,55,42,59,52,46,58,69,58,35,44,77,56,45,41,52,41,71,87,41,24,61,56,44,50,48,50,53,51,50,54,49,49,52,49,25,51,36,45,47,50,12,25,74,72,51,51,26,47,72,87,55,56,42,66,49,51,30,40,36,55,55,11,32,51,53,42,52,49,49,50,34,57,75,53,71,57,74,62,62,62,48,59,54,47,51,54,39,46,48,61,56,51,59,64,41,41,97,111,68,66,59,44,54,51,43,54,50,48,51,38,52,49,47,38,45,41,32,49,64,43,14,72,79,57,56,43,66,64,57,49,16,58,79,68,72,47,51,54,71,60,50,40,73,77,31,83,38,71,63,53,43,51,48,50,39,49,49,57,59,46,47,52,58,50,52,46,53,51,49,40,61,73,64,67,48,58,36,62,56,31,52,50,50,44,53,49,54,50,38,47,46,36,70,74,40,55,42,59,52,45,57,68,60,36,44,77,55,45,40,51,40,71,86,41,24,59,56,44,51,48,50,52,52,49,56,49,48,53,48,25,50,34,45,47,48,12,25,73,74,51,51,27,46,73,86,57,57,44,67,49,51,31,41,37,56,53,11,32,50,52,40,52,48,48,52,34,57,76,52,71,57,76,64,62,62,48,59,55,48,51,54,38,47,47,61,56,49,58,64,41,40,96

Nearest PDB structures (foldseek):
  4w97-assembly1_A  TM=8.527E-01  e=9.281E-07  Mycobacterium tuberculosis H37Rv
  2g3b-assembly1_A  TM=7.346E-01  e=1.612E-07  Rhodococcus jostii RHA1
  4gfk-assembly1_A  TM=7.717E-01  e=2.705E-06  Vibrio cholerae O1 biovar El Tor str. N16961
  5hbu-assembly1_D  TM=8.242E-01  e=1.222E-05  Escherichia coli K-12
  4gck-assembly1_D  TM=7.992E-01  e=1.635E-05  Klebsiella pneumoniae 342

Secondary structure (DSSP, 8-state):
-HHHHHHHHHHHHHHHHHHHHHH-GGG--HHHHHHHHTS-HHHHHHH-SSHHHHHHHHHHHHHHHHHHHHHHHHHTT--HHHHHHHHHHHHHHHHHHSGGGHHHHTTHHHHTTSHHHHHHHHHHHHHHHHHHHHHHHHHHHTTSB-TTS-HHHHHHHHHHHHHHHHHHHHHTTT-S-HHHHHHHHHHHHHHHHB-/-HHHHHHHHHHHHHHHHHHHHHH-GGG--HHHHHHHHTS-HHHHHHH-SSHHHHHHHHHHHHHHHHHHHHHHHHHTT--HHHHHHHHHHHHHHHHHHSGGGHHHHHTHHHHTTSHHHHHHHHHHHHHHHHHHHHHHHHHHHTTSB-TTS-HHHHHHHHHHHHHHHHHHHHHTTT-S-HHHHHHHHHHHHHHHHB-